Protein AF-I0I5Z0-F1 (afdb_monomer)

Secondary structure (DSSP, 8-state):
-PPPEEEE-BSS-EEEETTEESS-S-TTSHHHHHHHHHHHTTT--EEHHHHHHHH-TTS-HHHHHHHHHHHHHHHHHH-HHHHTTEEE-SSEEEE---TTEEEHHHHHHHHHHHHHHHHHTT-HHHHHHHHHHHHHH--SSBSTT---HHHHHHHHHHHHHHHHHHHHHHHHHHHTT-HHHHHHHHHHHHHH-TT-HHHHHHHHHHHHHHT-HHHHHHHHHHHHHHHHHHHS-PPPHHHHHHHHHHHH---TTSHHHHHHHHHHHHHHT-TT-HHHHHHHHHHHHHHHTT--EEEEEEE-TTSSHHHHHHHHHHHHHHTT-EEEEEE--SS--SSSSTTTGGGGGSHHHHHHHTTS-HHHHHHHTTT-HHHHHH--PPPPP---HHHHHHHHHHHHHHHH--SSS-EEEEEETGGG--HHHHHHHHHHHHH-TT--EEEEEEEESS--TT-HHHHHHHHHHHTT-EEEEE-PPPPHHHHHHHHHHH-SSPPPHHHHHHHHHHHTT-HHHHHHHHHHHHHS----S-TTTS-PPPHHHHHHHHHHHHTS-HHHHHHHHHHHHH-SEE-HHHHHHHH---HHHHHHHHHHHHHTTSEEEEETTEEEES-HHHHHHHHHHS-HHHHHHHHHHHHHHHHHHHTT--SS--SHHHHHHHHHHHHTT-HHHHHHHH--

Nearest PDB structures (foldseek):
  8hvr-assembly1_J  TM=7.900E-01  e=4.434E-11  Streptomyces coelicolor A3(2)
  2ff4-assembly1_A  TM=7.245E-01  e=4.334E-10  Mycobacterium tuberculosis H37Rv
  3upv-assembly1_A  TM=6.589E-01  e=4.543E-02  Saccharomyces cerevisiae S288C
  3uq3-assembly1_A  TM=3.671E-01  e=3.617E-02  Saccharomyces cerevisiae S288C
  4ui9-assembly1_J  TM=1.983E-01  e=1.704E-03  Homo sapiens

Foldseek 3Di:
DPWAWEFEFFPATFIDTNRHTLDPDDLPDLLNVLLVVQVVVQVDWAWLQVSLCQSCVPDDSVVSSVVVVVSLVVCCVSPVVQNVQWDDDPTTIHGHDDPSYDYLLVLLVVLQVVLVVVVVVVPLVVSLVSLVVSLVSNPHFGSVVDDRPVSVVVRVVSVVVSLVSLVVSLVSCVVVVVLVVSLVSLVVSCVSPVQDLVSLLSNLVSCVSVVNLVVSLVSQVVSQVVCCVPPVDGRDPSSVVSNVVSVPDDDPPCQVVVLVVLLVVLCVVDQQCNVVLVVLVVQLVCLQQQAFAEEEEEDAVLQCLVVSVVSVQVSQVNNVAAEFEFEQDLPDDPAAPNRCLVSCLDPSLVVVLVVDDLLLLLLSCSSYPNSCVVDVHDRHDDDPPVVSLVSPLVSSLSSQFDPVHQYEYEYHQCLNHDLSVLVSVVVNCVPRSRTSYYYYYYHHQFDSPPPSSVVSQVVCVVVVRYDYDYRDAADLVSLQVLLCVLAPDDDDPVVSVVQCQQCVRRSSSSNQLSVQVVVPPDPDDDSPDDDDRDPVLLVVLVVLLVPADPLLNVLLLLVLLLDFKDFLQLSCQLVVDPPVSSVVSVVRCVSSQQWDDPDVRMIGGSGNVSSVSSPVPDDLQRSLSSLVSSLVSLVVVCVPDPDDDDDVSLQSSLVSCVSNVNNVRSVVSVVD

Structure (mmCIF, N/CA/C/O backbone):
data_AF-I0I5Z0-F1
#
_entry.id   AF-I0I5Z0-F1
#
loop_
_atom_site.group_PDB
_atom_site.id
_atom_site.type_symbol
_atom_site.label_atom_id
_atom_site.label_alt_id
_atom_site.label_comp_id
_atom_site.label_asym_id
_atom_site.label_entity_id
_atom_site.label_seq_id
_atom_site.pdbx_PDB_ins_code
_atom_site.Cartn_x
_atom_site.Cartn_y
_atom_site.Cartn_z
_atom_site.occupancy
_atom_site.B_iso_or_equiv
_atom_site.auth_seq_id
_atom_site.auth_comp_id
_atom_site.auth_asym_id
_atom_site.auth_atom_id
_atom_site.pdbx_PDB_model_num
ATOM 1 N N . MET A 1 1 ? -3.872 44.207 -37.836 1.00 52.47 1 MET A N 1
ATOM 2 C CA . MET A 1 1 ? -3.715 43.834 -36.416 1.00 52.47 1 MET A CA 1
ATOM 3 C C . MET A 1 1 ? -2.251 44.032 -36.087 1.00 52.47 1 MET A C 1
ATOM 5 O O . MET A 1 1 ? -1.432 43.677 -36.926 1.00 52.47 1 MET A O 1
ATOM 9 N N . ALA A 1 2 ? -1.928 44.710 -34.987 1.00 63.12 2 ALA A N 1
ATOM 10 C CA . ALA A 1 2 ? -0.540 44.777 -34.542 1.00 63.12 2 ALA A CA 1
ATOM 11 C C . ALA A 1 2 ? -0.098 43.356 -34.130 1.00 63.12 2 ALA A C 1
ATOM 13 O O . ALA A 1 2 ? -0.938 42.632 -33.592 1.00 63.12 2 ALA A O 1
ATOM 14 N N . PRO A 1 3 ? 1.139 42.941 -34.442 1.00 72.69 3 PRO A N 1
ATOM 15 C CA . PRO A 1 3 ? 1.619 41.598 -34.123 1.00 72.69 3 PRO A CA 1
ATOM 16 C C . PRO A 1 3 ? 1.647 41.389 -32.605 1.00 72.69 3 PRO A C 1
ATOM 18 O O . PRO A 1 3 ? 2.083 42.283 -31.876 1.00 72.69 3 PRO A O 1
ATOM 21 N N . MET A 1 4 ? 1.167 40.238 -32.129 1.00 80.69 4 MET A N 1
ATOM 22 C CA . MET A 1 4 ? 1.062 39.960 -30.694 1.00 80.69 4 MET A CA 1
ATOM 23 C C . MET A 1 4 ? 2.313 39.233 -30.210 1.00 80.69 4 MET A C 1
ATOM 25 O O . MET A 1 4 ? 2.676 38.176 -30.737 1.00 80.69 4 MET A O 1
ATOM 29 N N . ILE A 1 5 ? 2.976 39.800 -29.204 1.00 85.25 5 ILE A N 1
ATOM 30 C CA . ILE A 1 5 ? 4.236 39.280 -28.674 1.00 85.25 5 ILE A CA 1
ATOM 31 C C . ILE A 1 5 ? 3.956 38.581 -27.345 1.00 85.25 5 ILE A C 1
ATOM 33 O O . ILE A 1 5 ? 3.516 39.216 -26.392 1.00 85.25 5 ILE A O 1
ATOM 37 N N . ARG A 1 6 ? 4.253 37.283 -27.269 1.00 86.19 6 ARG A N 1
ATOM 38 C CA . ARG A 1 6 ? 4.174 36.487 -26.038 1.00 86.19 6 ARG A CA 1
ATOM 39 C C . ARG A 1 6 ? 5.559 36.222 -25.489 1.00 86.19 6 ARG A C 1
ATOM 41 O O . ARG A 1 6 ? 6.411 35.678 -26.195 1.00 86.19 6 ARG A O 1
ATOM 48 N N . ILE A 1 7 ? 5.762 36.583 -24.231 1.00 88.00 7 ILE A N 1
ATOM 49 C CA . ILE A 1 7 ? 7.018 36.404 -23.513 1.00 88.00 7 ILE A CA 1
ATOM 50 C C . ILE A 1 7 ? 6.764 35.492 -22.316 1.00 88.00 7 ILE A C 1
ATOM 52 O O . ILE A 1 7 ? 5.999 35.831 -21.416 1.00 88.00 7 ILE A O 1
ATOM 56 N N . GLN A 1 8 ? 7.433 34.344 -22.317 1.00 89.69 8 GLN A N 1
ATOM 57 C CA . GLN A 1 8 ? 7.396 33.370 -21.236 1.00 89.69 8 GLN A CA 1
ATOM 58 C C . GLN A 1 8 ? 8.716 33.408 -20.466 1.00 89.69 8 GLN A C 1
ATOM 60 O O . GLN A 1 8 ? 9.782 33.245 -21.067 1.00 89.69 8 GLN A O 1
ATOM 65 N N . LEU A 1 9 ? 8.646 33.622 -19.154 1.00 89.75 9 LEU A N 1
ATOM 66 C CA . LEU A 1 9 ? 9.771 33.624 -18.215 1.00 89.75 9 LEU A CA 1
ATOM 67 C C . LEU A 1 9 ? 9.598 32.586 -17.083 1.00 89.75 9 LEU A C 1
ATOM 69 O O . LEU A 1 9 ? 10.591 32.211 -16.447 1.00 89.75 9 LEU A O 1
ATOM 73 N N . LEU A 1 10 ? 8.368 32.131 -16.815 1.00 89.75 10 LEU A N 1
ATOM 74 C CA . LEU A 1 10 ? 8.020 31.114 -15.818 1.00 89.75 10 LEU A CA 1
ATOM 75 C C . LEU A 1 10 ? 8.103 29.714 -16.437 1.00 89.75 10 LEU A C 1
ATOM 77 O O . LEU A 1 10 ? 7.514 29.421 -17.478 1.00 89.75 10 LEU A O 1
ATOM 81 N N . GLY A 1 11 ? 8.877 28.825 -15.814 1.00 85.06 11 GLY A N 1
ATOM 82 C CA . GLY A 1 11 ? 9.125 27.467 -16.315 1.00 85.06 11 GLY A CA 1
ATOM 83 C C . GLY A 1 11 ? 10.056 27.386 -17.536 1.00 85.06 11 GLY A C 1
ATOM 84 O O . GLY A 1 11 ? 10.479 26.295 -17.910 1.00 85.06 11 GLY A O 1
ATOM 85 N N . GLY A 1 12 ? 10.442 28.516 -18.136 1.00 83.50 12 GLY A N 1
ATOM 86 C CA . GLY A 1 12 ? 11.324 28.571 -19.302 1.00 83.50 12 GLY A CA 1
ATOM 87 C C . GLY A 1 12 ? 11.561 29.999 -19.792 1.00 83.50 12 GLY A C 1
ATOM 88 O O . GLY A 1 12 ? 11.068 30.945 -19.197 1.00 83.50 12 GLY A O 1
ATOM 89 N N . PHE A 1 13 ? 12.336 30.162 -20.868 1.00 85.75 13 PHE A N 1
ATOM 90 C CA . PHE A 1 13 ? 12.475 31.442 -21.573 1.00 85.75 13 PHE A CA 1
ATOM 91 C C . PHE A 1 13 ? 12.064 31.250 -23.028 1.00 85.75 13 PHE A C 1
ATOM 93 O O . PHE A 1 13 ? 12.748 30.523 -23.752 1.00 85.75 13 PHE A O 1
ATOM 100 N N . SER A 1 14 ? 10.985 31.901 -23.455 1.00 85.00 14 SER A N 1
ATOM 101 C CA . SER A 1 14 ? 10.574 31.935 -24.859 1.00 85.00 14 SER A CA 1
ATOM 102 C C . SER A 1 14 ? 9.996 33.304 -25.209 1.00 85.00 14 SER A C 1
ATOM 104 O O . SER A 1 14 ? 9.340 33.948 -24.392 1.00 85.00 14 SER A O 1
ATOM 106 N N . ILE A 1 15 ? 10.280 33.784 -26.420 1.00 85.44 15 ILE A N 1
ATOM 107 C CA . ILE A 1 15 ? 9.658 34.996 -26.957 1.00 85.44 15 ILE A CA 1
ATOM 108 C C . ILE A 1 15 ? 9.135 34.667 -28.344 1.00 85.44 15 ILE A C 1
ATOM 110 O O . ILE A 1 15 ? 9.911 34.347 -29.248 1.00 85.44 15 ILE A O 1
ATOM 114 N N . THR A 1 16 ? 7.820 34.753 -28.508 1.00 85.06 16 THR A N 1
ATOM 115 C CA . THR A 1 16 ? 7.133 34.441 -29.761 1.00 85.06 16 THR A CA 1
ATOM 116 C C . THR A 1 16 ? 6.326 35.636 -30.245 1.00 85.06 16 THR A C 1
ATOM 118 O O . THR A 1 16 ? 5.824 36.425 -29.451 1.00 85.06 16 THR A O 1
ATOM 121 N N . CYS A 1 17 ? 6.225 35.787 -31.559 1.00 81.69 17 CYS A N 1
ATOM 122 C CA . CYS A 1 17 ? 5.447 36.819 -32.229 1.00 81.69 17 CYS A CA 1
ATOM 123 C C . CYS A 1 17 ? 4.563 36.132 -33.263 1.00 81.69 17 CYS A C 1
ATOM 125 O O . CYS A 1 17 ? 5.086 35.446 -34.143 1.00 81.69 17 CYS A O 1
ATOM 127 N N . ASP A 1 18 ? 3.242 36.222 -33.101 1.00 77.88 18 ASP A N 1
ATOM 128 C CA . ASP A 1 18 ? 2.257 35.510 -33.934 1.00 77.88 18 ASP A CA 1
ATOM 129 C C . ASP A 1 18 ? 2.583 34.003 -34.117 1.00 77.88 18 ASP A C 1
ATOM 131 O O . ASP A 1 18 ? 2.368 33.410 -35.173 1.00 77.88 18 ASP A O 1
ATOM 135 N N . GLY A 1 19 ? 3.140 33.374 -33.072 1.00 70.81 19 GLY A N 1
ATOM 136 C CA . GLY A 1 19 ? 3.524 31.955 -33.053 1.00 70.81 19 GLY A CA 1
ATOM 137 C C . GLY A 1 19 ? 4.918 31.626 -33.606 1.00 70.81 19 GLY A C 1
ATOM 138 O O . GLY A 1 19 ? 5.330 30.471 -33.531 1.00 70.81 19 GLY A O 1
ATOM 139 N N . GLN A 1 20 ? 5.672 32.604 -34.119 1.00 77.38 20 GLN A N 1
ATOM 140 C CA . GLN A 1 20 ? 7.068 32.421 -34.534 1.00 77.38 20 GLN A CA 1
ATOM 141 C C . GLN A 1 20 ? 8.038 32.819 -33.419 1.00 77.38 20 GLN A C 1
ATOM 143 O O . GLN A 1 20 ? 7.906 33.887 -32.825 1.00 77.38 20 GLN A O 1
ATOM 148 N N . GLU A 1 21 ? 9.036 31.981 -33.140 1.00 74.69 21 GLU A N 1
ATOM 149 C CA . GLU A 1 21 ? 10.066 32.265 -32.136 1.00 74.69 21 GLU A CA 1
ATOM 150 C C . GLU A 1 21 ? 10.994 33.389 -32.627 1.00 74.69 21 GLU A C 1
ATOM 152 O O . GLU A 1 21 ? 11.690 33.249 -33.633 1.00 74.69 21 GLU A O 1
ATOM 157 N N . LEU A 1 22 ? 11.000 34.521 -31.917 1.00 71.19 22 LEU A N 1
ATOM 158 C CA . LEU A 1 22 ? 11.820 35.686 -32.271 1.00 71.19 22 LEU A CA 1
ATOM 159 C C . LEU A 1 22 ? 13.294 35.504 -31.886 1.00 71.19 22 LEU A C 1
ATOM 161 O O . LEU A 1 22 ? 14.169 36.151 -32.458 1.00 71.19 22 LEU A O 1
ATOM 165 N N . LEU A 1 23 ? 13.578 34.641 -30.909 1.00 66.69 23 LEU A N 1
ATOM 166 C CA . LEU A 1 23 ? 14.924 34.344 -30.424 1.00 66.69 23 LEU A CA 1
ATOM 167 C C . LEU A 1 23 ? 15.075 32.827 -30.233 1.00 66.69 23 LEU A C 1
ATOM 169 O O . LEU A 1 23 ? 14.816 32.347 -29.132 1.00 66.69 23 LEU A O 1
ATOM 173 N N . PRO A 1 24 ? 15.498 32.072 -31.266 1.00 53.69 24 PRO A N 1
ATOM 174 C CA . PRO A 1 24 ? 15.606 30.621 -31.182 1.00 53.69 24 PRO A CA 1
ATOM 175 C C . PRO A 1 24 ? 16.621 30.164 -30.123 1.00 53.69 24 PRO A C 1
ATOM 177 O O . PRO A 1 24 ? 17.832 30.368 -30.257 1.00 53.69 24 PRO A O 1
ATOM 180 N N . GLY A 1 25 ? 16.120 29.508 -29.071 1.00 53.22 25 GLY A N 1
ATOM 181 C CA . GLY A 1 25 ? 16.852 28.473 -28.331 1.00 53.22 25 GLY A CA 1
ATOM 182 C C . GLY A 1 25 ? 18.111 28.865 -27.544 1.00 53.22 25 GLY A C 1
ATOM 183 O O . GLY A 1 25 ? 19.057 28.076 -27.511 1.00 53.22 25 GLY A O 1
ATOM 184 N N . ARG A 1 26 ? 18.174 30.025 -26.868 1.00 57.56 26 ARG A N 1
ATOM 185 C CA . ARG A 1 26 ? 19.261 30.305 -25.893 1.00 57.56 26 ARG A CA 1
ATOM 186 C C . ARG A 1 26 ? 18.799 31.060 -24.642 1.00 57.56 26 ARG A C 1
ATOM 188 O O . ARG A 1 26 ? 19.184 32.212 -24.419 1.00 57.56 26 ARG A O 1
ATOM 195 N N . SER A 1 27 ? 18.053 30.363 -23.787 1.00 56.28 27 SER A N 1
ATOM 196 C CA . SER A 1 27 ? 17.555 30.830 -22.479 1.00 56.28 27 SER A CA 1
ATOM 197 C C . SER A 1 27 ? 18.630 31.365 -21.517 1.00 56.28 27 SER A C 1
ATOM 199 O O . SER A 1 27 ? 18.301 32.083 -20.579 1.00 56.28 27 SER A O 1
ATOM 201 N N . ASN A 1 28 ? 19.915 31.069 -21.757 1.00 59.44 28 ASN A N 1
ATOM 202 C CA . ASN A 1 28 ? 21.034 31.464 -20.892 1.00 59.44 28 ASN A CA 1
ATOM 203 C C . ASN A 1 28 ? 22.028 32.451 -21.545 1.00 59.44 28 ASN A C 1
ATOM 205 O O . ASN A 1 28 ? 23.186 32.565 -21.143 1.00 59.44 28 ASN A O 1
ATOM 209 N N . THR A 1 29 ? 21.624 33.160 -22.603 1.00 74.25 29 THR A N 1
ATOM 210 C CA . THR A 1 29 ? 22.463 34.240 -23.150 1.00 74.25 29 THR A CA 1
ATOM 211 C C . THR A 1 29 ? 22.348 35.504 -22.306 1.00 74.25 29 THR A C 1
ATOM 213 O O . THR A 1 29 ? 21.284 35.842 -21.791 1.00 74.25 29 THR A O 1
ATOM 216 N N . ARG A 1 30 ? 23.435 36.282 -22.226 1.00 81.69 30 ARG A N 1
ATOM 217 C CA . ARG A 1 30 ? 23.412 37.600 -21.564 1.00 81.69 30 ARG A CA 1
ATOM 218 C C . ARG A 1 30 ? 22.359 38.548 -22.155 1.00 81.69 30 ARG A C 1
ATOM 220 O O . ARG A 1 30 ? 21.875 39.414 -21.441 1.00 81.69 30 ARG A O 1
ATOM 227 N N . LEU A 1 31 ? 21.999 38.375 -23.431 1.00 82.19 31 LEU A N 1
ATOM 228 C CA . LEU A 1 31 ? 20.919 39.120 -24.081 1.00 82.19 31 LEU A CA 1
ATOM 229 C C . LEU A 1 31 ? 19.542 38.748 -23.504 1.00 82.19 31 LEU A C 1
ATOM 231 O O . LEU A 1 31 ? 18.796 39.646 -23.127 1.00 82.19 31 LEU A O 1
ATOM 235 N N . ALA A 1 32 ? 19.238 37.451 -23.379 1.00 81.56 32 ALA A N 1
ATOM 236 C CA . ALA A 1 32 ? 17.996 36.960 -22.776 1.00 81.56 32 ALA A CA 1
ATOM 237 C C . ALA A 1 32 ? 17.854 37.400 -21.309 1.00 81.56 32 ALA A C 1
ATOM 239 O O . ALA A 1 32 ? 16.800 37.884 -20.908 1.00 81.56 32 ALA A O 1
ATOM 240 N N . LEU A 1 33 ? 18.940 37.326 -20.530 1.00 85.12 33 LEU A N 1
ATOM 241 C CA . LEU A 1 33 ? 18.949 37.787 -19.138 1.00 85.12 33 LEU A CA 1
ATOM 242 C C . LEU A 1 33 ? 18.751 39.302 -19.019 1.00 85.12 33 LEU A C 1
ATOM 244 O O . LEU A 1 33 ? 18.033 39.753 -18.131 1.00 85.12 33 LEU A O 1
ATOM 248 N N . LEU A 1 34 ? 19.364 40.090 -19.910 1.00 86.94 34 LEU A N 1
ATOM 249 C CA . LEU A 1 34 ? 19.164 41.540 -19.942 1.00 86.94 34 LEU A CA 1
ATOM 250 C C . LEU A 1 34 ? 17.712 41.886 -20.289 1.00 86.94 34 LEU A C 1
ATOM 252 O O . LEU A 1 34 ? 17.133 42.765 -19.657 1.00 86.94 34 LEU A O 1
ATOM 256 N N . LEU A 1 35 ? 17.122 41.184 -21.260 1.00 86.06 35 LEU A N 1
ATOM 257 C CA . LEU A 1 35 ? 15.717 41.348 -21.624 1.00 86.06 35 LEU A CA 1
ATOM 258 C C . LEU A 1 35 ? 14.791 40.997 -20.464 1.00 86.06 35 LEU A C 1
ATOM 260 O O . LEU A 1 35 ? 13.988 41.835 -20.070 1.00 86.06 35 LEU A O 1
ATOM 264 N N . ALA A 1 36 ? 14.942 39.814 -19.868 1.00 87.50 36 ALA A N 1
ATOM 265 C CA . ALA A 1 36 ? 14.135 39.406 -18.723 1.00 87.50 36 ALA A CA 1
ATOM 266 C C . ALA A 1 36 ? 14.251 40.398 -17.554 1.00 87.50 36 ALA A C 1
ATOM 268 O O . ALA A 1 36 ? 13.246 40.762 -16.953 1.00 87.50 36 ALA A O 1
ATOM 269 N N . PHE A 1 37 ? 15.457 40.903 -17.273 1.00 88.75 37 PHE A N 1
ATOM 270 C CA . PHE A 1 37 ? 15.668 41.913 -16.236 1.00 88.75 37 PHE A CA 1
ATOM 271 C C . PHE A 1 37 ? 14.929 43.228 -16.529 1.00 88.75 37 PHE A C 1
ATOM 273 O O . PHE A 1 37 ? 14.288 43.786 -15.639 1.00 88.75 37 PHE A O 1
ATOM 280 N N 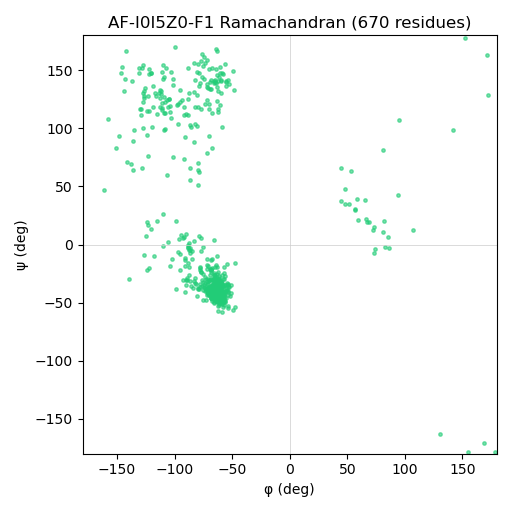. LEU A 1 38 ? 14.987 43.722 -17.771 1.00 87.31 38 LEU A N 1
ATOM 281 C CA . LEU A 1 38 ? 14.270 44.936 -18.173 1.00 87.31 38 LEU A CA 1
ATOM 282 C C . LEU A 1 38 ? 12.748 44.741 -18.141 1.00 87.31 38 LEU A C 1
ATOM 284 O O . LEU A 1 38 ? 12.040 45.639 -17.693 1.00 87.31 38 LEU A O 1
ATOM 288 N N . LEU A 1 39 ? 12.258 43.569 -18.549 1.00 87.31 39 LEU A N 1
ATOM 289 C CA . LEU A 1 39 ? 10.835 43.217 -18.532 1.00 87.31 39 LEU A CA 1
ATOM 290 C C . LEU A 1 39 ? 10.283 43.120 -17.103 1.00 87.31 39 LEU A C 1
ATOM 292 O O . LEU A 1 39 ? 9.212 43.649 -16.822 1.00 87.31 39 LEU A O 1
ATOM 296 N N . LEU A 1 40 ? 11.039 42.534 -16.172 1.00 86.81 40 LEU A N 1
ATOM 297 C CA . LEU A 1 40 ? 10.666 42.476 -14.751 1.00 86.81 40 LEU A CA 1
ATOM 298 C C . LEU A 1 40 ? 10.707 43.853 -14.069 1.00 86.81 40 LEU A C 1
ATOM 300 O O . LEU A 1 40 ? 10.046 44.069 -13.056 1.00 86.81 40 LEU A O 1
ATOM 304 N N . LYS A 1 41 ? 11.481 44.803 -14.607 1.00 85.19 41 LYS A N 1
ATOM 305 C CA . LYS A 1 41 ? 11.603 46.181 -14.094 1.00 85.19 41 LYS A CA 1
ATOM 306 C C . LYS A 1 41 ? 10.962 47.213 -15.027 1.00 85.19 41 LYS A C 1
ATOM 308 O O . LYS A 1 41 ? 11.341 48.382 -15.004 1.00 85.19 41 LYS A O 1
ATOM 313 N N . ARG A 1 42 ? 9.965 46.812 -15.820 1.00 76.38 42 ARG A N 1
ATOM 314 C CA . ARG A 1 42 ? 9.432 47.575 -16.967 1.00 76.38 42 ARG A CA 1
ATOM 315 C C . ARG A 1 42 ? 8.713 48.900 -16.690 1.00 76.38 42 ARG A C 1
ATOM 317 O O . ARG A 1 42 ? 8.195 49.507 -17.610 1.00 76.38 42 ARG A O 1
ATOM 324 N N . ASN A 1 43 ? 8.659 49.348 -15.444 1.00 71.88 43 ASN A N 1
ATOM 325 C CA . ASN A 1 43 ? 8.115 50.658 -15.076 1.00 71.88 43 ASN A CA 1
ATOM 326 C C . ASN A 1 43 ? 9.170 51.531 -14.376 1.00 71.88 43 ASN A C 1
ATOM 328 O O . ASN A 1 43 ? 8.845 52.553 -13.774 1.00 71.88 43 ASN A O 1
ATOM 332 N N . LEU A 1 44 ? 10.443 51.126 -14.436 1.00 82.38 44 LEU A N 1
ATOM 333 C CA . LEU A 1 44 ? 11.565 51.807 -13.802 1.00 82.38 44 LEU A CA 1
ATOM 334 C C . LEU A 1 44 ? 12.576 52.266 -14.856 1.00 82.38 44 LEU A C 1
ATOM 336 O O . LEU A 1 44 ? 12.961 51.515 -15.751 1.00 82.38 44 LEU A O 1
ATOM 340 N N . LEU A 1 45 ? 13.056 53.501 -14.705 1.00 84.25 45 LEU A N 1
ATOM 341 C CA . LEU A 1 45 ? 14.221 53.996 -15.432 1.00 84.25 45 LEU A CA 1
ATOM 342 C C . LEU A 1 45 ? 15.478 53.661 -14.627 1.00 84.25 45 LEU A C 1
ATOM 344 O O . LEU A 1 45 ? 15.712 54.208 -13.550 1.00 84.25 45 LEU A O 1
ATOM 348 N N . LEU A 1 46 ? 16.290 52.751 -15.153 1.00 86.06 46 LEU A N 1
ATOM 349 C CA . LEU A 1 46 ? 17.477 52.221 -14.494 1.00 86.06 46 LEU A CA 1
ATOM 350 C C . LEU A 1 46 ? 18.745 52.868 -15.045 1.00 86.06 46 LEU A C 1
ATOM 352 O O . LEU A 1 46 ? 18.881 53.111 -16.245 1.00 86.06 46 LEU A O 1
ATOM 356 N N . SER A 1 47 ? 19.728 53.121 -14.181 1.00 87.31 47 SER A N 1
ATOM 357 C CA . SER A 1 47 ? 21.006 53.665 -14.640 1.00 87.31 47 SER A CA 1
ATOM 358 C C . SER A 1 47 ? 21.773 52.639 -15.471 1.00 87.31 47 SER A C 1
ATOM 360 O O . SER A 1 47 ? 22.011 51.511 -15.031 1.00 87.31 47 SER A O 1
ATOM 362 N N . ARG A 1 48 ? 22.302 53.068 -16.624 1.00 86.19 48 ARG A N 1
ATOM 363 C CA . ARG A 1 48 ? 23.213 52.242 -17.444 1.00 86.19 48 ARG A CA 1
ATOM 364 C C . ARG A 1 48 ? 24.418 51.744 -16.651 1.00 86.19 48 ARG A C 1
ATOM 366 O O . ARG A 1 48 ? 24.905 50.648 -16.907 1.00 86.19 48 ARG A O 1
ATOM 373 N N . LYS A 1 49 ? 24.896 52.547 -15.692 1.00 83.12 49 LYS A N 1
ATOM 374 C CA . LYS A 1 49 ? 26.015 52.186 -14.813 1.00 83.12 49 LYS A CA 1
ATOM 375 C C . LYS A 1 49 ? 25.637 51.036 -13.875 1.00 83.12 49 LYS A C 1
ATOM 377 O O . LYS A 1 49 ? 26.436 50.127 -13.696 1.00 83.12 49 LYS A O 1
ATOM 382 N N . GLN A 1 50 ? 24.427 51.061 -13.314 1.00 82.75 50 GLN A N 1
ATOM 383 C CA . GLN A 1 50 ? 23.934 50.017 -12.409 1.00 82.75 50 GLN A CA 1
ATOM 384 C C . GLN A 1 50 ? 23.726 48.692 -13.147 1.00 82.75 50 GLN A C 1
ATOM 386 O O . GLN A 1 50 ? 24.202 47.662 -12.682 1.00 82.75 50 GLN A O 1
ATOM 391 N N . ILE A 1 51 ? 23.108 48.726 -14.335 1.00 85.88 51 ILE A N 1
ATOM 392 C CA . ILE A 1 51 ? 22.927 47.528 -15.171 1.00 85.88 51 ILE A CA 1
ATOM 393 C C . ILE A 1 51 ? 24.285 46.952 -15.592 1.00 85.88 51 ILE A C 1
ATOM 395 O O . ILE A 1 51 ? 24.504 45.747 -15.505 1.00 85.88 51 ILE A O 1
ATOM 399 N N . ALA A 1 52 ? 25.222 47.808 -16.016 1.00 85.81 52 ALA A N 1
ATOM 400 C CA . ALA A 1 52 ? 26.558 47.368 -16.404 1.00 85.81 52 ALA A CA 1
ATOM 401 C C . ALA A 1 52 ? 27.314 46.702 -15.238 1.00 85.81 52 ALA A C 1
ATOM 403 O O . ALA A 1 52 ? 27.971 45.686 -15.437 1.00 85.81 52 ALA A O 1
ATOM 404 N N . TYR A 1 53 ? 27.194 47.240 -14.023 1.00 83.88 53 TYR A N 1
ATOM 405 C CA . TYR A 1 53 ? 27.814 46.647 -12.838 1.00 83.88 53 TYR A CA 1
ATOM 406 C C . TYR A 1 53 ? 27.188 45.293 -12.465 1.00 83.88 53 TYR A C 1
ATOM 408 O O . TYR A 1 53 ? 27.913 44.350 -12.171 1.00 83.88 53 TYR A O 1
ATOM 416 N N . LEU A 1 54 ? 25.858 45.176 -12.548 1.00 84.06 54 LEU A N 1
ATOM 417 C CA . LEU A 1 54 ? 25.124 43.955 -12.196 1.00 84.06 54 LEU A CA 1
ATOM 418 C C . LEU A 1 54 ? 25.441 42.771 -13.128 1.00 84.06 54 LEU A C 1
ATOM 420 O O . LEU A 1 54 ? 25.539 41.637 -12.676 1.00 84.06 54 LEU A O 1
ATOM 424 N N . PHE A 1 55 ? 25.591 43.022 -14.432 1.00 83.56 55 PHE A N 1
ATOM 425 C CA . PHE A 1 55 ? 25.795 41.966 -15.436 1.00 83.56 55 PHE A CA 1
ATOM 426 C C . PHE A 1 55 ? 27.271 41.625 -15.701 1.00 83.56 55 PHE A C 1
ATOM 428 O O . PHE A 1 55 ? 27.567 40.570 -16.271 1.00 83.56 55 PHE A O 1
ATOM 435 N N . TRP A 1 56 ? 28.197 42.513 -15.327 1.00 86.50 56 TRP A N 1
ATOM 436 C CA . TRP A 1 56 ? 29.638 42.345 -15.536 1.00 86.50 56 TRP A CA 1
ATOM 437 C C . TRP A 1 56 ? 30.432 42.745 -14.287 1.00 86.50 56 TRP A C 1
ATOM 439 O O . TRP A 1 56 ? 31.237 43.677 -14.328 1.00 86.50 56 TRP A O 1
ATOM 449 N N . THR A 1 57 ? 30.223 42.010 -13.196 1.00 77.81 57 THR A N 1
ATOM 450 C CA . THR A 1 57 ? 30.865 42.231 -11.886 1.00 77.81 57 THR A CA 1
ATOM 451 C C . THR A 1 57 ? 32.396 42.229 -11.953 1.00 77.81 57 THR A C 1
ATOM 453 O O . THR A 1 57 ? 33.039 43.031 -11.281 1.00 77.81 57 THR A O 1
ATOM 456 N N . ASP A 1 58 ? 32.977 41.403 -12.828 1.00 79.88 58 ASP A N 1
ATOM 457 C CA . ASP A 1 58 ? 34.434 41.216 -12.947 1.00 79.88 58 ASP A CA 1
ATOM 458 C C . ASP A 1 58 ? 35.097 42.156 -13.972 1.00 79.88 58 ASP A C 1
ATOM 460 O O . ASP A 1 58 ? 36.268 42.004 -14.322 1.00 79.88 58 ASP A O 1
ATOM 464 N N . SER A 1 59 ? 34.346 43.113 -14.529 1.00 84.06 59 SER A N 1
ATOM 465 C CA . SER A 1 59 ? 34.831 44.029 -15.568 1.00 84.06 59 SER A CA 1
ATOM 466 C C . SER A 1 59 ? 35.048 45.445 -15.040 1.00 84.06 59 SER A C 1
ATOM 468 O O . SER A 1 59 ? 34.347 45.928 -14.157 1.00 84.06 59 SER A O 1
ATOM 470 N N . THR A 1 60 ? 35.981 46.178 -15.653 1.00 84.62 60 THR A N 1
ATOM 471 C CA . THR A 1 60 ? 36.111 47.622 -15.399 1.00 84.62 60 THR A CA 1
ATOM 472 C C . THR A 1 60 ? 34.852 48.370 -15.860 1.00 84.62 60 THR A C 1
ATOM 474 O O . THR A 1 60 ? 34.214 47.972 -16.835 1.00 84.62 60 THR A O 1
ATOM 477 N N . ASP A 1 61 ? 34.521 49.505 -15.230 1.00 81.69 61 ASP A N 1
ATOM 478 C CA . ASP A 1 61 ? 33.332 50.319 -15.574 1.00 81.69 61 ASP A CA 1
ATOM 479 C C . ASP A 1 61 ? 33.290 50.694 -17.071 1.00 81.69 61 ASP A C 1
ATOM 481 O O . ASP A 1 61 ? 32.240 50.663 -17.715 1.00 81.69 61 ASP A O 1
ATOM 485 N N . LYS A 1 62 ? 34.455 50.969 -17.676 1.00 80.56 62 LYS A N 1
ATOM 486 C CA . LYS A 1 62 ? 34.565 51.256 -19.115 1.00 80.56 62 LYS A CA 1
ATOM 487 C C . LYS A 1 62 ? 34.231 50.030 -19.975 1.00 80.56 62 LYS A C 1
ATOM 489 O O . LYS A 1 62 ? 33.516 50.168 -20.969 1.00 80.56 62 LYS A O 1
ATOM 494 N N . GLN A 1 63 ? 34.716 48.846 -19.593 1.00 81.62 63 GLN A N 1
ATOM 495 C CA . GLN A 1 63 ? 34.474 47.602 -20.326 1.00 81.62 63 GLN A CA 1
ATOM 496 C C . GLN A 1 63 ? 33.023 47.129 -20.179 1.00 81.62 63 GLN A C 1
ATOM 498 O O . GLN A 1 63 ? 32.390 46.788 -21.177 1.00 81.62 63 GLN A O 1
ATOM 503 N N . ALA A 1 64 ? 32.463 47.186 -18.969 1.00 84.81 64 ALA A N 1
ATOM 504 C CA . ALA A 1 64 ? 31.082 46.802 -18.689 1.00 84.81 64 ALA A CA 1
ATOM 505 C C . ALA A 1 64 ? 30.077 47.645 -19.499 1.00 84.81 64 ALA A C 1
ATOM 507 O O . ALA A 1 64 ? 29.172 47.109 -20.140 1.00 84.81 64 ALA A O 1
ATOM 508 N N . ARG A 1 65 ? 30.283 48.969 -19.576 1.00 83.31 65 ARG A N 1
ATOM 509 C CA . ARG A 1 65 ? 29.444 49.859 -20.405 1.00 83.31 65 ARG A CA 1
ATOM 510 C C . ARG A 1 65 ? 29.600 49.609 -21.905 1.00 83.31 65 ARG A C 1
ATOM 512 O O . ARG A 1 65 ? 28.625 49.751 -22.645 1.00 83.31 65 ARG A O 1
ATOM 519 N N . SER A 1 66 ? 30.805 49.256 -22.358 1.00 85.19 66 SER A N 1
ATOM 520 C CA . SER A 1 66 ? 31.050 48.874 -23.755 1.00 85.19 66 SER A CA 1
ATOM 521 C C . SER A 1 66 ? 30.287 47.595 -24.113 1.00 85.19 66 SER A C 1
ATOM 523 O O . SER A 1 66 ? 29.564 47.564 -25.109 1.00 85.19 66 SER A O 1
ATOM 525 N N . ASN A 1 67 ? 30.352 46.581 -23.245 1.00 84.56 67 ASN A N 1
ATOM 526 C CA . ASN A 1 67 ? 29.628 45.321 -23.414 1.00 84.56 67 ASN A CA 1
ATOM 527 C C . ASN A 1 67 ? 28.102 45.533 -23.415 1.00 84.56 67 ASN A C 1
ATOM 529 O O . ASN A 1 67 ? 27.413 44.983 -24.275 1.00 84.56 67 ASN A O 1
ATOM 533 N N . LEU A 1 68 ? 27.579 46.386 -22.522 1.00 86.62 68 LEU A N 1
ATOM 534 C CA . LEU A 1 68 ? 26.160 46.764 -22.497 1.00 86.62 68 LEU A CA 1
ATOM 535 C C . LEU A 1 68 ? 25.716 47.419 -23.810 1.00 86.62 68 LEU A C 1
ATOM 537 O O . LEU A 1 68 ? 24.670 47.074 -24.355 1.00 86.62 68 LEU A O 1
ATOM 541 N N . ARG A 1 69 ? 26.522 48.336 -24.361 1.00 85.62 69 ARG A N 1
ATOM 542 C CA . ARG A 1 69 ? 26.242 48.949 -25.670 1.00 85.62 69 ARG A CA 1
ATOM 543 C C . ARG A 1 69 ? 26.247 47.913 -26.797 1.00 85.62 69 ARG A C 1
ATOM 545 O O . ARG A 1 69 ? 25.402 47.991 -27.690 1.00 85.62 69 ARG A O 1
ATOM 552 N N . GLY A 1 70 ? 27.167 46.950 -26.739 1.00 84.81 70 GLY A N 1
ATOM 553 C CA . GLY A 1 70 ? 27.216 45.817 -27.662 1.00 84.81 70 GLY A CA 1
ATOM 554 C C . GLY A 1 70 ? 25.913 45.018 -27.648 1.00 84.81 70 GLY A C 1
ATOM 555 O O . GLY A 1 70 ? 25.291 44.870 -28.694 1.00 84.81 70 GLY A O 1
ATOM 556 N N . LEU A 1 71 ? 25.444 44.600 -26.466 1.00 85.75 71 LEU A N 1
ATOM 557 C CA . LEU A 1 71 ? 24.193 43.841 -26.330 1.00 85.75 71 LEU A CA 1
ATOM 558 C C . LEU A 1 71 ? 22.961 44.613 -26.813 1.00 85.75 71 LEU A C 1
ATOM 560 O O . LEU A 1 71 ? 22.115 44.033 -27.484 1.00 85.75 71 LEU A O 1
ATOM 564 N N . LEU A 1 72 ? 22.867 45.914 -26.532 1.00 86.19 72 LEU A N 1
ATOM 565 C CA . LEU A 1 72 ? 21.751 46.740 -27.017 1.00 86.19 72 LEU A CA 1
ATOM 566 C C . LEU A 1 72 ? 21.767 46.902 -28.543 1.00 86.19 72 LEU A C 1
ATOM 568 O O . LEU A 1 72 ? 20.716 46.961 -29.176 1.00 86.19 72 LEU A O 1
ATOM 572 N N . THR A 1 73 ? 22.957 46.953 -29.148 1.00 85.88 73 THR A N 1
ATOM 573 C CA . THR A 1 73 ? 23.096 46.939 -30.613 1.00 85.88 73 THR A CA 1
ATOM 574 C C . THR A 1 73 ? 22.639 45.600 -31.187 1.00 85.88 73 THR A C 1
ATOM 576 O O . THR A 1 73 ? 21.901 45.577 -32.170 1.00 85.88 73 THR A O 1
ATOM 579 N N . THR A 1 74 ? 23.025 44.491 -30.551 1.00 84.62 74 THR A N 1
ATOM 580 C CA . THR A 1 74 ? 22.571 43.147 -30.924 1.00 84.62 74 THR A CA 1
ATOM 581 C C . THR A 1 74 ? 21.054 43.023 -30.821 1.00 84.62 74 THR A C 1
ATOM 583 O O . THR A 1 74 ? 20.433 42.557 -31.770 1.00 84.62 74 THR A O 1
ATOM 586 N N . LEU A 1 75 ? 20.445 43.529 -29.741 1.00 83.62 75 LEU A N 1
ATOM 587 C CA . LEU A 1 75 ? 18.992 43.529 -29.559 1.00 83.62 75 LEU A CA 1
ATOM 588 C C . LEU A 1 75 ? 18.268 44.229 -30.713 1.00 83.62 75 LEU A C 1
ATOM 590 O O . LEU A 1 75 ? 17.335 43.678 -31.285 1.00 83.62 75 LEU A O 1
ATOM 594 N N . ARG A 1 76 ? 18.727 45.429 -31.088 1.00 84.81 76 ARG A N 1
ATOM 595 C CA . ARG A 1 76 ? 18.147 46.203 -32.198 1.00 84.81 76 ARG A CA 1
ATOM 596 C C . ARG A 1 76 ? 18.241 45.490 -33.541 1.00 84.81 76 ARG A C 1
ATOM 598 O O . ARG A 1 76 ? 17.396 45.711 -34.400 1.00 84.81 76 ARG A O 1
ATOM 605 N N . ARG A 1 77 ? 19.282 44.678 -33.729 1.00 83.19 77 ARG A N 1
ATOM 606 C CA . ARG A 1 77 ? 19.509 43.919 -34.959 1.00 83.19 77 ARG A CA 1
ATOM 607 C C . ARG A 1 77 ? 18.673 42.642 -35.007 1.00 83.19 77 ARG A C 1
ATOM 609 O O . ARG A 1 77 ? 18.129 42.330 -36.057 1.00 83.19 77 ARG A O 1
ATOM 616 N N . GLU A 1 78 ? 18.625 41.897 -33.906 1.00 79.19 78 GLU A N 1
ATOM 617 C CA . GLU A 1 78 ? 18.037 40.551 -33.855 1.00 79.19 78 GLU A CA 1
ATOM 618 C C . GLU A 1 78 ? 16.543 40.568 -33.519 1.00 79.19 78 GLU A C 1
ATOM 620 O O . GLU A 1 78 ? 15.805 39.728 -34.016 1.00 79.19 78 GLU A O 1
ATOM 625 N N . ALA A 1 79 ? 16.078 41.552 -32.748 1.00 78.12 79 ALA A N 1
ATOM 626 C CA . ALA A 1 79 ? 14.672 41.705 -32.385 1.00 78.12 79 ALA A CA 1
ATOM 627 C C . ALA A 1 79 ? 14.237 43.185 -32.460 1.00 78.12 79 ALA A C 1
ATOM 629 O O . ALA A 1 79 ? 13.962 43.814 -31.433 1.00 78.12 79 ALA A O 1
ATOM 630 N N . PRO A 1 80 ? 14.152 43.773 -33.671 1.00 79.50 80 PRO A N 1
ATOM 631 C CA . PRO A 1 80 ? 13.817 45.188 -33.852 1.00 79.50 80 PRO A CA 1
ATOM 632 C C . PRO A 1 80 ? 12.441 45.561 -33.276 1.00 79.50 80 PRO A C 1
ATOM 634 O O . PRO A 1 80 ? 12.284 46.667 -32.767 1.00 79.50 80 PRO A O 1
ATOM 637 N N . MET A 1 81 ? 11.484 44.626 -33.285 1.00 75.38 81 MET A N 1
ATOM 638 C CA . MET A 1 81 ? 10.138 44.808 -32.717 1.00 75.38 81 MET A CA 1
ATOM 639 C C . MET A 1 81 ? 10.127 44.890 -31.184 1.00 75.38 81 MET A C 1
ATOM 641 O O . MET A 1 81 ? 9.244 45.505 -30.608 1.00 75.38 81 MET A O 1
ATOM 645 N N . LEU A 1 82 ? 11.106 44.286 -30.504 1.00 77.00 82 LEU A N 1
ATOM 646 C CA . LEU A 1 82 ? 11.270 44.429 -29.054 1.00 77.00 82 LEU A CA 1
ATOM 647 C C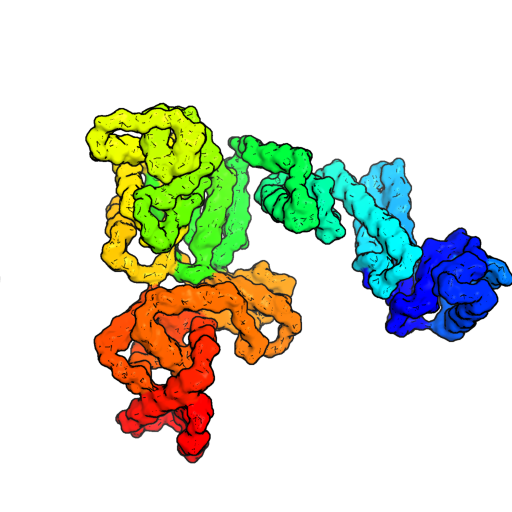 . LEU A 1 82 ? 12.042 45.708 -28.712 1.00 77.00 82 LEU A C 1
ATOM 649 O O . LEU A 1 82 ? 11.823 46.331 -27.677 1.00 77.00 82 LEU A O 1
ATOM 653 N N . ALA A 1 83 ? 12.952 46.121 -29.596 1.00 78.25 83 ALA A N 1
ATOM 654 C CA . ALA A 1 83 ? 13.774 47.305 -29.392 1.00 78.25 83 ALA A CA 1
ATOM 655 C C . ALA A 1 83 ? 12.980 48.622 -29.442 1.00 78.25 83 ALA A C 1
ATOM 657 O O . ALA A 1 83 ? 13.441 49.611 -28.875 1.00 78.25 83 ALA A O 1
ATOM 658 N N . THR A 1 84 ? 11.801 48.651 -30.075 1.00 78.94 84 THR A N 1
ATOM 659 C CA . THR A 1 84 ? 10.890 49.813 -30.055 1.00 78.94 84 THR A CA 1
ATOM 660 C C . THR A 1 84 ? 10.329 50.100 -28.667 1.00 78.94 84 THR A C 1
ATOM 662 O O . THR A 1 84 ? 9.995 51.243 -28.369 1.00 78.94 84 THR A O 1
ATOM 665 N N . CYS A 1 85 ? 10.278 49.090 -27.800 1.00 77.31 85 CYS A N 1
ATOM 666 C CA . CYS A 1 85 ? 9.793 49.212 -26.427 1.00 77.31 85 CYS A CA 1
ATOM 667 C C . CYS A 1 85 ? 10.907 49.612 -25.453 1.00 77.31 85 CYS A C 1
ATOM 669 O O . CYS A 1 85 ? 10.655 49.810 -24.269 1.00 77.31 85 CYS A O 1
ATOM 671 N N . LEU A 1 86 ? 12.146 49.747 -25.930 1.00 81.88 86 LEU A N 1
ATOM 672 C CA . LEU A 1 86 ? 13.284 50.112 -25.104 1.00 81.88 86 LEU A CA 1
ATOM 673 C C . LEU A 1 86 ? 13.480 51.634 -25.098 1.00 81.88 86 LEU A C 1
ATOM 675 O O . LEU A 1 86 ? 13.781 52.253 -26.120 1.00 81.88 86 LEU A O 1
ATOM 679 N N . LEU A 1 87 ? 13.373 52.234 -23.914 1.00 78.75 87 LEU A N 1
ATOM 680 C CA . LEU A 1 87 ? 13.710 53.634 -23.674 1.00 78.75 87 LEU A CA 1
ATOM 681 C C . LEU A 1 87 ? 15.223 53.739 -23.458 1.00 78.75 87 LEU A C 1
ATOM 683 O O . LEU A 1 87 ? 15.730 53.364 -22.401 1.00 78.75 87 LEU A O 1
ATOM 687 N N . ASP A 1 88 ? 15.948 54.216 -24.474 1.00 78.94 88 ASP A N 1
ATOM 688 C CA . ASP A 1 88 ? 17.408 54.386 -24.436 1.00 78.94 88 ASP A CA 1
ATOM 689 C C . ASP A 1 88 ? 17.793 55.869 -24.371 1.00 78.94 88 ASP A C 1
ATOM 691 O O . ASP A 1 88 ? 17.847 56.545 -25.400 1.00 78.94 88 ASP A O 1
ATOM 695 N N . ASP A 1 89 ? 18.107 56.372 -23.176 1.00 76.81 89 ASP A N 1
ATOM 696 C CA . ASP A 1 89 ? 18.732 57.687 -22.996 1.00 76.81 89 ASP A CA 1
ATOM 697 C C . ASP A 1 89 ? 20.255 57.535 -22.765 1.00 76.81 89 ASP A C 1
ATOM 699 O O . ASP A 1 89 ? 20.806 56.445 -22.554 1.00 76.81 89 ASP A O 1
ATOM 703 N N . LYS A 1 90 ? 21.001 58.644 -22.792 1.00 73.00 90 LYS A N 1
ATOM 704 C CA . LYS A 1 90 ? 22.458 58.677 -22.586 1.00 73.00 90 LYS A CA 1
ATOM 705 C C . LYS A 1 90 ? 22.877 58.076 -21.240 1.00 73.00 90 LYS A C 1
ATOM 707 O O . LYS A 1 90 ? 23.979 57.534 -21.141 1.00 73.00 90 LYS A O 1
ATOM 712 N N . THR A 1 91 ? 22.025 58.151 -20.218 1.00 77.25 91 THR A N 1
ATOM 713 C CA . THR A 1 91 ? 22.326 57.719 -18.839 1.00 77.25 91 THR A CA 1
ATOM 714 C C . THR A 1 91 ? 21.355 56.680 -18.280 1.00 77.25 91 THR A C 1
ATOM 716 O O . THR A 1 91 ? 21.744 55.936 -17.372 1.00 77.25 91 THR A O 1
ATOM 719 N N . LEU A 1 92 ? 20.143 56.587 -18.830 1.00 85.44 92 LEU A N 1
ATOM 720 C CA . LEU A 1 92 ? 19.056 55.743 -18.337 1.00 85.44 92 LEU A CA 1
ATOM 721 C C . LEU A 1 92 ? 18.610 54.732 -19.398 1.00 85.44 92 LEU A C 1
ATOM 723 O O . LEU A 1 92 ? 18.663 55.009 -20.594 1.00 85.44 92 LEU A O 1
ATOM 727 N N . LEU A 1 93 ? 18.184 53.563 -18.932 1.00 85.69 93 LEU A N 1
ATOM 728 C CA . LEU A 1 93 ? 17.545 52.508 -19.710 1.00 85.69 93 LEU A CA 1
ATOM 729 C C . LEU A 1 93 ? 16.220 52.149 -19.047 1.00 85.69 93 LEU A C 1
ATOM 731 O O . LEU A 1 93 ? 16.175 51.956 -17.833 1.00 85.69 93 LEU A O 1
ATOM 735 N N . GLY A 1 94 ? 15.164 52.027 -19.837 1.00 83.12 94 GLY A N 1
ATOM 736 C CA . GLY A 1 94 ? 13.863 51.557 -19.375 1.00 83.12 94 GLY A CA 1
ATOM 737 C C . GLY A 1 94 ? 13.191 50.674 -20.412 1.00 83.12 94 GLY A C 1
ATOM 738 O O . GLY A 1 94 ? 13.597 50.633 -21.574 1.00 83.12 94 GLY A O 1
ATOM 739 N N . TRP A 1 95 ? 12.145 49.986 -19.979 1.00 84.69 95 TRP A N 1
ATOM 740 C CA . TRP A 1 95 ? 11.212 49.301 -20.864 1.00 84.69 95 TRP A CA 1
ATOM 741 C C . TRP A 1 95 ? 9.883 50.053 -20.836 1.00 84.69 95 TRP A C 1
ATOM 743 O O . TRP A 1 95 ? 9.517 50.599 -19.801 1.00 84.69 95 TRP A O 1
ATOM 753 N N . HIS A 1 96 ? 9.187 50.130 -21.962 1.00 81.06 96 HIS A N 1
ATOM 754 C CA . HIS A 1 96 ? 7.851 50.700 -22.061 1.00 81.06 96 HIS A CA 1
ATOM 755 C C . HIS A 1 96 ? 6.820 49.573 -22.122 1.00 81.06 96 HIS A C 1
ATOM 757 O O . HIS A 1 96 ? 7.025 48.587 -22.828 1.00 81.06 96 HIS A O 1
ATOM 763 N N . SER A 1 97 ? 5.717 49.725 -21.390 1.00 71.38 97 SER A N 1
ATOM 764 C CA . SER A 1 97 ? 4.594 48.789 -21.450 1.00 71.38 97 SER A CA 1
ATOM 765 C C . SER A 1 97 ? 3.832 48.977 -22.763 1.00 71.38 97 SER A C 1
ATOM 767 O O . SER A 1 97 ? 3.339 50.070 -23.031 1.00 71.38 97 SER A O 1
ATOM 769 N N . ASP A 1 98 ? 3.736 47.926 -23.573 1.00 75.62 98 ASP A N 1
ATOM 770 C CA . ASP A 1 98 ? 2.976 47.910 -24.823 1.00 75.62 98 ASP A CA 1
ATOM 771 C C . ASP A 1 98 ? 1.784 46.949 -24.664 1.00 75.62 98 ASP A C 1
ATOM 773 O O . ASP A 1 98 ? 1.999 45.794 -24.294 1.00 75.62 98 ASP A O 1
ATOM 777 N N . PRO A 1 99 ? 0.533 47.375 -24.931 1.00 71.94 99 PRO A N 1
ATOM 778 C CA . PRO A 1 99 ? -0.647 46.511 -24.816 1.00 71.94 99 PRO A CA 1
ATOM 779 C C . PRO A 1 99 ? -0.645 45.307 -25.773 1.00 71.94 99 PRO A C 1
ATOM 781 O O . PRO A 1 99 ? -1.503 44.438 -25.651 1.00 71.94 99 PRO A O 1
ATOM 784 N N . THR A 1 100 ? 0.281 45.248 -26.732 1.00 78.69 100 THR A N 1
ATOM 785 C CA . THR A 1 100 ? 0.478 44.097 -27.631 1.00 78.69 100 THR A CA 1
ATOM 786 C C . THR A 1 100 ? 1.433 43.033 -27.069 1.00 78.69 100 THR A C 1
ATOM 788 O O . THR A 1 100 ? 1.685 42.028 -27.740 1.00 78.69 100 THR A O 1
ATOM 791 N N . GLN A 1 101 ? 1.957 43.236 -25.851 1.00 82.50 101 GLN A N 1
ATOM 792 C CA . GLN A 1 101 ? 2.854 42.311 -25.154 1.00 82.50 101 GLN A CA 1
ATOM 793 C C . GLN A 1 101 ? 2.138 41.579 -24.018 1.00 82.50 101 GLN A C 1
ATOM 795 O O . GLN A 1 101 ? 1.734 42.191 -23.031 1.00 82.50 101 GLN A O 1
ATOM 800 N N . GLU A 1 102 ? 2.064 40.256 -24.130 1.00 86.31 102 GLU A N 1
ATOM 801 C CA . GLU A 1 102 ? 1.651 39.352 -23.054 1.00 86.31 102 GLU A CA 1
ATOM 802 C C . GLU A 1 102 ? 2.915 38.805 -22.384 1.00 86.31 102 GLU A C 1
ATOM 804 O O . GLU A 1 102 ? 3.776 38.212 -23.045 1.00 86.31 102 GLU A O 1
ATOM 809 N N . ILE A 1 103 ? 3.062 39.045 -21.082 1.00 89.50 103 ILE A N 1
ATOM 810 C CA . ILE A 1 103 ? 4.228 38.617 -20.304 1.00 89.50 103 ILE A CA 1
ATOM 811 C C . ILE A 1 103 ? 3.700 37.780 -19.150 1.00 89.50 103 ILE A C 1
ATOM 813 O O . ILE A 1 103 ? 3.060 38.311 -18.249 1.00 89.50 103 ILE A O 1
ATOM 817 N N . ASP A 1 104 ? 4.024 36.496 -19.121 1.00 91.75 104 ASP A N 1
ATOM 818 C CA . ASP A 1 104 ? 3.463 35.551 -18.147 1.00 91.75 104 ASP A CA 1
ATOM 819 C C . ASP A 1 104 ? 3.617 35.981 -16.674 1.00 91.75 104 ASP A C 1
ATOM 821 O O . ASP A 1 104 ? 2.650 35.936 -15.916 1.00 91.75 104 ASP A O 1
ATOM 825 N N . VAL A 1 105 ? 4.789 36.487 -16.270 1.00 91.19 105 VAL A N 1
ATOM 826 C CA . VAL A 1 105 ? 5.034 37.004 -14.906 1.00 91.19 105 VAL A CA 1
ATOM 827 C C . VAL A 1 105 ? 4.106 38.168 -14.577 1.00 91.19 105 VAL A C 1
ATOM 829 O O . VAL A 1 105 ? 3.654 38.325 -13.449 1.00 91.19 105 VAL A O 1
ATOM 832 N N . THR A 1 106 ? 3.813 38.989 -15.575 1.00 89.81 106 THR A N 1
ATOM 833 C CA . THR A 1 106 ? 2.923 40.141 -15.414 1.00 89.81 106 THR A CA 1
ATOM 834 C C . THR A 1 106 ? 1.498 39.725 -15.285 1.00 89.81 106 THR A C 1
ATOM 836 O O . THR A 1 106 ? 0.801 40.221 -14.414 1.00 89.81 106 THR A O 1
ATOM 839 N N . ASP A 1 107 ? 1.077 38.852 -16.186 1.00 91.56 107 ASP A N 1
ATOM 840 C CA . ASP A 1 107 ? -0.294 38.398 -16.232 1.00 91.56 107 ASP A CA 1
ATOM 841 C C . ASP A 1 107 ? -0.608 37.669 -14.919 1.00 91.56 107 ASP A C 1
ATOM 843 O O . ASP A 1 107 ? -1.675 37.869 -14.344 1.00 91.56 107 ASP A O 1
ATOM 847 N N . PHE A 1 108 ? 0.372 36.935 -14.379 1.00 94.56 108 PHE A N 1
ATOM 848 C CA . PHE A 1 108 ? 0.343 36.367 -13.035 1.00 94.56 108 PHE A CA 1
ATOM 849 C C . PHE A 1 108 ? 0.186 37.433 -11.935 1.00 94.56 108 PHE A C 1
ATOM 851 O O . PHE A 1 108 ? -0.786 37.386 -11.178 1.00 94.56 108 PHE A O 1
ATOM 858 N N . GLU A 1 109 ? 1.097 38.409 -11.846 1.00 92.75 109 GLU A N 1
ATOM 859 C CA . GLU A 1 109 ? 1.060 39.458 -10.811 1.00 92.75 109 GLU A CA 1
ATOM 860 C C . GLU A 1 109 ? -0.217 40.309 -10.892 1.00 92.75 109 GLU A C 1
ATOM 862 O O . GLU A 1 109 ? -0.896 40.517 -9.888 1.00 92.75 109 GLU A O 1
ATOM 867 N N . SER A 1 110 ? -0.601 40.745 -12.091 1.00 91.56 110 SER A N 1
ATOM 868 C CA . SER A 1 110 ? -1.813 41.529 -12.331 1.00 91.56 110 SER A CA 1
ATOM 869 C C . SER A 1 110 ? -3.087 40.738 -12.039 1.00 91.56 110 SER A C 1
ATOM 871 O O . SER A 1 110 ? -4.070 41.318 -11.577 1.00 91.56 110 SER A O 1
ATOM 873 N N . ALA A 1 111 ? -3.103 39.420 -12.268 1.00 93.81 111 ALA A N 1
ATOM 874 C CA . ALA A 1 111 ? -4.232 38.583 -11.873 1.00 93.81 111 ALA A CA 1
ATOM 875 C C . ALA A 1 111 ? -4.344 38.455 -10.343 1.00 93.81 111 ALA A C 1
ATOM 877 O O . ALA A 1 111 ? -5.458 38.525 -9.822 1.00 93.81 111 ALA A O 1
ATOM 878 N N . LEU A 1 112 ? -3.223 38.347 -9.615 1.00 94.19 112 LEU A N 1
ATOM 879 C CA . LEU A 1 112 ? -3.223 38.377 -8.144 1.00 94.19 112 LEU A CA 1
ATOM 880 C C . LEU A 1 112 ? -3.688 39.735 -7.595 1.00 94.19 112 LEU A C 1
ATOM 882 O O . LEU A 1 112 ? -4.536 39.783 -6.705 1.00 94.19 112 LEU A O 1
ATOM 886 N N . GLU A 1 113 ? -3.201 40.844 -8.156 1.00 93.00 113 GLU A N 1
ATOM 887 C CA . GLU A 1 113 ? -3.647 42.195 -7.783 1.00 93.00 113 GLU A CA 1
ATOM 888 C C . GLU A 1 113 ? -5.142 42.394 -8.060 1.00 93.00 113 GLU A C 1
ATOM 890 O O . GLU A 1 113 ? -5.872 42.931 -7.224 1.00 93.00 113 GLU A O 1
ATOM 895 N N . ARG A 1 114 ? -5.630 41.909 -9.208 1.00 92.88 114 ARG A N 1
ATOM 896 C CA . ARG A 1 114 ? -7.055 41.949 -9.553 1.00 92.88 114 ARG A CA 1
ATOM 897 C C . ARG A 1 114 ? -7.893 41.135 -8.575 1.00 92.88 114 ARG A C 1
ATOM 899 O O . ARG A 1 114 ? -8.958 41.601 -8.176 1.00 92.88 114 ARG A O 1
ATOM 906 N N . ALA A 1 115 ? -7.433 39.948 -8.183 1.00 93.25 115 ALA A N 1
ATOM 907 C CA . ALA A 1 115 ? -8.100 39.170 -7.146 1.00 93.25 115 ALA A CA 1
ATOM 908 C C . ALA A 1 115 ? -8.185 39.976 -5.838 1.00 93.25 115 ALA A C 1
ATOM 910 O O . ALA A 1 115 ? -9.238 39.987 -5.206 1.00 93.25 115 ALA A O 1
ATOM 911 N N . ALA A 1 116 ? -7.120 40.698 -5.460 1.00 91.44 116 ALA A N 1
ATOM 912 C CA . ALA A 1 116 ? -7.083 41.476 -4.214 1.00 91.44 116 ALA A CA 1
ATOM 913 C C . ALA A 1 116 ? -8.059 42.656 -4.234 1.00 91.44 116 ALA A C 1
ATOM 915 O O . ALA A 1 116 ? -8.687 42.958 -3.221 1.00 91.44 116 ALA A O 1
ATOM 916 N N . MET A 1 117 ? -8.239 43.291 -5.394 1.00 90.62 117 MET A N 1
ATOM 917 C CA . MET A 1 117 ? -9.268 44.318 -5.578 1.00 90.62 117 MET A CA 1
ATOM 918 C C . MET A 1 117 ? -10.683 43.732 -5.471 1.00 90.62 117 MET A C 1
ATOM 920 O O . MET A 1 117 ? -11.532 44.299 -4.793 1.00 90.62 117 MET A O 1
ATOM 924 N N . LEU A 1 118 ? -10.932 42.575 -6.092 1.00 91.25 118 LEU A N 1
ATOM 925 C CA . LEU A 1 118 ? -12.246 41.919 -6.074 1.00 91.25 118 LEU A CA 1
ATOM 926 C C . LEU A 1 118 ? -12.655 41.405 -4.686 1.00 91.25 118 LEU A C 1
ATOM 928 O O . LEU A 1 118 ? -13.845 41.357 -4.370 1.00 91.25 118 LEU A O 1
ATOM 932 N N . ASP A 1 119 ? -11.686 41.035 -3.853 1.00 88.06 119 ASP A N 1
ATOM 933 C CA . ASP A 1 119 ? -11.935 40.606 -2.475 1.00 88.06 119 ASP A CA 1
ATOM 934 C C . ASP A 1 119 ? -12.436 41.762 -1.600 1.00 88.06 119 ASP A C 1
ATOM 936 O O . ASP A 1 119 ? -13.349 41.585 -0.793 1.00 88.06 119 ASP A O 1
ATOM 940 N N . GLN A 1 120 ? -11.950 42.985 -1.851 1.00 85.62 120 GLN A N 1
ATOM 941 C CA . GLN A 1 120 ? -12.467 44.202 -1.210 1.00 85.62 120 GLN A CA 1
ATOM 942 C C . GLN A 1 120 ? -13.919 44.504 -1.611 1.00 85.62 120 GLN A C 1
ATOM 944 O O . GLN A 1 120 ? -14.673 45.073 -0.823 1.00 85.62 120 GLN A O 1
ATOM 949 N N . GLU A 1 121 ? -14.332 44.089 -2.811 1.00 85.88 121 GLU A N 1
ATOM 950 C CA . GLU A 1 121 ? -15.709 44.199 -3.309 1.00 85.88 121 GLU A CA 1
ATOM 951 C C . GLU A 1 121 ? -16.620 43.047 -2.824 1.00 85.88 121 GLU A C 1
ATOM 953 O O . GLU A 1 121 ? -17.792 42.982 -3.199 1.00 85.88 121 GLU A O 1
ATOM 958 N N . ALA A 1 122 ? -16.101 42.146 -1.977 1.00 79.50 122 ALA A N 1
ATOM 959 C CA . ALA A 1 122 ? -16.788 40.988 -1.393 1.00 79.50 122 ALA A CA 1
ATOM 960 C C . ALA A 1 122 ? -17.346 39.964 -2.407 1.00 79.50 122 ALA A C 1
ATOM 962 O O . ALA A 1 122 ? -18.219 39.157 -2.066 1.00 79.50 122 ALA A O 1
ATOM 963 N N . ASN A 1 123 ? -16.829 39.931 -3.641 1.00 84.12 123 ASN A N 1
ATOM 964 C CA . ASN A 1 123 ? -17.258 38.974 -4.665 1.00 84.12 123 ASN A CA 1
ATOM 965 C C . ASN A 1 123 ? -16.399 37.698 -4.661 1.00 84.12 123 ASN A C 1
ATOM 967 O O . ASN A 1 123 ? -15.576 37.470 -5.548 1.00 84.12 123 ASN A O 1
ATOM 971 N N . LYS A 1 124 ? -16.613 36.848 -3.652 1.00 86.12 124 LYS A N 1
ATOM 972 C CA . LYS A 1 124 ? -15.793 35.651 -3.392 1.00 86.12 124 LYS A CA 1
ATOM 973 C C . LYS A 1 124 ? -15.687 34.677 -4.575 1.00 86.12 124 LYS A C 1
ATOM 975 O O . LYS A 1 124 ? -14.610 34.154 -4.822 1.00 86.12 124 LYS A O 1
ATOM 980 N N . GLU A 1 125 ? -16.762 34.447 -5.329 1.00 88.75 125 GLU A N 1
ATOM 981 C CA . GLU A 1 125 ? -16.725 33.534 -6.490 1.00 88.75 125 GLU A CA 1
ATOM 982 C C . GLU A 1 125 ? -15.831 34.077 -7.614 1.00 88.75 125 GLU A C 1
ATOM 984 O O . GLU A 1 125 ? -15.019 33.350 -8.186 1.00 88.75 125 GLU A O 1
ATOM 989 N N . LEU A 1 126 ? -15.899 35.383 -7.885 1.00 90.50 126 LEU A N 1
ATOM 990 C CA . LEU A 1 126 ? -15.049 35.994 -8.906 1.00 90.50 126 LEU A CA 1
ATOM 991 C C . LEU A 1 126 ? -13.576 36.050 -8.469 1.00 90.50 126 LEU A C 1
ATOM 993 O O . LEU A 1 126 ? -12.682 35.947 -9.315 1.00 90.50 126 LEU A O 1
ATOM 997 N N . VAL A 1 127 ? -13.316 36.174 -7.163 1.00 92.38 127 VAL A N 1
ATOM 998 C CA . VAL A 1 127 ? -11.968 36.048 -6.585 1.00 92.38 127 VAL A CA 1
ATOM 999 C C . VAL A 1 127 ? -11.428 34.633 -6.800 1.00 92.38 127 VAL A C 1
ATOM 1001 O O . VAL A 1 127 ? -10.316 34.505 -7.308 1.00 92.38 127 VAL A O 1
ATOM 1004 N N . VAL A 1 128 ? -12.217 33.583 -6.521 1.00 94.00 128 VAL A N 1
ATOM 1005 C CA . VAL A 1 128 ? -11.836 32.179 -6.791 1.00 94.00 128 VAL A CA 1
ATOM 1006 C C . VAL A 1 128 ? -11.433 32.000 -8.254 1.00 94.00 128 VAL A C 1
ATOM 1008 O O . VAL A 1 128 ? -10.333 31.525 -8.534 1.00 94.00 128 VAL A O 1
ATOM 1011 N N . ASP A 1 129 ? -12.278 32.416 -9.197 1.00 93.75 129 ASP A N 1
ATOM 1012 C CA . ASP A 1 129 ? -11.995 32.254 -10.628 1.00 93.75 129 ASP A CA 1
ATOM 1013 C C . ASP A 1 129 ? -10.757 33.039 -11.079 1.00 93.75 129 ASP A C 1
ATOM 1015 O O . ASP A 1 129 ? -9.990 32.575 -11.928 1.00 93.75 129 ASP A O 1
ATOM 1019 N N . THR A 1 130 ? -10.546 34.229 -10.513 1.00 93.75 130 THR A N 1
ATOM 1020 C CA . THR A 1 130 ? -9.382 35.066 -10.829 1.00 93.75 130 THR A CA 1
ATOM 1021 C C . THR A 1 130 ? -8.097 34.460 -10.263 1.00 93.75 130 THR A C 1
ATOM 1023 O O . THR A 1 130 ? -7.100 34.393 -10.981 1.00 93.75 130 THR A O 1
ATOM 1026 N N . LEU A 1 131 ? -8.128 33.936 -9.034 1.00 93.75 131 LEU A N 1
ATOM 1027 C CA . LEU A 1 131 ? -7.000 33.230 -8.421 1.00 93.75 131 LEU A CA 1
ATOM 1028 C C . LEU A 1 131 ? -6.648 31.949 -9.173 1.00 93.75 131 LEU A C 1
ATOM 1030 O O . LEU A 1 131 ? -5.477 31.714 -9.454 1.00 93.75 131 LEU A O 1
ATOM 1034 N N . LYS A 1 132 ? -7.641 31.150 -9.579 1.00 95.12 132 LYS A N 1
ATOM 1035 C CA . LYS A 1 132 ? -7.407 29.947 -10.395 1.00 95.12 132 LYS A CA 1
ATOM 1036 C C . LYS A 1 132 ? -6.683 30.277 -11.698 1.00 95.12 132 LYS A C 1
ATOM 1038 O O . LYS A 1 132 ? -5.740 29.581 -12.070 1.00 95.12 132 LYS A O 1
ATOM 1043 N N . LYS A 1 133 ? -7.096 31.359 -12.367 1.00 93.19 133 LYS A N 1
ATOM 1044 C CA . LYS A 1 133 ? -6.420 31.856 -13.573 1.00 93.19 133 LYS A CA 1
ATOM 1045 C C . LYS A 1 133 ? -5.000 32.311 -13.261 1.00 93.19 133 LYS A C 1
ATOM 1047 O O . LYS A 1 133 ? -4.091 31.864 -13.951 1.00 93.19 133 LYS A O 1
ATOM 1052 N N . ALA A 1 134 ? -4.802 33.116 -12.215 1.00 94.00 134 ALA A N 1
ATOM 1053 C CA . ALA A 1 134 ? -3.474 33.560 -11.793 1.00 94.00 134 ALA A CA 1
ATOM 1054 C C . ALA A 1 134 ? -2.540 32.361 -11.576 1.00 94.00 134 ALA A C 1
ATOM 1056 O O . ALA A 1 134 ? -1.513 32.242 -12.233 1.00 94.00 134 ALA A O 1
ATOM 1057 N N . LEU A 1 135 ? -2.941 31.406 -10.738 1.00 94.06 135 LEU A N 1
ATOM 1058 C CA . LEU A 1 135 ? -2.130 30.235 -10.407 1.00 94.06 135 LEU A CA 1
ATOM 1059 C C . LEU A 1 135 ? -1.835 29.349 -11.626 1.00 94.06 135 LEU A C 1
ATOM 1061 O O . LEU A 1 135 ? -0.750 28.783 -11.706 1.00 94.06 135 LEU A O 1
ATOM 1065 N N . SER A 1 136 ? -2.740 29.280 -12.610 1.00 93.19 136 SER A N 1
ATOM 1066 C CA . SER A 1 136 ? -2.495 28.545 -13.862 1.00 93.19 136 SER A CA 1
ATOM 1067 C C . SER A 1 136 ? -1.422 29.172 -14.764 1.00 93.19 136 SER A C 1
ATOM 1069 O O . SER A 1 136 ? -0.844 28.470 -15.591 1.00 93.19 136 SER A O 1
ATOM 1071 N N . LEU A 1 137 ? -1.133 30.471 -14.601 1.00 91.31 137 LEU A N 1
ATOM 1072 C CA . LEU A 1 137 ? -0.066 31.168 -15.332 1.00 91.31 137 LEU A CA 1
ATOM 1073 C C . LEU A 1 137 ? 1.323 30.864 -14.751 1.00 91.31 137 LEU A C 1
ATOM 1075 O O . LEU A 1 137 ? 2.327 31.033 -15.440 1.00 91.31 137 LEU A O 1
ATOM 1079 N N . TYR A 1 138 ? 1.397 30.387 -13.504 1.00 92.31 138 TYR A N 1
ATOM 1080 C CA . TYR A 1 138 ? 2.652 29.976 -12.883 1.00 92.31 138 TYR A CA 1
ATOM 1081 C C . TYR A 1 138 ? 3.009 28.541 -13.288 1.00 92.31 138 TYR A C 1
ATOM 1083 O O . TYR A 1 138 ? 2.666 27.570 -12.618 1.00 92.31 138 TYR A O 1
ATOM 1091 N N . THR A 1 139 ? 3.722 28.392 -14.403 1.00 89.56 139 THR A N 1
ATOM 1092 C CA . THR A 1 139 ? 4.093 27.073 -14.951 1.00 89.56 139 THR A CA 1
ATOM 1093 C C . THR A 1 139 ? 5.404 26.503 -14.401 1.00 89.56 139 THR A C 1
ATOM 1095 O O . THR A 1 139 ? 5.787 25.390 -14.755 1.00 89.56 139 THR A O 1
ATOM 1098 N N . GLY A 1 140 ? 6.118 27.248 -13.553 1.00 88.56 140 GLY A N 1
ATOM 1099 C CA . GLY A 1 140 ? 7.374 26.821 -12.937 1.00 88.56 140 GLY A CA 1
ATOM 1100 C C . GLY A 1 140 ? 8.260 27.995 -12.528 1.00 88.56 140 GLY A C 1
ATOM 1101 O O . GLY A 1 140 ? 7.904 29.156 -12.713 1.00 88.56 140 GLY A O 1
ATOM 1102 N N . ASP A 1 141 ? 9.438 27.687 -11.991 1.00 89.19 141 ASP A N 1
ATOM 1103 C CA . ASP A 1 141 ? 10.386 28.693 -11.507 1.00 89.19 141 ASP A CA 1
ATOM 1104 C C . ASP A 1 141 ? 10.813 29.690 -12.597 1.00 89.19 141 ASP A C 1
ATOM 1106 O O . ASP A 1 141 ? 10.966 29.339 -13.769 1.00 89.19 141 ASP A O 1
ATOM 1110 N N . LEU A 1 142 ? 11.068 30.939 -12.193 1.00 90.69 142 LEU A N 1
ATOM 1111 C CA . LEU A 1 142 ? 11.590 31.987 -13.072 1.00 90.69 142 LEU A CA 1
ATOM 1112 C C . LEU A 1 142 ? 12.965 31.592 -13.634 1.00 90.69 142 LEU A C 1
ATOM 1114 O O . LEU A 1 142 ? 13.928 31.431 -12.870 1.00 90.69 142 LEU A O 1
ATOM 1118 N N . LEU A 1 143 ? 13.066 31.504 -14.966 1.00 87.50 143 LEU A N 1
ATOM 1119 C CA . LEU A 1 143 ? 14.303 31.238 -15.715 1.00 87.50 143 LEU A CA 1
ATOM 1120 C C . LEU A 1 143 ? 15.149 30.106 -15.102 1.00 87.50 143 LEU A C 1
ATOM 1122 O O . LEU A 1 143 ? 16.264 30.365 -14.637 1.00 87.50 143 LEU A O 1
ATOM 1126 N N . PRO A 1 144 ? 14.665 28.852 -15.087 1.00 83.75 144 PRO A N 1
ATOM 1127 C CA . PRO A 1 144 ? 15.257 27.776 -14.285 1.00 83.75 144 PRO A CA 1
ATOM 1128 C C . PRO A 1 144 ? 16.715 27.466 -14.663 1.00 83.75 144 PRO A C 1
ATOM 1130 O O . PRO A 1 144 ? 17.501 27.063 -13.813 1.00 83.75 144 PRO A O 1
ATOM 1133 N N . ALA A 1 145 ? 17.105 27.727 -15.915 1.00 81.94 145 ALA A N 1
ATOM 1134 C CA . ALA A 1 145 ? 18.462 27.521 -16.423 1.00 81.94 145 ALA A CA 1
ATOM 1135 C C . ALA A 1 145 ? 19.488 28.594 -15.990 1.00 81.94 145 ALA A C 1
ATOM 1137 O O . ALA A 1 145 ? 20.670 28.473 -16.320 1.00 81.94 145 ALA A O 1
ATOM 1138 N N . SER A 1 146 ? 19.058 29.657 -15.300 1.00 82.25 146 SER A N 1
ATOM 1139 C CA . SER A 1 146 ? 19.917 30.758 -14.850 1.00 82.25 146 SER A CA 1
ATOM 1140 C C . SER A 1 146 ? 20.096 30.762 -13.332 1.00 82.25 146 SER A C 1
ATOM 1142 O O . SER A 1 146 ? 19.152 30.510 -12.580 1.00 82.25 146 SER A O 1
ATOM 1144 N N . TYR A 1 147 ? 21.309 31.108 -12.897 1.00 81.50 147 TYR A N 1
ATOM 1145 C CA . TYR A 1 147 ? 21.729 31.167 -11.491 1.00 81.50 147 TYR A CA 1
ATOM 1146 C C . TYR A 1 147 ? 22.291 32.540 -11.096 1.00 81.50 147 TYR A C 1
ATOM 1148 O O . TYR A 1 147 ? 23.030 32.649 -10.126 1.00 81.50 147 TYR A O 1
ATOM 1156 N N . ALA A 1 148 ? 21.991 33.597 -11.856 1.00 83.25 148 ALA A N 1
ATOM 1157 C CA . ALA A 1 148 ? 22.404 34.945 -11.472 1.00 83.25 148 ALA A CA 1
ATOM 1158 C C . ALA A 1 148 ? 21.698 35.379 -10.173 1.00 83.25 148 ALA A C 1
ATOM 1160 O O . ALA A 1 148 ? 20.497 35.153 -10.028 1.00 83.25 148 ALA A O 1
ATOM 1161 N N . ASP A 1 149 ? 22.406 36.059 -9.267 1.00 82.31 149 ASP A N 1
ATOM 1162 C CA . ASP A 1 149 ? 21.893 36.406 -7.928 1.00 82.31 149 ASP A CA 1
ATOM 1163 C C . ASP A 1 149 ? 20.550 37.153 -7.959 1.00 82.31 149 ASP A C 1
ATOM 1165 O O . ASP A 1 149 ? 19.640 36.864 -7.182 1.00 82.31 149 ASP A O 1
ATOM 1169 N N . TRP A 1 150 ? 20.384 38.084 -8.904 1.00 86.12 150 TRP A N 1
ATOM 1170 C CA . TRP A 1 150 ? 19.128 38.819 -9.064 1.00 86.12 150 TRP A CA 1
ATOM 1171 C C . TRP A 1 150 ? 17.971 37.917 -9.529 1.00 86.12 150 TRP A C 1
ATOM 1173 O O . TRP A 1 150 ? 16.828 38.159 -9.147 1.00 86.12 150 TRP A O 1
ATOM 1183 N N . VAL A 1 151 ? 18.251 36.871 -10.321 1.00 88.38 151 VAL A N 1
ATOM 1184 C CA . VAL A 1 151 ? 17.244 35.888 -10.761 1.00 88.38 151 VAL A CA 1
ATOM 1185 C C . VAL A 1 151 ? 16.802 35.046 -9.576 1.00 88.38 151 VAL A C 1
ATOM 1187 O O . VAL A 1 151 ? 15.610 34.809 -9.429 1.00 88.38 151 VAL A O 1
ATOM 1190 N N . LEU A 1 152 ? 17.733 34.623 -8.715 1.00 86.50 152 LEU A N 1
ATOM 1191 C CA . LEU A 1 152 ? 17.408 33.844 -7.516 1.00 86.50 152 LEU A CA 1
ATOM 1192 C C . LEU A 1 152 ? 16.500 34.634 -6.564 1.00 86.50 152 LEU A C 1
ATOM 1194 O O . LEU A 1 152 ? 15.512 34.090 -6.070 1.00 86.50 152 LEU A O 1
ATOM 1198 N N . ALA A 1 153 ? 16.787 35.925 -6.363 1.00 86.00 153 ALA A N 1
ATOM 1199 C CA . ALA A 1 153 ? 15.957 36.808 -5.544 1.00 86.00 153 ALA A CA 1
ATOM 1200 C C . ALA A 1 153 ? 14.536 36.982 -6.117 1.00 86.00 153 ALA A C 1
ATOM 1202 O O . ALA A 1 153 ? 13.555 36.856 -5.384 1.00 86.00 153 ALA A O 1
ATOM 1203 N N . GLU A 1 154 ? 14.406 37.227 -7.425 1.00 90.50 154 GLU A N 1
ATOM 1204 C CA . GLU A 1 154 ? 13.093 37.359 -8.079 1.00 90.50 154 GLU A CA 1
ATOM 1205 C C . GLU A 1 154 ? 12.337 36.025 -8.148 1.00 90.50 154 GLU A C 1
ATOM 1207 O O . GLU A 1 154 ? 11.126 35.996 -7.940 1.00 90.50 154 GLU A O 1
ATOM 1212 N N . ARG A 1 155 ? 13.038 34.905 -8.365 1.00 92.50 155 ARG A N 1
ATOM 1213 C CA . ARG A 1 155 ? 12.454 33.557 -8.330 1.00 92.50 155 ARG A CA 1
ATOM 1214 C C . ARG A 1 155 ? 11.852 33.265 -6.964 1.00 92.50 155 ARG A C 1
ATOM 1216 O O . ARG A 1 155 ? 10.720 32.800 -6.901 1.00 92.50 155 ARG A O 1
ATOM 1223 N N . LEU A 1 156 ? 12.576 33.568 -5.885 1.00 89.06 156 LEU A N 1
ATOM 1224 C CA . LEU A 1 156 ? 12.056 33.404 -4.530 1.00 89.06 156 LEU A CA 1
ATOM 1225 C C . LEU A 1 156 ? 10.825 34.289 -4.301 1.00 89.06 156 LEU A C 1
ATOM 1227 O O . LEU A 1 156 ? 9.818 33.787 -3.818 1.00 89.06 156 LEU A O 1
ATOM 1231 N N . ARG A 1 157 ? 10.867 35.569 -4.702 1.00 93.44 157 ARG A N 1
ATOM 1232 C CA . ARG A 1 157 ? 9.723 36.493 -4.582 1.00 93.44 157 ARG A CA 1
ATOM 1233 C C . ARG A 1 157 ? 8.470 35.958 -5.282 1.00 93.44 157 ARG A C 1
ATOM 1235 O O . ARG A 1 157 ? 7.399 35.946 -4.680 1.00 93.44 157 ARG A O 1
ATOM 1242 N N . LEU A 1 158 ? 8.606 35.516 -6.533 1.00 93.12 158 LEU A N 1
ATOM 1243 C CA . LEU A 1 158 ? 7.490 34.994 -7.329 1.00 93.12 158 LEU A CA 1
ATOM 1244 C C . LEU A 1 158 ? 6.982 33.653 -6.792 1.00 93.12 158 LEU A C 1
ATOM 1246 O O . LEU A 1 158 ? 5.773 33.452 -6.718 1.00 93.12 158 LEU A O 1
ATOM 1250 N N . LYS A 1 159 ? 7.886 32.768 -6.354 1.00 90.62 159 LYS A N 1
ATOM 1251 C CA . LYS A 1 159 ? 7.511 31.509 -5.702 1.00 90.62 159 LYS A CA 1
ATOM 1252 C C . LYS A 1 159 ? 6.730 31.767 -4.414 1.00 90.62 159 LYS A C 1
ATOM 1254 O O . LYS A 1 159 ? 5.706 31.130 -4.202 1.00 90.62 159 LYS A O 1
ATOM 1259 N N . THR A 1 160 ? 7.161 32.719 -3.586 1.00 90.12 160 THR A N 1
ATOM 1260 C CA . THR A 1 160 ? 6.417 33.120 -2.384 1.00 90.12 160 THR A CA 1
ATOM 1261 C C . THR A 1 160 ? 5.027 33.638 -2.746 1.00 90.12 160 THR A C 1
ATOM 1263 O O . THR A 1 160 ? 4.051 33.135 -2.204 1.00 90.12 160 THR A O 1
ATOM 1266 N N . ALA A 1 161 ? 4.910 34.534 -3.733 1.00 91.94 161 ALA A N 1
ATOM 1267 C CA . ALA A 1 161 ? 3.611 35.038 -4.190 1.00 91.94 161 ALA A CA 1
ATOM 1268 C C . ALA A 1 161 ? 2.680 33.923 -4.710 1.00 91.94 161 ALA A C 1
ATOM 1270 O O . ALA A 1 161 ? 1.478 33.948 -4.455 1.00 91.94 161 ALA A O 1
ATOM 1271 N N . TYR A 1 162 ? 3.228 32.922 -5.405 1.00 93.06 162 TYR A N 1
ATOM 1272 C CA . TYR A 1 162 ? 2.479 31.745 -5.851 1.00 93.06 162 TYR A CA 1
ATOM 1273 C C . TYR A 1 162 ? 1.970 30.900 -4.677 1.00 93.06 162 TYR A C 1
ATOM 1275 O O . TYR A 1 162 ? 0.791 30.546 -4.635 1.00 93.06 162 TYR A O 1
ATOM 1283 N N . LEU A 1 163 ? 2.836 30.605 -3.704 1.00 90.31 163 LEU A N 1
ATOM 1284 C CA . LEU A 1 163 ? 2.453 29.846 -2.512 1.00 90.31 163 LEU A CA 1
ATOM 1285 C C . LEU A 1 163 ? 1.412 30.604 -1.679 1.00 90.31 163 LEU A C 1
ATOM 1287 O O . LEU A 1 163 ? 0.461 29.987 -1.205 1.00 90.31 163 LEU A O 1
ATOM 1291 N N . ASP A 1 164 ? 1.554 31.920 -1.529 1.00 90.88 164 ASP A N 1
ATOM 1292 C CA . ASP A 1 164 ? 0.585 32.768 -0.826 1.00 90.88 164 ASP A CA 1
ATOM 1293 C C . ASP A 1 164 ? -0.765 32.795 -1.562 1.00 90.88 164 ASP A C 1
ATOM 1295 O O . ASP A 1 164 ? -1.818 32.676 -0.936 1.00 90.88 164 ASP A O 1
ATOM 1299 N N . GLY A 1 165 ? -0.746 32.852 -2.899 1.00 93.06 165 GLY A N 1
ATOM 1300 C CA . GLY A 1 165 ? -1.947 32.745 -3.730 1.00 93.06 165 GLY A CA 1
ATOM 1301 C C . GLY A 1 165 ? -2.663 31.397 -3.590 1.00 93.06 165 GLY A C 1
ATOM 1302 O O . GLY A 1 165 ? -3.892 31.363 -3.520 1.00 93.06 165 GLY A O 1
ATOM 1303 N N . LEU A 1 166 ? -1.917 30.288 -3.496 1.00 92.50 166 LEU A N 1
ATOM 1304 C CA . LEU A 1 166 ? -2.481 28.963 -3.209 1.00 92.50 166 LEU A CA 1
ATOM 1305 C C . LEU A 1 166 ? -3.151 28.921 -1.834 1.00 92.50 166 LEU A C 1
ATOM 1307 O O . LEU A 1 166 ? -4.291 28.472 -1.742 1.00 92.50 166 LEU A O 1
ATOM 1311 N N . HIS A 1 167 ? -2.475 29.404 -0.785 1.00 90.62 167 HIS A N 1
ATOM 1312 C CA . HIS A 1 167 ? -3.053 29.462 0.565 1.00 90.62 167 HIS A CA 1
ATOM 1313 C C . HIS A 1 167 ? -4.350 30.269 0.573 1.00 90.62 167 HIS A C 1
ATOM 1315 O O . HIS A 1 167 ? -5.365 29.800 1.081 1.00 90.62 167 HIS A O 1
ATOM 1321 N N . TRP A 1 168 ? -4.340 31.441 -0.060 1.00 93.25 168 TRP A N 1
ATOM 1322 C CA . TRP A 1 168 ? -5.520 32.291 -0.131 1.00 93.25 168 TRP A CA 1
ATOM 1323 C C . TRP A 1 168 ? -6.687 31.618 -0.866 1.00 93.25 168 TRP A C 1
ATOM 1325 O O . TRP A 1 168 ? -7.825 31.658 -0.393 1.00 93.25 168 TRP A O 1
ATOM 1335 N N . LEU A 1 169 ? -6.420 30.944 -1.988 1.00 94.81 169 LEU A N 1
ATOM 1336 C CA . LEU A 1 169 ? -7.449 30.192 -2.704 1.00 94.81 169 LEU A CA 1
ATOM 1337 C C . LEU A 1 169 ? -8.023 29.052 -1.848 1.00 94.81 169 LEU A C 1
ATOM 1339 O O . LEU A 1 169 ? -9.237 28.849 -1.850 1.00 94.81 169 LEU A O 1
ATOM 1343 N N . ILE A 1 170 ? -7.174 28.326 -1.115 1.00 93.19 170 ILE A N 1
ATOM 1344 C CA . ILE A 1 170 ? -7.601 27.241 -0.221 1.00 93.19 170 ILE A CA 1
ATOM 1345 C C . ILE A 1 170 ? -8.514 27.784 0.882 1.00 93.19 170 ILE A C 1
ATOM 1347 O O . ILE A 1 170 ? -9.624 27.274 1.042 1.00 93.19 170 ILE A O 1
ATOM 1351 N N . ASP A 1 171 ? -8.099 28.848 1.573 1.00 90.94 171 ASP A N 1
ATOM 1352 C CA . ASP A 1 171 ? -8.897 29.480 2.629 1.00 90.94 171 ASP A CA 1
ATOM 1353 C C . ASP A 1 171 ? -10.259 29.939 2.090 1.00 90.94 171 ASP A C 1
ATOM 1355 O O . ASP A 1 171 ? -11.305 29.704 2.701 1.00 90.94 171 ASP A O 1
ATOM 1359 N N . LEU A 1 172 ? -10.283 30.543 0.899 1.00 91.31 172 LEU A N 1
ATOM 1360 C CA . LEU A 1 172 ? -11.521 31.011 0.284 1.00 91.31 172 LEU A CA 1
ATOM 1361 C C . LEU A 1 172 ? -12.464 29.851 -0.065 1.00 91.31 172 LEU A C 1
ATOM 1363 O O . LEU A 1 172 ? -13.657 29.921 0.242 1.00 91.31 172 LEU A O 1
ATOM 1367 N N . LEU A 1 173 ? -11.934 28.772 -0.648 1.00 92.38 173 LEU A N 1
ATOM 1368 C CA . LEU A 1 173 ? -12.692 27.556 -0.960 1.00 92.38 173 LEU A CA 1
ATOM 1369 C C . LEU A 1 173 ? -13.228 26.871 0.305 1.00 92.38 173 LEU A C 1
ATOM 1371 O O . LEU A 1 173 ? -14.372 26.410 0.291 1.00 92.38 173 LEU A O 1
ATOM 1375 N N . GLU A 1 174 ? -12.460 26.859 1.400 1.00 88.19 174 GLU A N 1
ATOM 1376 C CA . GLU A 1 174 ? -12.935 26.400 2.713 1.00 88.19 174 GLU A CA 1
ATOM 1377 C C . GLU A 1 174 ? -14.119 27.245 3.200 1.00 88.19 174 GLU A C 1
ATOM 1379 O O . GLU A 1 174 ? -15.155 26.686 3.567 1.00 88.19 174 GLU A O 1
ATOM 1384 N N . THR A 1 175 ? -14.040 28.584 3.129 1.00 88.19 175 THR A N 1
ATOM 1385 C CA . THR A 1 175 ? -15.173 29.439 3.549 1.00 88.19 175 THR A CA 1
ATOM 1386 C C . THR A 1 175 ? -16.433 29.251 2.703 1.00 88.19 175 THR A C 1
ATOM 1388 O O . THR A 1 175 ? -17.536 29.510 3.183 1.00 88.19 175 THR A O 1
ATOM 1391 N N . LEU A 1 176 ? -16.282 28.805 1.454 1.00 88.00 176 LEU A N 1
ATOM 1392 C CA . LEU A 1 176 ? -17.384 28.482 0.544 1.00 88.00 176 LEU A CA 1
ATOM 1393 C C . LEU A 1 176 ? -17.862 27.023 0.681 1.00 88.00 176 LEU A C 1
ATOM 1395 O O . LEU A 1 176 ? -18.778 26.611 -0.028 1.00 88.00 176 LEU A O 1
ATOM 1399 N N . GLY A 1 177 ? -17.256 26.227 1.570 1.00 84.88 177 GLY A N 1
ATOM 1400 C CA . GLY A 1 177 ? -17.594 24.817 1.786 1.00 84.88 177 GLY A CA 1
ATOM 1401 C C . GLY A 1 177 ? -17.160 23.876 0.655 1.00 84.88 177 GLY A C 1
ATOM 1402 O O . GLY A 1 177 ? -17.569 22.712 0.624 1.00 84.88 177 GLY A O 1
ATOM 1403 N N . ARG A 1 178 ? -16.315 24.341 -0.274 1.00 91.31 178 ARG A N 1
ATOM 1404 C CA . ARG A 1 178 ? -15.830 23.594 -1.450 1.00 91.31 178 ARG A CA 1
ATOM 1405 C C . ARG A 1 178 ? -14.587 22.768 -1.100 1.00 91.31 178 ARG A C 1
ATOM 1407 O O . ARG A 1 178 ? -13.541 22.877 -1.736 1.00 91.31 178 ARG A O 1
ATOM 1414 N N . HIS A 1 179 ? -14.714 21.918 -0.082 1.00 87.50 179 HIS A N 1
ATOM 1415 C CA . HIS A 1 179 ? -13.603 21.176 0.525 1.00 87.50 179 HIS A CA 1
ATOM 1416 C C . HIS A 1 179 ? -12.838 20.277 -0.465 1.00 87.50 179 HIS A C 1
ATOM 1418 O O . HIS A 1 179 ? -11.617 20.204 -0.402 1.00 87.50 179 HIS A O 1
ATOM 1424 N N . HIS A 1 180 ? -13.518 19.640 -1.426 1.00 87.81 180 HIS A N 1
ATOM 1425 C CA . HIS A 1 180 ? -12.849 18.815 -2.444 1.00 87.81 180 HIS A CA 1
ATOM 1426 C C . HIS A 1 180 ? -11.922 19.624 -3.363 1.00 87.81 180 HIS A C 1
ATOM 1428 O O . HIS A 1 180 ? -10.851 19.150 -3.733 1.00 87.81 180 HIS A O 1
ATOM 1434 N N . GLU A 1 181 ? -12.309 20.851 -3.720 1.00 91.44 181 GLU A N 1
ATOM 1435 C CA . GLU A 1 181 ? -11.453 21.732 -4.520 1.00 91.44 181 GLU A CA 1
ATOM 1436 C C . GLU A 1 181 ? -10.304 22.290 -3.682 1.00 91.44 181 GLU A C 1
ATOM 1438 O O . GLU A 1 181 ? -9.178 22.367 -4.168 1.00 91.44 181 GLU A O 1
ATOM 1443 N N . ALA A 1 182 ? -10.560 22.615 -2.411 1.00 92.12 182 ALA A N 1
ATOM 1444 C CA . ALA A 1 182 ? -9.522 23.025 -1.470 1.00 92.12 182 ALA A CA 1
ATOM 1445 C C . ALA A 1 182 ? -8.432 21.945 -1.320 1.00 92.12 182 ALA A C 1
ATOM 1447 O O . ALA A 1 182 ? -7.247 22.269 -1.372 1.00 92.12 182 ALA A O 1
ATOM 1448 N N . ILE A 1 183 ? -8.816 20.661 -1.235 1.00 92.56 183 ILE A N 1
ATOM 1449 C CA . ILE A 1 183 ? -7.876 19.524 -1.197 1.00 92.56 183 ILE A CA 1
ATOM 1450 C C . ILE A 1 183 ? -6.967 19.517 -2.431 1.00 92.56 183 ILE A C 1
ATOM 1452 O O . ILE A 1 183 ? -5.756 19.377 -2.285 1.00 92.56 183 ILE A O 1
ATOM 1456 N N . HIS A 1 184 ? -7.515 19.722 -3.635 1.00 92.62 184 HIS A N 1
ATOM 1457 C CA . HIS A 1 184 ? -6.717 19.735 -4.866 1.00 92.62 184 HIS A CA 1
ATOM 1458 C C . HIS A 1 184 ? -5.589 20.780 -4.823 1.00 92.62 184 HIS A C 1
ATOM 1460 O O . HIS A 1 184 ? -4.446 20.470 -5.162 1.00 92.62 184 HIS A O 1
ATOM 1466 N N . TYR A 1 185 ? -5.883 22.006 -4.378 1.00 92.88 185 TYR A N 1
ATOM 1467 C CA . TYR A 1 185 ? -4.875 23.068 -4.273 1.00 92.88 185 TYR A CA 1
ATOM 1468 C C . TYR A 1 185 ? -3.936 22.877 -3.073 1.00 92.88 185 TYR A C 1
ATOM 1470 O O . TYR A 1 185 ? -2.745 23.174 -3.177 1.00 92.88 185 TYR A O 1
ATOM 1478 N N . ALA A 1 186 ? -4.417 22.311 -1.964 1.00 92.75 186 ALA A N 1
ATOM 1479 C CA . ALA A 1 186 ? -3.579 21.961 -0.818 1.00 92.75 186 ALA A CA 1
ATOM 1480 C C . ALA A 1 186 ? -2.574 20.837 -1.148 1.00 92.75 186 ALA A C 1
ATOM 1482 O O . ALA A 1 186 ? -1.430 20.885 -0.697 1.00 92.75 186 ALA A O 1
ATOM 1483 N N . GLU A 1 187 ? -2.935 19.873 -2.002 1.00 92.12 187 GLU A N 1
ATOM 1484 C CA . GLU A 1 187 ? -1.982 18.889 -2.536 1.00 92.12 187 GLU A CA 1
ATOM 1485 C C . GLU A 1 187 ? -0.913 19.532 -3.429 1.00 92.12 187 GLU A C 1
ATOM 1487 O O . GLU A 1 187 ? 0.252 19.135 -3.378 1.00 92.12 187 GLU A O 1
ATOM 1492 N N . GLN A 1 188 ? -1.281 20.520 -4.255 1.00 89.81 188 GLN A N 1
ATOM 1493 C CA . GLN A 1 188 ? -0.302 21.267 -5.056 1.00 89.81 188 GLN A CA 1
ATOM 1494 C C . GLN A 1 188 ? 0.685 22.022 -4.161 1.00 89.81 188 GLN A C 1
ATOM 1496 O O . GLN A 1 188 ? 1.888 22.010 -4.424 1.00 89.81 188 GLN A O 1
ATOM 1501 N N . LEU A 1 189 ? 0.184 22.626 -3.080 1.00 90.25 189 LEU A N 1
ATOM 1502 C CA . LEU A 1 189 ? 1.002 23.295 -2.076 1.00 90.25 189 LEU A CA 1
ATOM 1503 C C . LEU A 1 189 ? 1.961 22.313 -1.380 1.00 90.25 189 LEU A C 1
ATOM 1505 O O . LEU A 1 189 ? 3.140 22.623 -1.221 1.00 90.25 189 LEU A O 1
ATOM 1509 N N . TRP A 1 190 ? 1.486 21.109 -1.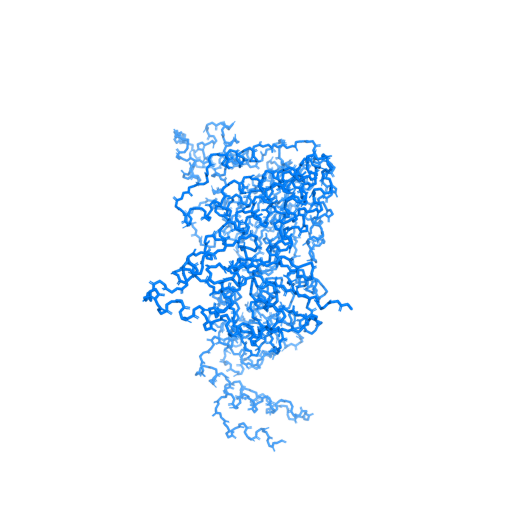038 1.00 90.94 190 TRP A N 1
ATOM 1510 C CA . TRP A 1 190 ? 2.314 20.056 -0.440 1.00 90.94 190 TRP A CA 1
ATOM 1511 C C . TRP A 1 190 ? 3.403 19.556 -1.394 1.00 90.94 190 TRP A C 1
ATOM 1513 O O . TRP A 1 190 ? 4.548 19.415 -0.983 1.00 90.94 190 TRP A O 1
ATOM 1523 N N . ARG A 1 191 ? 3.104 19.362 -2.686 1.00 88.00 191 ARG A N 1
ATOM 1524 C CA . ARG A 1 191 ? 4.123 18.975 -3.686 1.00 88.00 191 ARG A CA 1
ATOM 1525 C C . ARG A 1 191 ? 5.215 20.034 -3.859 1.00 88.00 191 ARG A C 1
ATOM 1527 O O . ARG A 1 191 ? 6.345 19.686 -4.189 1.00 88.00 191 ARG A O 1
ATOM 1534 N N . ALA A 1 192 ? 4.881 21.312 -3.671 1.00 83.25 192 ALA A N 1
ATOM 1535 C CA . ALA A 1 192 ? 5.832 22.412 -3.804 1.00 83.25 192 ALA A CA 1
ATOM 1536 C C . ALA A 1 192 ? 6.782 22.541 -2.598 1.00 83.25 192 ALA A C 1
ATOM 1538 O O . ALA A 1 192 ? 7.916 22.999 -2.774 1.00 83.25 192 ALA A O 1
ATOM 1539 N N . ASP A 1 193 ? 6.320 22.158 -1.403 1.00 83.69 193 ASP A N 1
ATOM 1540 C CA . ASP A 1 193 ? 7.102 22.152 -0.162 1.00 83.69 193 ASP A CA 1
ATOM 1541 C C . ASP A 1 193 ? 6.605 21.054 0.814 1.00 83.69 193 ASP A C 1
ATOM 1543 O O . ASP A 1 193 ? 5.806 21.333 1.718 1.00 83.69 193 ASP A O 1
ATOM 1547 N N . PRO A 1 194 ? 7.056 19.793 0.637 1.00 86.69 194 PRO A N 1
ATOM 1548 C CA . PRO A 1 194 ? 6.572 18.654 1.426 1.00 86.69 194 PRO A CA 1
ATOM 1549 C C . PRO A 1 194 ? 6.963 18.691 2.907 1.00 86.69 194 PRO A C 1
ATOM 1551 O O . PRO A 1 194 ? 6.331 18.022 3.722 1.00 86.69 194 PRO A O 1
ATOM 1554 N N . LEU A 1 195 ? 8.001 19.460 3.260 1.00 88.06 195 LEU A N 1
ATOM 1555 C CA . LEU A 1 195 ? 8.526 19.572 4.627 1.00 88.06 195 LEU A CA 1
ATOM 1556 C C . LEU A 1 195 ? 7.791 20.635 5.455 1.00 88.06 195 LEU A C 1
ATOM 1558 O O . LEU A 1 195 ? 8.045 20.797 6.650 1.00 88.06 195 LEU A O 1
ATOM 1562 N N . ARG A 1 196 ? 6.864 21.377 4.843 1.00 88.12 196 ARG A N 1
ATOM 1563 C CA . ARG A 1 196 ? 6.128 22.445 5.514 1.00 88.12 196 ARG A CA 1
ATOM 1564 C C . ARG A 1 196 ? 4.971 21.888 6.344 1.00 88.12 196 ARG A C 1
ATOM 1566 O O . ARG A 1 196 ? 3.880 21.620 5.842 1.00 88.12 196 ARG A O 1
ATOM 1573 N N . GLU A 1 197 ? 5.185 21.819 7.655 1.00 89.12 197 GLU A N 1
ATOM 1574 C CA . GLU A 1 197 ? 4.205 21.346 8.646 1.00 89.12 197 GLU A CA 1
ATOM 1575 C C . GLU A 1 197 ? 2.834 22.036 8.572 1.00 89.12 197 GLU A C 1
ATOM 1577 O O . GLU A 1 197 ? 1.799 21.391 8.736 1.00 89.12 197 GLU A O 1
ATOM 1582 N N . THR A 1 198 ? 2.799 23.337 8.275 1.00 88.56 198 THR A N 1
ATOM 1583 C CA . THR A 1 198 ? 1.533 24.081 8.133 1.00 88.56 198 THR A CA 1
ATOM 1584 C C . THR A 1 198 ? 0.661 23.537 6.998 1.00 88.56 198 THR A C 1
ATOM 1586 O O . THR A 1 198 ? -0.556 23.448 7.155 1.00 88.56 198 THR A O 1
ATOM 1589 N N . THR A 1 199 ? 1.276 23.095 5.900 1.00 89.81 199 THR A N 1
ATOM 1590 C CA . THR A 1 199 ? 0.588 22.475 4.761 1.00 89.81 199 THR A CA 1
ATOM 1591 C C . THR A 1 199 ? 0.076 21.081 5.111 1.00 89.81 199 THR A C 1
ATOM 1593 O O . THR A 1 199 ? -1.058 20.736 4.782 1.00 89.81 199 THR A O 1
ATOM 1596 N N . ILE A 1 200 ? 0.890 20.293 5.823 1.00 92.12 200 ILE A N 1
ATOM 1597 C CA . ILE A 1 200 ? 0.518 18.950 6.293 1.00 92.12 200 ILE A CA 1
ATOM 1598 C C . ILE A 1 200 ? -0.707 19.043 7.209 1.00 92.12 200 ILE A C 1
ATOM 1600 O O . ILE A 1 200 ? -1.697 18.345 6.996 1.00 92.12 200 ILE A O 1
ATOM 1604 N N . PHE A 1 201 ? -0.677 19.956 8.184 1.00 91.69 201 PHE A N 1
ATOM 1605 C CA . PHE A 1 201 ? -1.792 20.193 9.100 1.00 91.69 201 PHE A CA 1
ATOM 1606 C C . PHE A 1 201 ? -3.080 20.590 8.361 1.00 91.69 201 PHE A C 1
ATOM 1608 O O . PHE A 1 201 ? -4.143 20.024 8.621 1.00 91.69 201 PHE A O 1
ATOM 1615 N N . LEU A 1 202 ? -2.983 21.538 7.423 1.00 91.25 202 LEU A N 1
ATOM 1616 C CA . LEU A 1 202 ? -4.104 21.999 6.599 1.00 91.25 202 LEU A CA 1
ATOM 1617 C C . LEU A 1 202 ? -4.738 20.846 5.810 1.00 91.25 202 LEU A C 1
ATOM 1619 O O . LEU A 1 202 ? -5.950 20.641 5.869 1.00 91.25 202 LEU A O 1
ATOM 1623 N N . LEU A 1 203 ? -3.917 20.054 5.121 1.00 92.75 203 LEU A N 1
ATOM 1624 C CA . LEU A 1 203 ? -4.389 18.953 4.289 1.00 92.75 203 LEU A CA 1
ATOM 1625 C C . LEU A 1 203 ? -4.984 17.809 5.135 1.00 92.75 203 LEU A C 1
ATOM 1627 O O . LEU A 1 203 ? -6.031 17.270 4.780 1.00 92.75 203 LEU A O 1
ATOM 1631 N N . MET A 1 204 ? -4.402 17.500 6.302 1.00 92.00 204 MET A N 1
ATOM 1632 C CA . MET A 1 204 ? -4.995 16.563 7.271 1.00 92.00 204 MET A CA 1
ATOM 1633 C C . MET A 1 204 ? -6.373 17.030 7.759 1.00 92.00 204 MET A C 1
ATOM 1635 O O . MET A 1 204 ? -7.302 16.225 7.841 1.00 92.00 204 MET A O 1
ATOM 1639 N N . ARG A 1 205 ? -6.524 18.326 8.061 1.00 92.38 205 ARG A N 1
ATOM 1640 C CA . AR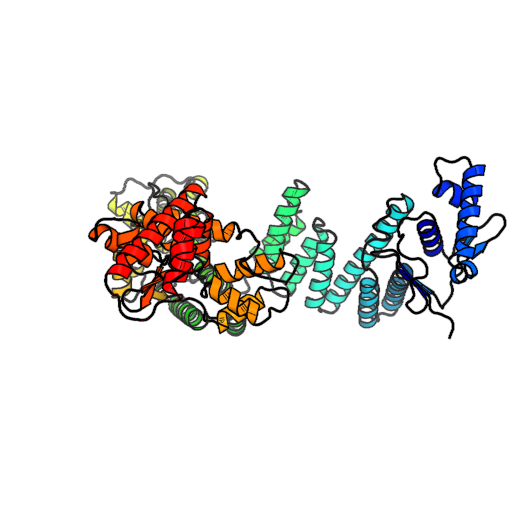G A 1 205 ? -7.800 18.918 8.492 1.00 92.38 205 ARG A CA 1
ATOM 1641 C C . ARG A 1 205 ? -8.851 18.863 7.383 1.00 92.38 205 ARG A C 1
ATOM 1643 O O . ARG A 1 205 ? -9.997 18.515 7.657 1.00 92.38 205 ARG A O 1
ATOM 1650 N N . LEU A 1 206 ? -8.466 19.165 6.145 1.00 89.12 206 LEU A N 1
ATOM 1651 C CA . LEU A 1 206 ? -9.347 19.093 4.977 1.00 89.12 206 LEU A CA 1
ATOM 1652 C C . LEU A 1 206 ? -9.829 17.664 4.702 1.00 89.12 206 LEU A C 1
ATOM 1654 O O . LEU A 1 206 ? -11.023 17.450 4.493 1.00 89.12 206 LEU A O 1
ATOM 1658 N N . TYR A 1 207 ? -8.930 16.677 4.765 1.00 89.19 207 TYR A N 1
ATOM 1659 C CA . TYR A 1 207 ? -9.306 15.268 4.643 1.00 89.19 207 TYR A CA 1
ATOM 1660 C C . TYR A 1 207 ? -10.274 14.834 5.743 1.00 89.19 207 TYR A C 1
ATOM 1662 O O . TYR A 1 207 ? -11.285 14.193 5.456 1.00 89.19 207 TYR A O 1
ATOM 1670 N N . ALA A 1 208 ? -10.021 15.249 6.985 1.00 85.06 208 ALA A N 1
ATOM 1671 C CA . ALA A 1 208 ? -10.931 14.999 8.094 1.00 85.06 208 ALA A CA 1
ATOM 1672 C C . ALA A 1 208 ? -12.314 15.642 7.882 1.00 85.06 208 ALA A C 1
ATOM 1674 O O . ALA A 1 208 ? -13.327 14.992 8.123 1.00 85.06 208 ALA A O 1
ATOM 1675 N N . ALA A 1 209 ? -12.370 16.878 7.373 1.00 82.44 209 ALA A N 1
ATOM 1676 C CA . ALA A 1 209 ? -13.621 17.601 7.120 1.00 82.44 209 ALA A CA 1
ATOM 1677 C C . ALA A 1 209 ? -14.505 16.934 6.050 1.00 82.44 209 ALA A C 1
ATOM 1679 O O . ALA A 1 209 ? -15.731 16.992 6.136 1.00 82.44 209 ALA A O 1
ATOM 1680 N N . VAL A 1 210 ? -13.895 16.273 5.061 1.00 84.38 210 VAL A N 1
ATOM 1681 C CA . VAL A 1 210 ? -14.599 15.496 4.021 1.00 84.38 210 VAL A CA 1
ATOM 1682 C C . VAL A 1 210 ? -14.918 14.063 4.486 1.00 84.38 210 VAL A C 1
ATOM 1684 O O . VAL A 1 210 ? -15.638 13.332 3.811 1.00 84.38 210 VAL A O 1
ATOM 1687 N N . GLY A 1 211 ? -14.436 13.663 5.667 1.00 80.25 211 GLY A N 1
ATOM 1688 C CA . GLY A 1 211 ? -14.631 12.325 6.231 1.00 80.25 211 GLY A CA 1
ATOM 1689 C C . GLY A 1 211 ? -13.614 11.283 5.754 1.00 80.25 211 GLY A C 1
ATOM 1690 O O . GLY A 1 211 ? -13.724 10.115 6.121 1.00 80.25 211 GLY A O 1
ATOM 1691 N N . ASP A 1 212 ? -12.590 11.679 4.992 1.00 83.94 212 ASP A N 1
ATOM 1692 C CA . ASP A 1 212 ? -11.511 10.794 4.538 1.00 83.94 212 ASP A CA 1
ATOM 1693 C C . ASP A 1 212 ? -10.383 10.712 5.579 1.00 83.94 212 ASP A C 1
ATOM 1695 O O . ASP A 1 212 ? -9.242 11.148 5.393 1.00 83.94 212 ASP A O 1
ATOM 1699 N N . ARG A 1 213 ? -10.715 10.136 6.737 1.00 82.25 213 ARG A N 1
ATOM 1700 C CA . ARG A 1 213 ? -9.757 9.935 7.833 1.00 82.25 213 ARG A CA 1
ATOM 1701 C C . ARG A 1 213 ? -8.572 9.057 7.417 1.00 82.25 213 ARG A C 1
ATOM 1703 O O . ARG A 1 213 ? -7.468 9.259 7.916 1.00 82.25 213 ARG A O 1
ATOM 1710 N N . ALA A 1 214 ? -8.775 8.097 6.514 1.00 81.38 214 ALA A N 1
ATOM 1711 C CA . ALA A 1 214 ? -7.718 7.196 6.061 1.00 81.38 214 ALA A CA 1
ATOM 1712 C C . ALA A 1 214 ? -6.594 7.961 5.348 1.00 81.38 214 ALA A C 1
ATOM 1714 O O . ALA A 1 214 ? -5.421 7.760 5.678 1.00 81.38 214 ALA A O 1
ATOM 1715 N N . ARG A 1 215 ? -6.936 8.887 4.440 1.00 85.06 215 ARG A N 1
ATOM 1716 C CA . ARG A 1 215 ? -5.934 9.753 3.801 1.00 85.06 215 ARG A CA 1
ATOM 1717 C C . ARG A 1 215 ? -5.267 10.702 4.785 1.00 85.06 215 ARG A C 1
ATOM 1719 O O . ARG A 1 215 ? -4.055 10.867 4.701 1.00 85.06 215 ARG A O 1
ATOM 1726 N N . ALA A 1 216 ? -6.002 11.255 5.752 1.00 88.88 216 ALA A N 1
ATOM 1727 C CA . ALA A 1 216 ? -5.406 12.098 6.793 1.00 88.88 216 ALA A CA 1
ATOM 1728 C C . ALA A 1 216 ? -4.346 11.343 7.625 1.00 88.88 216 ALA A C 1
ATOM 1730 O O . ALA A 1 216 ? -3.274 11.882 7.899 1.00 88.88 216 ALA A O 1
ATOM 1731 N N . LEU A 1 217 ? -4.618 10.085 7.995 1.00 88.94 217 LEU A N 1
ATOM 1732 C CA . LEU A 1 217 ? -3.684 9.245 8.756 1.00 88.94 217 LEU A CA 1
ATOM 1733 C C . LEU A 1 217 ? -2.494 8.761 7.909 1.00 88.94 217 LEU A C 1
ATOM 1735 O O . LEU A 1 217 ? -1.372 8.733 8.412 1.00 88.94 217 LEU A O 1
ATOM 1739 N N . SER A 1 218 ? -2.710 8.417 6.632 1.00 87.44 218 SER A N 1
ATOM 1740 C CA . SER A 1 218 ? -1.611 8.068 5.713 1.00 87.44 218 SER A CA 1
ATOM 1741 C C . SER A 1 218 ? -0.680 9.257 5.502 1.00 87.44 218 SER A C 1
ATOM 1743 O O . SER A 1 218 ? 0.529 9.122 5.660 1.00 87.44 218 SER A O 1
ATOM 1745 N N . LEU A 1 219 ? -1.249 10.441 5.244 1.00 91.44 219 LEU A N 1
ATOM 1746 C CA . LEU A 1 219 ? -0.488 11.674 5.068 1.00 91.44 219 LEU A CA 1
ATOM 1747 C C . LEU A 1 219 ? 0.370 11.989 6.298 1.00 91.44 219 LEU A C 1
ATOM 1749 O O . LEU A 1 219 ? 1.520 12.394 6.142 1.00 91.44 219 LEU A O 1
ATOM 1753 N N . TYR A 1 220 ? -0.158 11.777 7.508 1.00 91.44 220 TYR A N 1
ATOM 1754 C CA . TYR A 1 220 ? 0.624 11.910 8.737 1.00 91.44 220 TYR A CA 1
ATOM 1755 C C . TYR A 1 220 ? 1.813 10.945 8.766 1.00 91.44 220 TYR A C 1
ATOM 1757 O O . TYR A 1 220 ? 2.933 11.379 9.016 1.00 91.44 220 TYR A O 1
ATOM 1765 N N . ALA A 1 221 ? 1.590 9.655 8.496 1.00 89.31 221 ALA A N 1
ATOM 1766 C CA . ALA A 1 221 ? 2.646 8.644 8.539 1.00 89.31 221 ALA A CA 1
ATOM 1767 C C . ALA A 1 221 ? 3.759 8.920 7.513 1.00 89.31 221 ALA A C 1
ATOM 1769 O O . ALA A 1 221 ? 4.943 8.838 7.850 1.00 89.31 221 ALA A O 1
ATOM 1770 N N . ASP A 1 222 ? 3.373 9.291 6.291 1.00 89.19 222 ASP A N 1
ATOM 1771 C CA . ASP A 1 222 ? 4.301 9.611 5.205 1.00 89.19 222 ASP A CA 1
ATOM 1772 C C . ASP A 1 222 ? 5.088 10.895 5.513 1.00 89.19 222 ASP A C 1
ATOM 1774 O O . ASP A 1 222 ? 6.315 10.919 5.404 1.00 89.19 222 ASP A O 1
ATOM 1778 N N . SER A 1 223 ? 4.407 11.944 5.990 1.00 89.25 223 SER A N 1
ATOM 1779 C CA . SER A 1 223 ? 5.051 13.222 6.327 1.00 89.25 223 SER A CA 1
ATOM 1780 C C . SER A 1 223 ? 5.944 13.120 7.565 1.00 89.25 223 SER A C 1
ATOM 1782 O O . SER A 1 223 ? 7.005 13.735 7.609 1.00 89.25 223 SER A O 1
ATOM 1784 N N . ALA A 1 224 ? 5.553 12.324 8.565 1.00 89.31 224 ALA A N 1
ATOM 1785 C CA . ALA A 1 224 ? 6.359 12.085 9.759 1.00 89.31 224 ALA A CA 1
ATOM 1786 C C . ALA A 1 224 ? 7.659 11.354 9.425 1.00 89.31 224 ALA A C 1
ATOM 1788 O O . ALA A 1 224 ? 8.716 11.720 9.934 1.00 89.31 224 ALA A O 1
ATOM 1789 N N . ARG A 1 225 ? 7.594 10.355 8.535 1.00 90.75 225 ARG A N 1
ATOM 1790 C CA . ARG A 1 225 ? 8.791 9.677 8.033 1.00 90.75 225 ARG A CA 1
ATOM 1791 C C . ARG A 1 225 ? 9.706 10.660 7.306 1.00 90.75 225 ARG A C 1
ATOM 1793 O O . ARG A 1 225 ? 10.888 10.713 7.621 1.00 90.75 225 ARG A O 1
ATOM 1800 N N . LEU A 1 226 ? 9.147 11.462 6.401 1.00 89.94 226 LEU A N 1
ATOM 1801 C CA . LEU A 1 226 ? 9.915 12.420 5.609 1.00 89.94 226 LEU A CA 1
ATOM 1802 C C . LEU A 1 226 ? 10.595 13.499 6.474 1.00 89.94 226 LEU A C 1
ATOM 1804 O O . LEU A 1 226 ? 11.760 13.809 6.250 1.00 89.94 226 LEU A O 1
ATOM 1808 N N . LEU A 1 227 ? 9.913 14.041 7.491 1.00 90.62 227 LEU A N 1
ATOM 1809 C CA . LEU A 1 227 ? 10.498 15.023 8.421 1.00 90.62 227 LEU A CA 1
ATOM 1810 C C . LEU A 1 227 ? 11.657 14.435 9.239 1.00 90.62 227 LEU A C 1
ATOM 1812 O O . LEU A 1 227 ? 12.673 15.102 9.444 1.00 90.62 227 LEU A O 1
ATOM 1816 N N . VAL A 1 228 ? 11.537 13.176 9.665 1.00 91.69 228 VAL A N 1
ATOM 1817 C CA . VAL A 1 228 ? 12.615 12.477 10.377 1.00 91.69 228 VAL A CA 1
ATOM 1818 C C . VAL A 1 228 ? 13.795 12.193 9.444 1.00 91.69 228 VAL A C 1
ATOM 1820 O O . VAL A 1 228 ? 14.939 12.379 9.852 1.00 91.69 228 VAL A O 1
ATOM 1823 N N . GLU A 1 229 ? 13.536 11.772 8.205 1.00 90.56 229 GLU A N 1
ATOM 1824 C CA . GLU A 1 229 ? 14.577 11.461 7.217 1.00 90.56 229 GLU A CA 1
ATOM 1825 C C . GLU A 1 229 ? 15.350 12.710 6.757 1.00 90.56 229 GLU A C 1
ATOM 1827 O O . GLU A 1 229 ? 16.579 12.678 6.721 1.00 90.56 229 GLU A O 1
ATOM 1832 N N . GLU A 1 230 ? 14.658 13.814 6.457 1.00 90.75 230 GLU A N 1
ATOM 1833 C CA . GLU A 1 230 ? 15.269 15.021 5.874 1.00 90.75 230 GLU A CA 1
ATOM 1834 C C . GLU A 1 230 ? 15.755 16.034 6.924 1.00 90.75 230 GLU A C 1
ATOM 1836 O O . GLU A 1 230 ? 16.769 16.704 6.723 1.00 90.75 230 GLU A O 1
ATOM 1841 N N . LEU A 1 231 ? 15.043 16.171 8.050 1.00 89.12 231 LEU A N 1
ATOM 1842 C CA . LEU A 1 231 ? 15.312 17.203 9.064 1.00 89.12 231 LEU A CA 1
ATOM 1843 C C . LEU A 1 231 ? 15.700 16.633 10.437 1.00 89.12 231 LEU A C 1
ATOM 1845 O O . LEU A 1 231 ? 16.134 17.392 11.306 1.00 89.12 231 LEU A O 1
ATOM 1849 N N . GLY A 1 232 ? 15.563 15.320 10.657 1.00 87.81 232 GLY A N 1
ATOM 1850 C CA . GLY A 1 232 ? 15.883 14.677 11.936 1.00 87.81 232 GLY A CA 1
ATOM 1851 C C . GLY A 1 232 ? 14.958 15.083 13.088 1.00 87.81 232 GLY A C 1
ATOM 1852 O O . GLY A 1 232 ? 15.333 14.929 14.252 1.00 87.81 232 GLY A O 1
ATOM 1853 N N . VAL A 1 233 ? 13.775 15.623 12.782 1.00 90.62 233 VAL A N 1
ATOM 1854 C CA . VAL A 1 233 ? 12.788 16.089 13.766 1.00 90.62 233 VAL A CA 1
ATOM 1855 C C . VAL A 1 233 ? 11.464 15.351 13.602 1.00 90.62 233 VAL A C 1
ATOM 1857 O O . VAL A 1 233 ? 11.074 14.973 12.501 1.00 90.62 233 VAL A O 1
ATOM 1860 N N . GLU A 1 234 ? 10.762 15.144 14.713 1.00 89.56 234 GLU A N 1
ATOM 1861 C CA . GLU A 1 234 ? 9.389 14.635 14.697 1.00 89.56 234 GLU A CA 1
ATOM 1862 C C . GLU A 1 234 ? 8.391 15.739 14.299 1.00 89.56 234 GLU A C 1
ATOM 1864 O O . GLU A 1 234 ? 8.693 16.920 14.492 1.00 89.56 234 GLU A O 1
ATOM 1869 N N . PRO A 1 235 ? 7.183 15.386 13.803 1.00 90.38 235 PRO A N 1
ATOM 1870 C CA . PRO A 1 235 ? 6.127 16.365 13.548 1.00 90.38 235 PRO A CA 1
ATOM 1871 C C . PRO A 1 235 ? 5.807 17.188 14.794 1.00 90.38 235 PRO A C 1
ATOM 1873 O O . PRO A 1 235 ? 5.707 16.634 15.891 1.00 90.38 235 PRO A O 1
ATOM 1876 N N . GLY A 1 236 ? 5.572 18.486 14.627 1.00 90.56 236 GLY A N 1
ATOM 1877 C CA . GLY A 1 236 ? 5.237 19.395 15.710 1.00 90.56 236 GLY A CA 1
ATOM 1878 C C . GLY A 1 236 ? 3.910 19.072 16.416 1.00 90.56 236 GLY A C 1
ATOM 1879 O O . GLY A 1 236 ? 3.065 18.318 15.916 1.00 90.56 236 GLY A O 1
ATOM 1880 N N . PRO A 1 237 ? 3.677 19.683 17.593 1.00 88.50 237 PRO A N 1
ATOM 1881 C CA . PRO A 1 237 ? 2.589 19.311 18.499 1.00 88.50 237 PRO A CA 1
ATOM 1882 C C . PRO A 1 237 ? 1.195 19.482 17.885 1.00 88.50 237 PRO A C 1
ATOM 1884 O O . PRO A 1 237 ? 0.313 18.678 18.163 1.00 88.50 237 PRO A O 1
ATOM 1887 N N . ALA A 1 238 ? 0.991 20.473 17.012 1.00 86.06 238 ALA A N 1
ATOM 1888 C CA . ALA A 1 238 ? -0.299 20.696 16.356 1.00 86.06 238 ALA A CA 1
ATOM 1889 C C . ALA A 1 238 ? -0.699 19.527 15.436 1.00 86.06 238 ALA A C 1
ATOM 1891 O O . ALA A 1 238 ? -1.854 19.102 15.428 1.00 86.06 238 ALA A O 1
ATOM 1892 N N . ILE A 1 239 ? 0.263 18.974 14.691 1.00 91.50 239 ILE A N 1
ATOM 1893 C CA . ILE A 1 239 ? 0.043 17.812 13.823 1.00 91.50 239 ILE A CA 1
ATOM 1894 C C . ILE A 1 239 ? -0.188 16.561 14.678 1.00 91.50 239 ILE A C 1
ATOM 1896 O O . ILE A 1 239 ? -1.102 15.783 14.400 1.00 91.50 239 ILE A O 1
ATOM 1900 N N . GLN A 1 240 ? 0.605 16.380 15.739 1.00 90.75 240 GLN A N 1
ATOM 1901 C CA . GLN A 1 240 ? 0.455 15.251 16.660 1.00 90.75 240 GLN A CA 1
ATOM 1902 C C . GLN A 1 240 ? -0.905 15.257 17.371 1.00 90.75 240 GLN A C 1
ATOM 1904 O O . GLN A 1 240 ? -1.547 14.213 17.473 1.00 90.75 240 GLN A O 1
ATOM 1909 N N . GLU A 1 241 ? -1.376 16.419 17.827 1.00 89.00 241 GLU A N 1
ATOM 1910 C CA . GLU A 1 241 ? -2.678 16.568 18.481 1.00 89.00 241 GLU A CA 1
ATOM 1911 C C . GLU A 1 241 ? -3.827 16.284 17.508 1.00 89.00 241 GLU A C 1
ATOM 1913 O O . GLU A 1 241 ? -4.760 15.558 17.854 1.00 89.00 241 GLU A O 1
ATOM 1918 N N . LEU A 1 242 ? -3.749 16.792 16.271 1.00 87.62 242 LEU A N 1
ATOM 1919 C CA . LEU A 1 242 ? -4.737 16.480 15.238 1.00 87.62 242 LEU A CA 1
ATOM 1920 C C . LEU A 1 242 ? -4.753 14.980 14.928 1.00 87.62 242 LEU A C 1
ATOM 1922 O O . LEU A 1 242 ? -5.824 14.384 14.884 1.00 87.62 242 LEU A O 1
ATOM 1926 N N . HIS A 1 243 ? -3.588 14.347 14.791 1.00 90.19 243 HIS A N 1
ATOM 1927 C CA . HIS A 1 243 ? -3.479 12.899 14.621 1.00 90.19 243 HIS A CA 1
ATOM 1928 C C . HIS A 1 243 ? -4.121 12.132 15.792 1.00 90.19 243 HIS A C 1
ATOM 1930 O O . HIS A 1 243 ? -4.897 11.206 15.566 1.00 90.19 243 HIS A O 1
ATOM 1936 N N . GLN A 1 244 ? -3.875 12.544 17.040 1.00 87.69 244 GLN A N 1
ATOM 1937 C CA . GLN A 1 244 ? -4.486 11.924 18.221 1.00 87.69 244 GLN A CA 1
ATOM 1938 C C . GLN A 1 244 ? -6.007 12.108 18.270 1.00 87.69 244 GLN A C 1
ATOM 1940 O O . GLN A 1 244 ? -6.717 11.145 18.553 1.00 87.69 244 GLN A O 1
ATOM 1945 N N . ARG A 1 245 ? -6.519 13.304 17.958 1.00 84.31 245 ARG A N 1
ATOM 1946 C CA . ARG A 1 245 ? -7.968 13.563 17.867 1.00 84.31 245 ARG A CA 1
ATOM 1947 C C . ARG A 1 245 ? -8.613 12.711 16.793 1.00 84.31 245 ARG A C 1
ATOM 1949 O O . ARG A 1 245 ? -9.615 12.054 17.061 1.00 84.31 245 ARG A O 1
ATOM 1956 N N . LEU A 1 246 ? -7.984 12.662 15.617 1.00 83.25 246 LEU A N 1
ATOM 1957 C CA . LEU A 1 246 ? -8.426 11.791 14.545 1.00 83.25 246 LEU A CA 1
ATOM 1958 C C . LEU A 1 246 ? -8.429 10.352 15.016 1.00 83.25 246 LEU A C 1
ATOM 1960 O O . LEU A 1 246 ? -9.404 9.695 14.740 1.00 83.25 246 LEU A O 1
ATOM 1964 N N . LEU A 1 247 ? -7.446 9.866 15.778 1.00 82.69 247 LEU A N 1
ATOM 1965 C CA . LEU A 1 247 ? -7.476 8.511 16.338 1.00 82.69 247 LEU A CA 1
ATOM 1966 C C . LEU A 1 247 ? -8.623 8.268 17.342 1.00 82.69 247 LEU A C 1
ATOM 1968 O O . LEU A 1 247 ? -9.110 7.138 17.411 1.00 82.69 247 LEU A O 1
ATOM 1972 N N . GLN A 1 248 ? -9.059 9.294 18.080 1.00 72.00 248 GLN A N 1
ATOM 1973 C CA . GLN A 1 248 ? -9.953 9.181 19.240 1.00 72.00 248 GLN A CA 1
ATOM 1974 C C . GLN A 1 248 ? -11.448 9.391 18.965 1.00 72.00 248 GLN A C 1
ATOM 1976 O O . GLN A 1 248 ? -12.234 8.912 19.775 1.00 72.00 248 GLN A O 1
ATOM 1981 N N . GLU A 1 249 ? -11.871 10.064 17.889 1.00 56.06 249 GLU A N 1
ATOM 1982 C CA . GLU A 1 249 ? -13.305 10.266 17.594 1.00 56.06 249 GLU A CA 1
ATOM 1983 C C . GLU A 1 249 ? -13.952 9.017 16.951 1.00 56.06 249 GLU A C 1
ATOM 1985 O O . GLU A 1 249 ? -13.553 8.633 15.843 1.00 56.06 249 GLU A O 1
ATOM 1990 N N . PRO A 1 250 ? -14.963 8.384 17.586 1.00 49.34 250 PRO A N 1
ATOM 1991 C CA . PRO A 1 250 ? -15.788 7.337 16.989 1.00 49.34 250 PRO A CA 1
ATOM 1992 C C . PRO A 1 250 ? -17.213 7.869 16.733 1.00 49.34 250 PRO A C 1
ATOM 1994 O O . PRO A 1 250 ? -17.965 8.148 17.667 1.00 49.34 250 PRO A O 1
ATOM 1997 N N . GLU A 1 251 ? -17.636 8.004 15.474 1.00 46.03 251 GLU A N 1
ATOM 1998 C CA . GLU A 1 251 ? -19.026 8.367 15.158 1.00 46.03 251 GLU A CA 1
ATOM 1999 C C . GLU A 1 251 ? -19.947 7.133 15.115 1.00 46.03 251 GLU A C 1
ATOM 2001 O O . GLU A 1 251 ? -20.041 6.428 14.113 1.00 46.03 251 GLU A O 1
ATOM 2006 N N . LEU A 1 252 ? -20.707 6.925 16.193 1.00 37.19 252 LEU A N 1
ATOM 2007 C CA . LEU A 1 252 ? -21.701 5.852 16.358 1.00 37.19 252 LEU A CA 1
ATOM 2008 C C . LEU A 1 252 ? -23.065 6.097 15.664 1.00 37.19 252 LEU A C 1
ATOM 2010 O O . LEU A 1 252 ? -23.982 5.300 15.833 1.00 37.19 252 LEU A O 1
ATOM 2014 N N . HIS A 1 253 ? -23.241 7.152 14.855 1.00 38.47 253 HIS A N 1
ATOM 2015 C CA . HIS A 1 253 ? -24.553 7.479 14.252 1.00 38.47 253 HIS A CA 1
ATOM 2016 C C . HIS A 1 253 ? -24.591 7.609 12.715 1.00 38.47 253 HIS A C 1
ATOM 2018 O O . HIS A 1 253 ? -25.641 7.933 12.161 1.00 38.47 253 HIS A O 1
ATOM 2024 N N . ARG A 1 254 ? -23.503 7.290 11.994 1.00 42.03 254 ARG A N 1
ATOM 2025 C CA . ARG A 1 254 ? -23.498 7.204 10.511 1.00 42.03 254 ARG A CA 1
ATOM 2026 C C . ARG A 1 254 ? -23.542 5.774 9.945 1.00 42.03 254 ARG A C 1
ATOM 2028 O O . ARG A 1 254 ? -23.815 5.621 8.754 1.00 42.03 254 ARG A O 1
ATOM 2035 N N . ALA A 1 255 ? -23.331 4.746 10.770 1.00 40.16 255 ALA A N 1
ATOM 2036 C CA . ALA A 1 255 ? -23.118 3.360 10.333 1.00 40.16 255 ALA A CA 1
ATOM 2037 C C . ALA A 1 255 ? -24.273 2.762 9.503 1.00 40.16 255 ALA A C 1
ATOM 2039 O O . ALA A 1 255 ? -24.022 2.047 8.539 1.00 40.16 255 ALA A O 1
ATOM 2040 N N . GLU A 1 256 ? -25.529 3.111 9.790 1.00 36.88 256 GLU A N 1
ATOM 2041 C CA . GLU A 1 256 ? -26.681 2.494 9.108 1.00 36.88 256 GLU A CA 1
ATOM 2042 C C . GLU A 1 256 ? -26.950 3.042 7.695 1.00 36.88 256 GLU A C 1
ATOM 2044 O O . GLU A 1 256 ? -27.546 2.345 6.886 1.00 36.88 256 GLU A O 1
ATOM 2049 N N . LYS A 1 257 ? -26.489 4.258 7.355 1.00 35.88 257 LYS A N 1
ATOM 2050 C CA . LYS A 1 257 ? -26.594 4.812 5.982 1.00 35.88 257 LYS A CA 1
ATOM 2051 C C . LYS A 1 257 ? -25.276 4.776 5.203 1.00 35.88 257 LYS A C 1
ATOM 2053 O O . LYS A 1 257 ? -25.292 4.911 3.982 1.00 35.88 257 LYS A O 1
ATOM 2058 N N . ALA A 1 258 ? -24.146 4.626 5.896 1.00 41.38 258 ALA A N 1
ATOM 2059 C CA . ALA A 1 258 ? -22.832 4.459 5.285 1.00 41.38 258 ALA A CA 1
ATOM 2060 C C . ALA A 1 258 ? -22.566 3.008 4.857 1.00 41.38 258 ALA A C 1
ATOM 2062 O O . ALA A 1 258 ? -21.862 2.821 3.873 1.00 41.38 258 ALA A O 1
ATOM 2063 N N . ALA A 1 259 ? -23.155 2.004 5.521 1.00 41.84 259 ALA A N 1
ATOM 2064 C CA . ALA A 1 259 ? -23.036 0.601 5.113 1.00 41.84 259 ALA A CA 1
ATOM 2065 C C . ALA A 1 259 ? -23.545 0.367 3.676 1.00 41.84 259 ALA A C 1
ATOM 2067 O O . ALA A 1 259 ? -22.839 -0.245 2.882 1.00 41.84 259 ALA A O 1
ATOM 2068 N N . ASP A 1 260 ? -24.684 0.966 3.308 1.00 37.78 260 ASP A N 1
ATOM 2069 C CA . ASP A 1 260 ? -25.246 0.850 1.953 1.00 37.78 260 ASP A CA 1
ATOM 2070 C C . ASP A 1 260 ? -24.403 1.572 0.880 1.00 37.78 260 ASP A C 1
ATOM 2072 O O . ASP A 1 260 ? -24.363 1.134 -0.264 1.00 37.78 260 ASP A O 1
ATOM 2076 N N . ARG A 1 261 ? -23.692 2.663 1.220 1.00 41.28 261 ARG A N 1
ATOM 2077 C CA . ARG A 1 261 ? -22.804 3.381 0.274 1.00 41.28 261 ARG A CA 1
ATOM 2078 C C . ARG A 1 261 ? -21.385 2.807 0.214 1.00 41.28 261 ARG A C 1
ATOM 2080 O O . ARG A 1 261 ? -20.763 2.850 -0.841 1.00 41.28 261 ARG A O 1
ATOM 2087 N N . ALA A 1 262 ? -20.883 2.263 1.321 1.00 46.56 262 ALA A N 1
ATOM 2088 C CA . ALA A 1 262 ? -19.596 1.577 1.387 1.00 46.56 262 ALA A CA 1
ATOM 2089 C C . ALA A 1 262 ? -19.636 0.225 0.661 1.00 46.56 262 ALA A C 1
ATOM 2091 O O . ALA A 1 262 ? -18.614 -0.187 0.117 1.00 46.56 262 ALA A O 1
ATOM 2092 N N . ASP A 1 263 ? -20.798 -0.437 0.612 1.00 41.78 263 ASP A N 1
ATOM 2093 C CA . ASP A 1 263 ? -21.005 -1.641 -0.197 1.00 41.78 263 ASP A CA 1
ATOM 2094 C C . ASP A 1 263 ? -20.847 -1.342 -1.705 1.00 41.78 263 ASP A C 1
ATOM 2096 O O . ASP A 1 263 ? -20.136 -2.080 -2.390 1.00 41.78 263 ASP A O 1
ATOM 2100 N N . ASP A 1 264 ? -21.383 -0.216 -2.202 1.00 38.28 264 ASP A N 1
ATOM 2101 C CA . ASP A 1 264 ? -21.247 0.207 -3.609 1.00 38.28 264 ASP A CA 1
ATOM 2102 C C . ASP A 1 264 ? -19.815 0.669 -3.968 1.00 38.28 264 ASP A C 1
ATOM 2104 O O . ASP A 1 264 ? -19.287 0.330 -5.035 1.00 38.28 264 ASP A O 1
ATOM 2108 N N . GLU A 1 265 ? -19.138 1.405 -3.078 1.00 42.97 265 GLU A N 1
ATOM 2109 C CA . GLU A 1 265 ? -17.782 1.929 -3.323 1.00 42.97 265 GLU A CA 1
ATOM 2110 C C . GLU A 1 265 ? -16.685 0.855 -3.154 1.00 42.97 265 GLU A C 1
ATOM 2112 O O . GLU A 1 265 ? -15.703 0.835 -3.906 1.00 42.97 265 GLU A O 1
ATOM 2117 N N . ALA A 1 266 ? -16.861 -0.093 -2.221 1.00 45.78 266 ALA A N 1
ATOM 2118 C CA . ALA A 1 266 ? -15.961 -1.239 -2.050 1.00 45.78 266 ALA A CA 1
ATOM 2119 C C . ALA A 1 266 ? -16.093 -2.254 -3.196 1.00 45.78 266 ALA A C 1
ATOM 2121 O O . ALA A 1 266 ? -15.076 -2.779 -3.661 1.00 45.78 266 ALA A O 1
ATOM 2122 N N . ALA A 1 267 ? -17.312 -2.484 -3.700 1.00 43.41 267 ALA A N 1
ATOM 2123 C CA . ALA A 1 267 ? -17.546 -3.328 -4.872 1.00 43.41 267 ALA A CA 1
ATOM 2124 C C . ALA A 1 267 ? -16.942 -2.721 -6.153 1.00 43.41 267 ALA A C 1
ATOM 2126 O O . ALA A 1 267 ? -16.385 -3.453 -6.974 1.00 43.41 267 ALA A O 1
ATOM 2127 N N . CYS A 1 268 ? -16.957 -1.388 -6.300 1.00 39.06 268 CYS A N 1
ATOM 2128 C CA . CYS A 1 268 ? -16.388 -0.705 -7.469 1.00 39.06 268 CYS A CA 1
ATOM 2129 C C . CYS A 1 268 ? -14.852 -0.794 -7.573 1.00 39.06 268 CYS A C 1
ATOM 2131 O O . CYS A 1 268 ? -14.319 -0.666 -8.677 1.00 39.06 268 CYS A O 1
ATOM 2133 N N . SER A 1 269 ? -14.123 -1.048 -6.473 1.00 63.62 269 SER A N 1
ATOM 2134 C CA . SER A 1 269 ? -12.653 -1.195 -6.495 1.00 63.62 269 SER A CA 1
ATOM 2135 C C . SER A 1 269 ? -12.166 -2.649 -6.597 1.00 63.62 269 SER A C 1
ATOM 2137 O O . SER A 1 269 ? -10.961 -2.882 -6.713 1.00 63.62 269 SER A O 1
ATOM 2139 N N . LEU A 1 270 ? -13.060 -3.636 -6.496 1.00 78.25 270 LEU A N 1
ATOM 2140 C CA . LEU A 1 270 ? -12.731 -5.064 -6.423 1.00 78.25 270 LEU A CA 1
ATOM 2141 C C . LEU A 1 270 ? -12.942 -5.743 -7.780 1.00 78.25 270 LEU A C 1
ATOM 2143 O O . LEU A 1 270 ? -13.902 -6.478 -8.006 1.00 78.25 270 LEU A O 1
ATOM 2147 N N . ILE A 1 271 ? -12.013 -5.496 -8.702 1.00 84.00 271 ILE A N 1
ATOM 2148 C CA . ILE A 1 271 ? -12.075 -6.036 -10.065 1.00 84.00 271 ILE A CA 1
ATOM 2149 C C . ILE A 1 271 ? -12.020 -7.572 -10.026 1.00 84.00 271 ILE A C 1
ATOM 2151 O O . ILE A 1 271 ? -11.031 -8.153 -9.583 1.00 84.00 271 ILE A O 1
ATOM 2155 N N . GLY A 1 272 ? -13.096 -8.213 -10.491 1.00 80.25 272 GLY A N 1
ATOM 2156 C CA . GLY A 1 272 ? -13.229 -9.671 -10.586 1.00 80.25 272 GLY A CA 1
ATOM 2157 C C . GLY A 1 272 ? -13.333 -10.413 -9.254 1.00 80.25 272 GLY A C 1
ATOM 2158 O O . GLY A 1 272 ? -13.052 -11.608 -9.186 1.00 80.25 272 GLY A O 1
ATOM 2159 N N . ARG A 1 273 ? -13.684 -9.707 -8.169 1.00 89.00 273 ARG A N 1
ATOM 2160 C CA . ARG A 1 273 ? -13.773 -10.276 -6.810 1.00 89.00 273 ARG A CA 1
ATOM 2161 C C . ARG A 1 273 ? -15.142 -10.101 -6.153 1.00 89.00 273 ARG A C 1
ATOM 2163 O O . ARG A 1 273 ? -15.253 -10.246 -4.940 1.00 89.00 273 ARG A O 1
ATOM 2170 N N . THR A 1 274 ? -16.174 -9.794 -6.935 1.00 85.19 274 THR A N 1
ATOM 2171 C CA . THR A 1 274 ? -17.518 -9.478 -6.430 1.00 85.19 274 THR A CA 1
ATOM 2172 C C . THR A 1 274 ? -18.143 -10.658 -5.683 1.00 85.19 274 THR A C 1
ATOM 2174 O O . THR A 1 274 ? -18.561 -10.497 -4.544 1.00 85.19 274 THR A O 1
ATOM 2177 N N . GLU A 1 275 ? -18.103 -11.870 -6.249 1.00 87.12 275 GLU A N 1
ATOM 2178 C CA . GLU A 1 275 ? -18.688 -13.060 -5.609 1.00 87.12 275 GLU A CA 1
ATOM 2179 C C . GLU A 1 275 ? -17.971 -13.424 -4.295 1.00 87.12 275 GLU A C 1
ATOM 2181 O O . GLU A 1 275 ? -18.600 -13.749 -3.285 1.00 87.12 275 GLU A O 1
ATOM 2186 N N . GLN A 1 276 ? -16.635 -13.365 -4.279 1.00 92.19 276 GLN A N 1
ATOM 2187 C CA . GLN A 1 276 ? -15.860 -13.653 -3.069 1.00 92.19 276 GLN A CA 1
ATOM 2188 C C . GLN A 1 276 ? -16.068 -12.579 -1.998 1.00 92.19 276 GLN A C 1
ATOM 2190 O O . GLN A 1 276 ? -16.117 -12.904 -0.811 1.00 92.19 276 GLN A O 1
ATOM 2195 N N . TRP A 1 277 ? -16.223 -11.317 -2.405 1.00 91.94 277 TRP A N 1
ATOM 2196 C CA . TRP A 1 277 ? -16.555 -10.215 -1.507 1.00 91.94 277 TRP A CA 1
ATOM 2197 C C . TRP A 1 277 ? -17.937 -10.387 -0.877 1.00 91.94 277 TRP A C 1
ATOM 2199 O O . TRP A 1 277 ? -18.056 -10.308 0.343 1.00 91.94 277 TRP A O 1
ATOM 2209 N N . GLU A 1 278 ? -18.958 -10.717 -1.669 1.00 89.38 278 GLU A N 1
ATOM 2210 C CA . GLU A 1 278 ? -20.314 -10.984 -1.174 1.00 89.38 278 GLU A CA 1
ATOM 2211 C C . GLU A 1 278 ? -20.330 -12.112 -0.135 1.00 89.38 278 GLU A C 1
ATOM 2213 O O . GLU A 1 278 ? -20.946 -11.974 0.924 1.00 89.38 278 GLU A O 1
ATOM 2218 N N . LYS A 1 279 ? -19.591 -13.204 -0.381 1.00 91.12 279 LYS A N 1
ATOM 2219 C CA . LYS A 1 279 ? -19.448 -14.311 0.583 1.00 91.12 279 LYS A CA 1
ATOM 2220 C C . LYS A 1 279 ? -18.762 -13.873 1.881 1.00 91.12 279 LYS A C 1
ATOM 2222 O O . LYS A 1 279 ? -19.199 -14.274 2.963 1.00 91.12 279 LYS A O 1
ATOM 2227 N N . LEU A 1 280 ? -17.717 -13.043 1.800 1.00 92.69 280 LEU A N 1
ATOM 2228 C CA . LEU A 1 280 ? -17.035 -12.497 2.981 1.00 92.69 280 LEU A CA 1
ATOM 2229 C C . LEU A 1 280 ? -17.943 -11.575 3.794 1.00 92.69 280 LEU A C 1
ATOM 2231 O O . LEU A 1 280 ? -18.028 -11.717 5.013 1.00 92.69 280 LEU A O 1
ATOM 2235 N N . VAL A 1 281 ? -18.651 -10.670 3.121 1.00 91.88 281 VAL A N 1
ATOM 2236 C CA . VAL A 1 281 ? -19.605 -9.741 3.738 1.00 91.88 281 VAL A CA 1
ATOM 2237 C C . VAL A 1 281 ? -20.754 -10.503 4.398 1.00 91.88 281 VAL A C 1
ATOM 2239 O O . VAL A 1 281 ? -21.116 -10.203 5.536 1.00 91.88 281 VAL A O 1
ATOM 2242 N N . ALA A 1 282 ? -21.297 -11.529 3.738 1.00 89.94 282 ALA A N 1
ATOM 2243 C CA . ALA A 1 282 ? -22.331 -12.387 4.313 1.00 89.94 282 ALA A CA 1
ATOM 2244 C C . ALA A 1 282 ? -21.837 -13.116 5.575 1.00 89.94 282 ALA A C 1
ATOM 2246 O O . ALA A 1 282 ? -22.534 -13.126 6.592 1.00 89.94 282 ALA A O 1
ATOM 2247 N N . SER A 1 283 ? -20.612 -13.651 5.538 1.00 91.12 283 SER A N 1
ATOM 2248 C CA . SER A 1 283 ? -19.978 -14.302 6.694 1.00 91.12 283 SER A CA 1
ATOM 2249 C C . SER A 1 283 ? -19.776 -13.326 7.855 1.00 91.12 283 SER A C 1
ATOM 2251 O O . SER A 1 283 ? -20.062 -13.657 9.004 1.00 91.12 283 SER A O 1
ATOM 2253 N N . TRP A 1 284 ? -19.348 -12.095 7.562 1.00 93.56 284 TRP A N 1
ATOM 2254 C CA . TRP A 1 284 ? -19.189 -11.048 8.570 1.00 93.56 284 TRP A CA 1
ATOM 2255 C C . TRP A 1 284 ? -20.516 -10.632 9.206 1.00 93.56 284 TRP A C 1
ATOM 2257 O O . TRP A 1 284 ? -20.588 -10.448 10.422 1.00 93.56 284 TRP A O 1
ATOM 2267 N N . ARG A 1 285 ? -21.581 -10.497 8.406 1.00 90.44 285 ARG A N 1
ATOM 2268 C CA . ARG A 1 285 ? -22.923 -10.173 8.915 1.00 90.44 285 ARG A CA 1
ATOM 2269 C C . ARG A 1 285 ? -23.431 -11.265 9.856 1.00 90.44 285 ARG A C 1
ATOM 2271 O O . ARG A 1 285 ? -23.961 -10.942 10.917 1.00 90.44 285 ARG A O 1
ATOM 2278 N N . ALA A 1 286 ? -23.213 -12.537 9.515 1.00 88.44 286 ALA A N 1
ATOM 2279 C CA . ALA A 1 286 ? -23.539 -13.661 10.394 1.00 88.44 286 ALA A CA 1
ATOM 2280 C C . ALA A 1 286 ? -22.719 -13.625 11.698 1.00 88.44 286 ALA A C 1
ATOM 2282 O O . ALA A 1 286 ? -23.289 -13.740 12.784 1.00 88.44 286 ALA A O 1
ATOM 2283 N N . ALA A 1 287 ? -21.411 -13.369 11.607 1.00 89.69 287 ALA A N 1
ATOM 2284 C CA . ALA A 1 287 ? -20.543 -13.232 12.774 1.00 89.69 287 ALA A CA 1
ATOM 2285 C C . ALA A 1 287 ? -20.959 -12.078 13.687 1.00 89.69 287 ALA A C 1
ATOM 2287 O O . ALA A 1 287 ? -21.092 -12.255 14.896 1.00 89.69 287 ALA A O 1
ATOM 2288 N N . SER A 1 288 ? -21.265 -10.916 13.116 1.00 89.00 288 SER A N 1
ATOM 2289 C CA . SER A 1 288 ? -21.720 -9.740 13.865 1.00 89.00 288 SER A CA 1
ATOM 2290 C C . SER A 1 288 ? -23.065 -9.965 14.563 1.00 89.00 288 SER A C 1
ATOM 2292 O O . SER A 1 288 ? -23.299 -9.418 15.640 1.00 89.00 288 SER A O 1
ATOM 2294 N N . ALA A 1 289 ? -23.927 -10.817 13.996 1.00 87.06 289 ALA A N 1
ATOM 2295 C CA . ALA A 1 289 ? -25.191 -11.231 14.603 1.00 87.06 289 ALA A CA 1
ATOM 2296 C C . ALA A 1 289 ? -25.027 -12.242 15.760 1.00 87.06 289 ALA A C 1
ATOM 2298 O O . ALA A 1 289 ? -26.018 -12.589 16.401 1.00 87.06 289 ALA A O 1
ATOM 2299 N N . GLY A 1 290 ? -23.797 -12.672 16.067 1.00 86.12 290 GLY A N 1
ATOM 2300 C CA . GLY A 1 290 ? -23.499 -13.600 17.159 1.00 86.12 290 GLY A CA 1
ATOM 2301 C C . GLY A 1 290 ? -23.449 -15.057 16.714 1.00 86.12 290 GLY A C 1
ATOM 2302 O O . GLY A 1 290 ? -23.992 -15.917 17.399 1.00 86.12 290 GLY A O 1
ATOM 2303 N N . ALA A 1 291 ? -22.830 -15.338 15.568 1.00 85.81 291 ALA A N 1
ATOM 2304 C CA . ALA A 1 291 ? -22.490 -16.693 15.143 1.00 85.81 291 ALA A CA 1
ATOM 2305 C C . ALA A 1 291 ? -21.005 -16.750 14.778 1.00 85.81 291 ALA A C 1
ATOM 2307 O O . ALA A 1 291 ? -20.626 -16.331 13.684 1.00 85.81 291 ALA A O 1
ATOM 2308 N N . ALA A 1 292 ? -20.164 -17.253 15.685 1.00 89.25 292 ALA A N 1
ATOM 2309 C CA . ALA A 1 292 ? -18.729 -17.315 15.439 1.00 89.25 292 ALA A CA 1
ATOM 2310 C C . ALA A 1 292 ? -18.451 -18.074 14.131 1.00 89.25 292 ALA A C 1
ATOM 2312 O O . ALA A 1 292 ? -19.071 -19.108 13.864 1.00 89.25 292 ALA A O 1
ATOM 2313 N N . HIS A 1 293 ? -17.544 -17.563 13.295 1.00 91.12 293 HIS A N 1
ATOM 2314 C CA . HIS A 1 293 ? -17.276 -18.167 11.989 1.00 91.12 293 HIS A CA 1
ATOM 2315 C C . HIS A 1 293 ? -15.814 -18.039 11.561 1.00 91.12 293 HIS A C 1
ATOM 2317 O O . HIS A 1 293 ? -15.134 -17.056 11.865 1.00 91.12 293 HIS A O 1
ATOM 2323 N N . ILE A 1 294 ? -15.330 -19.037 10.825 1.00 93.81 294 ILE A N 1
ATOM 2324 C CA . ILE A 1 294 ? -14.006 -19.051 10.208 1.00 93.81 294 ILE A CA 1
ATOM 2325 C C . ILE A 1 294 ? -14.188 -18.970 8.696 1.00 93.81 294 ILE A C 1
ATOM 2327 O O . ILE A 1 294 ? -14.913 -19.766 8.110 1.00 93.81 294 ILE A O 1
ATOM 2331 N N . VAL A 1 295 ? -13.493 -18.052 8.037 1.00 95.44 295 VAL A N 1
ATOM 2332 C CA . VAL A 1 295 ? -13.397 -18.030 6.576 1.00 95.44 295 VAL A CA 1
ATOM 2333 C C . VAL A 1 295 ? -11.970 -18.327 6.162 1.00 95.44 295 VAL A C 1
ATOM 2335 O O . VAL A 1 295 ? -11.030 -17.716 6.662 1.00 95.44 295 VAL A O 1
ATOM 2338 N N . MET A 1 296 ? -11.802 -19.256 5.231 1.00 94.25 296 MET A N 1
ATOM 2339 C CA . MET A 1 296 ? -10.499 -19.624 4.692 1.00 94.25 296 MET A CA 1
ATOM 2340 C C . MET A 1 296 ? -10.371 -19.108 3.260 1.00 94.25 296 MET A C 1
ATOM 2342 O O . MET A 1 296 ? -11.068 -19.583 2.369 1.00 94.25 296 MET A O 1
ATOM 2346 N N . LEU A 1 297 ? -9.474 -18.147 3.046 1.00 94.19 297 LEU A N 1
ATOM 2347 C CA . LEU A 1 297 ? -9.113 -17.625 1.731 1.00 94.19 297 LEU A CA 1
ATOM 2348 C C . LEU A 1 297 ? -7.954 -18.439 1.158 1.00 94.19 297 LEU A C 1
ATOM 2350 O O . LEU A 1 297 ? -6.829 -18.344 1.655 1.00 94.19 297 LEU A O 1
ATOM 2354 N N . THR A 1 298 ? -8.212 -19.195 0.095 1.00 90.00 298 THR A N 1
ATOM 2355 C CA . THR A 1 298 ? -7.195 -19.991 -0.606 1.00 90.00 298 THR A CA 1
ATOM 2356 C C . THR A 1 298 ? -6.882 -19.415 -1.983 1.00 90.00 298 THR A C 1
ATOM 2358 O O . THR A 1 298 ? -7.691 -18.705 -2.581 1.00 90.00 298 THR A O 1
ATOM 2361 N N . GLY A 1 299 ? -5.679 -19.693 -2.479 1.00 85.06 299 GLY A N 1
ATOM 2362 C CA . GLY A 1 299 ? -5.290 -19.424 -3.863 1.00 85.06 299 GLY A CA 1
ATOM 2363 C C . GLY A 1 299 ? -3.794 -19.177 -4.013 1.00 85.06 299 GLY A C 1
ATOM 2364 O O . GLY A 1 299 ? -3.048 -19.116 -3.029 1.00 85.06 299 GLY A O 1
ATOM 2365 N N . GLU A 1 300 ? -3.352 -18.969 -5.246 1.00 81.12 300 GLU A N 1
ATOM 2366 C CA . GLU A 1 300 ? -1.946 -18.745 -5.583 1.00 81.12 300 GLU A CA 1
ATOM 2367 C C . GLU A 1 300 ? -1.295 -17.561 -4.840 1.00 81.12 300 GLU A C 1
ATOM 2369 O O . GLU A 1 300 ? -1.932 -16.588 -4.411 1.00 81.12 300 GLU A O 1
ATOM 2374 N N . ALA A 1 301 ? 0.032 -17.595 -4.695 1.00 77.50 301 ALA A N 1
ATOM 2375 C CA . ALA A 1 301 ? 0.775 -16.432 -4.212 1.00 77.50 301 ALA A CA 1
ATOM 2376 C C . ALA A 1 301 ? 0.621 -15.250 -5.193 1.00 77.50 301 ALA A C 1
ATOM 2378 O O . ALA A 1 301 ? 0.771 -15.413 -6.404 1.00 77.50 301 ALA A O 1
ATOM 2379 N N . GLY A 1 302 ? 0.315 -14.057 -4.674 1.00 74.69 302 GLY A N 1
ATOM 2380 C CA . GLY A 1 302 ? 0.050 -12.865 -5.495 1.00 74.69 302 GLY A CA 1
ATOM 2381 C C . GLY A 1 302 ? -1.379 -12.750 -6.049 1.00 74.69 302 GLY A C 1
ATOM 2382 O O . GLY A 1 302 ? -1.720 -11.724 -6.628 1.00 74.69 302 GLY A O 1
ATOM 2383 N N . ILE A 1 303 ? -2.257 -13.733 -5.802 1.00 85.12 303 ILE A N 1
ATOM 2384 C CA . ILE A 1 303 ? -3.634 -13.749 -6.335 1.00 85.12 303 ILE A CA 1
ATOM 2385 C C . ILE A 1 303 ? -4.560 -12.664 -5.748 1.00 85.12 303 ILE A C 1
ATOM 2387 O O . ILE A 1 303 ? -5.650 -12.422 -6.265 1.00 85.12 303 ILE A O 1
ATOM 2391 N N . GLY A 1 304 ? -4.136 -12.014 -4.657 1.00 84.19 304 GLY A N 1
ATOM 2392 C CA . GLY A 1 304 ? -4.882 -10.944 -3.986 1.00 84.19 304 GLY A CA 1
ATOM 2393 C C . GLY A 1 304 ? -5.518 -11.309 -2.638 1.00 84.19 304 GLY A C 1
ATOM 2394 O O . GLY A 1 304 ? -6.304 -10.513 -2.136 1.00 84.19 304 GLY A O 1
ATOM 2395 N N . LYS A 1 305 ? -5.169 -12.450 -2.016 1.00 89.12 305 LYS A N 1
ATOM 2396 C CA . LYS A 1 305 ? -5.646 -12.847 -0.666 1.00 89.12 305 LYS A CA 1
ATOM 2397 C C . LYS A 1 305 ? -5.495 -11.724 0.368 1.00 89.12 305 LYS A C 1
ATOM 2399 O O . LYS A 1 305 ? -6.483 -11.278 0.948 1.00 89.12 305 LYS A O 1
ATOM 2404 N N . SER A 1 306 ? -4.273 -11.213 0.532 1.00 85.06 306 SER A N 1
ATOM 2405 C CA . SER A 1 306 ? -3.963 -10.159 1.505 1.00 85.06 306 SER A CA 1
ATOM 2406 C C . SER A 1 306 ? -4.625 -8.823 1.156 1.00 85.06 306 SER A C 1
ATOM 2408 O O . SER A 1 306 ? -5.000 -8.080 2.061 1.00 85.06 306 SER A O 1
ATOM 2410 N N . TYR A 1 307 ? -4.835 -8.531 -0.136 1.00 87.19 307 TYR A N 1
ATOM 2411 C CA . TYR A 1 307 ? -5.575 -7.343 -0.581 1.00 87.19 307 TYR A CA 1
ATOM 2412 C C . TYR A 1 307 ? -7.062 -7.439 -0.219 1.00 87.19 307 TYR A C 1
ATOM 2414 O O . TYR A 1 307 ? -7.616 -6.504 0.355 1.00 87.19 307 TYR A O 1
ATOM 2422 N N . LEU A 1 308 ? -7.694 -8.589 -0.475 1.00 89.75 308 LEU A N 1
ATOM 2423 C CA . LEU A 1 308 ? -9.094 -8.830 -0.129 1.00 89.75 308 LEU A CA 1
ATOM 2424 C C . LEU A 1 308 ? -9.311 -8.781 1.391 1.00 89.75 308 LEU A C 1
ATOM 2426 O O . LEU A 1 308 ? -10.220 -8.103 1.867 1.00 89.75 308 LEU A O 1
ATOM 2430 N N . ALA A 1 309 ? -8.425 -9.413 2.166 1.00 90.06 309 ALA A N 1
ATOM 2431 C CA . ALA A 1 309 ? -8.453 -9.326 3.624 1.00 90.06 309 ALA A CA 1
ATOM 2432 C C . ALA A 1 309 ? -8.187 -7.897 4.128 1.00 90.06 309 ALA A C 1
ATOM 2434 O O . ALA A 1 309 ? -8.781 -7.466 5.110 1.00 90.06 309 ALA A O 1
ATOM 2435 N N . HIS A 1 310 ? -7.310 -7.127 3.477 1.00 88.00 310 HIS A N 1
ATOM 2436 C CA . HIS A 1 310 ? -7.101 -5.713 3.800 1.00 88.00 310 HIS A CA 1
ATOM 2437 C C . HIS A 1 310 ? -8.360 -4.869 3.567 1.00 88.00 310 HIS A C 1
ATOM 2439 O O . HIS A 1 310 ? -8.741 -4.099 4.447 1.00 88.00 310 HIS A O 1
ATOM 2445 N N . LYS A 1 311 ? -9.044 -5.061 2.435 1.00 87.88 311 LYS A N 1
ATOM 2446 C CA . LYS A 1 311 ? -10.325 -4.399 2.149 1.00 87.88 311 LYS A CA 1
ATOM 2447 C C . LYS A 1 311 ? -11.399 -4.766 3.168 1.00 87.88 311 LYS A C 1
ATOM 2449 O O . LYS A 1 311 ? -12.076 -3.875 3.673 1.00 87.88 311 LYS A O 1
ATOM 2454 N N . LEU A 1 312 ? -11.493 -6.042 3.545 1.00 90.19 312 LEU A N 1
ATOM 2455 C CA . LEU A 1 312 ? -12.419 -6.485 4.588 1.00 90.19 312 LEU A CA 1
ATOM 2456 C C . LEU A 1 312 ? -12.112 -5.813 5.931 1.00 90.19 312 LEU A C 1
ATOM 2458 O O . LEU A 1 312 ? -13.018 -5.309 6.581 1.00 90.19 312 LEU A O 1
ATOM 2462 N N . ARG A 1 313 ? -10.833 -5.737 6.320 1.00 90.88 313 ARG A N 1
ATOM 2463 C CA . ARG A 1 313 ? -10.408 -5.040 7.544 1.00 90.88 313 ARG A CA 1
ATOM 2464 C C . ARG A 1 313 ? -10.854 -3.577 7.557 1.00 90.88 313 ARG A C 1
ATOM 2466 O O . ARG A 1 313 ? -11.347 -3.113 8.580 1.00 90.88 313 ARG A O 1
ATOM 2473 N N . GLN A 1 314 ? -10.706 -2.866 6.439 1.00 87.00 314 GLN A N 1
ATOM 2474 C CA . GLN A 1 314 ? -11.170 -1.480 6.315 1.00 87.00 314 GLN A CA 1
ATOM 2475 C C . GLN A 1 314 ? -12.696 -1.377 6.450 1.00 87.00 314 GLN A C 1
ATOM 2477 O O . GLN A 1 314 ? -13.183 -0.555 7.222 1.00 87.00 314 GLN A O 1
ATOM 2482 N N . TRP A 1 315 ? -13.438 -2.239 5.751 1.00 85.19 315 TRP A N 1
ATOM 2483 C CA . TRP A 1 315 ? -14.904 -2.238 5.758 1.00 85.19 315 TRP A CA 1
ATOM 2484 C C . TRP A 1 315 ? -15.488 -2.617 7.132 1.00 85.19 315 TRP A C 1
ATOM 2486 O O . TRP A 1 315 ? -16.377 -1.930 7.626 1.00 85.19 315 TRP A O 1
ATOM 2496 N N . CYS A 1 316 ? -14.935 -3.629 7.812 1.00 87.06 316 CYS A N 1
ATOM 2497 C CA . CYS A 1 316 ? -15.342 -4.003 9.171 1.00 87.06 316 CYS A CA 1
ATOM 2498 C C . CYS A 1 316 ? -14.989 -2.918 10.201 1.00 87.06 316 CYS A C 1
ATOM 2500 O O . CYS A 1 316 ? -15.808 -2.598 11.059 1.00 87.06 316 CYS A O 1
ATOM 2502 N N . SER A 1 317 ? -13.799 -2.312 10.104 1.00 84.12 317 SER A N 1
ATOM 2503 C CA . SER A 1 317 ? -13.397 -1.204 10.987 1.00 84.12 317 SER A CA 1
ATOM 2504 C C . SER A 1 317 ? -14.350 -0.008 10.861 1.00 84.12 317 SER A C 1
ATOM 2506 O O . SER A 1 317 ? -14.771 0.561 11.867 1.00 84.12 317 SER A O 1
ATOM 2508 N N . ALA A 1 318 ? -14.795 0.311 9.638 1.00 77.81 318 ALA A N 1
ATOM 2509 C CA . ALA A 1 318 ? -15.791 1.358 9.393 1.00 77.81 318 ALA A CA 1
ATOM 2510 C C . ALA A 1 318 ? -17.171 1.065 10.023 1.00 77.81 318 ALA A C 1
ATOM 2512 O O . ALA A 1 318 ? -17.950 1.990 10.239 1.00 77.81 318 ALA A O 1
ATOM 2513 N N . GLN A 1 319 ? -17.468 -0.196 10.354 1.00 79.19 319 GLN A N 1
ATOM 2514 C CA . GLN A 1 319 ? -18.687 -0.614 11.061 1.00 79.19 319 GLN A CA 1
ATOM 2515 C C . GLN A 1 319 ? -18.519 -0.679 12.587 1.00 79.19 319 GLN A C 1
ATOM 2517 O O . GLN A 1 319 ? -19.431 -1.125 13.280 1.00 79.19 319 GLN A O 1
ATOM 2522 N N . GLY A 1 320 ? -17.371 -0.251 13.121 1.00 80.69 320 GLY A N 1
ATOM 2523 C CA . GLY A 1 320 ? -17.087 -0.292 14.558 1.00 80.69 320 GLY A CA 1
ATOM 2524 C C . GLY A 1 320 ? -16.604 -1.654 15.061 1.00 80.69 320 GLY A C 1
ATOM 2525 O O . GLY A 1 320 ? -16.700 -1.936 16.251 1.00 80.69 320 GLY A O 1
ATOM 2526 N N . ALA A 1 321 ? -16.098 -2.515 14.173 1.00 86.62 321 ALA A N 1
ATOM 2527 C CA . ALA A 1 321 ? -15.494 -3.780 14.570 1.00 86.62 321 ALA A CA 1
ATOM 2528 C C . ALA A 1 321 ? -14.090 -3.596 15.154 1.00 86.62 321 ALA A C 1
ATOM 2530 O O . ALA A 1 321 ? -13.279 -2.829 14.627 1.00 86.62 321 ALA A O 1
ATOM 2531 N N . THR A 1 322 ? -13.741 -4.409 16.150 1.00 90.12 322 THR A N 1
ATOM 2532 C CA . THR A 1 322 ? -12.344 -4.550 16.575 1.00 90.12 322 THR A CA 1
ATOM 2533 C C . THR A 1 322 ? -11.601 -5.435 15.573 1.00 90.12 322 THR A C 1
ATOM 2535 O O . THR A 1 322 ? -11.914 -6.613 15.416 1.00 90.12 322 THR A O 1
ATOM 2538 N N . VAL A 1 323 ? -10.603 -4.880 14.881 1.00 91.81 323 VAL A N 1
ATOM 2539 C CA . VAL A 1 323 ? -9.846 -5.584 13.834 1.00 91.81 323 VAL A CA 1
ATOM 2540 C C . VAL A 1 323 ? -8.432 -5.917 14.307 1.00 91.81 323 VAL A C 1
ATOM 2542 O O . VAL A 1 323 ? -7.648 -5.028 14.635 1.00 91.81 323 VAL A O 1
ATOM 2545 N N . LEU A 1 324 ? -8.085 -7.204 14.287 1.00 92.31 324 LEU A N 1
ATOM 2546 C CA . LEU A 1 324 ? -6.846 -7.755 14.835 1.00 92.31 324 LEU A CA 1
ATOM 2547 C C . LEU A 1 324 ? -6.068 -8.530 13.757 1.00 92.31 324 LEU A C 1
ATOM 2549 O O . LEU A 1 324 ? -6.328 -9.714 13.522 1.00 92.31 324 LEU A O 1
ATOM 2553 N N . PRO A 1 325 ? -5.116 -7.884 13.064 1.00 91.19 325 PRO A N 1
ATOM 2554 C CA . PRO A 1 325 ? -4.276 -8.562 12.091 1.00 91.19 325 PRO A CA 1
ATOM 2555 C C . PRO A 1 325 ? -3.124 -9.312 12.761 1.00 91.19 325 PRO A C 1
ATOM 2557 O O . PRO A 1 325 ? -2.354 -8.733 13.524 1.00 91.19 325 PRO A O 1
ATOM 2560 N N . ALA A 1 326 ? -2.980 -10.587 12.423 1.00 89.69 326 ALA A N 1
ATOM 2561 C CA . ALA A 1 326 ? -1.904 -11.462 12.859 1.00 89.69 326 ALA A CA 1
ATOM 2562 C C . ALA A 1 326 ? -1.247 -12.147 11.655 1.00 89.69 326 ALA A C 1
ATOM 2564 O O . ALA A 1 326 ? -1.871 -12.383 10.621 1.00 89.69 326 ALA A O 1
ATOM 2565 N N . THR A 1 327 ? 0.028 -12.479 11.808 1.00 85.44 327 THR A N 1
ATOM 2566 C CA . THR A 1 327 ? 0.835 -13.146 10.784 1.00 85.44 327 THR A CA 1
ATOM 2567 C C . THR A 1 327 ? 1.461 -14.383 11.401 1.00 85.44 327 THR A C 1
ATOM 2569 O O . THR A 1 327 ? 2.023 -14.311 12.496 1.00 85.44 327 THR A O 1
ATOM 2572 N N . CYS A 1 328 ? 1.368 -15.512 10.706 1.00 84.38 328 CYS A N 1
ATOM 2573 C CA . CYS A 1 328 ? 1.964 -16.769 11.135 1.00 84.38 328 CYS A CA 1
ATOM 2574 C C . CYS A 1 328 ? 3.369 -16.882 10.525 1.00 84.38 328 CYS A C 1
ATOM 2576 O O . CYS A 1 328 ? 3.502 -17.002 9.306 1.00 84.38 328 CYS A O 1
ATOM 2578 N N . PRO A 1 329 ? 4.441 -16.809 11.330 1.00 74.06 329 PRO A N 1
ATOM 2579 C CA . PRO A 1 329 ? 5.790 -16.870 10.792 1.00 74.06 329 PRO A CA 1
ATOM 2580 C C . PRO A 1 329 ? 6.104 -18.281 10.286 1.00 74.06 329 PRO A C 1
ATOM 2582 O O . PRO A 1 329 ? 5.899 -19.266 10.987 1.00 74.06 329 PRO A O 1
ATOM 2585 N N . GLN A 1 330 ? 6.690 -18.369 9.091 1.00 70.94 330 GLN A N 1
ATOM 2586 C CA . GLN A 1 330 ? 7.128 -19.641 8.506 1.00 70.94 330 GLN A CA 1
ATOM 2587 C C . GLN A 1 330 ? 8.238 -20.324 9.326 1.00 70.94 330 GLN A C 1
ATOM 2589 O O . GLN A 1 330 ? 8.347 -21.550 9.351 1.00 70.94 330 GLN A O 1
ATOM 2594 N N . ALA A 1 331 ? 9.082 -19.542 10.007 1.00 65.62 331 ALA A N 1
ATOM 2595 C CA . ALA A 1 331 ? 10.101 -20.081 10.897 1.00 65.62 331 ALA A CA 1
ATOM 2596 C C . ALA A 1 331 ? 9.439 -20.676 12.148 1.00 65.62 331 ALA A C 1
ATOM 2598 O O . ALA A 1 331 ? 8.770 -19.969 12.900 1.00 65.62 331 ALA A O 1
ATOM 2599 N N . ARG A 1 332 ? 9.665 -21.971 12.397 1.00 63.91 332 ARG A N 1
ATOM 2600 C CA . ARG A 1 332 ? 9.110 -22.674 13.559 1.00 63.91 332 ARG A CA 1
ATOM 2601 C C . ARG A 1 332 ? 9.785 -22.173 14.839 1.00 63.91 332 ARG A C 1
ATOM 2603 O O . ARG A 1 332 ? 10.863 -22.633 15.213 1.00 63.91 332 ARG A O 1
ATOM 2610 N N . LEU A 1 333 ? 9.166 -21.188 15.481 1.00 65.50 333 LEU A N 1
ATOM 2611 C CA . LEU A 1 333 ? 9.627 -20.638 16.750 1.00 65.50 333 LEU A CA 1
ATOM 2612 C C . LEU A 1 333 ? 9.237 -21.587 17.898 1.00 65.50 333 LEU A C 1
ATOM 2614 O O . LEU A 1 333 ? 8.119 -22.100 17.905 1.00 65.50 333 LEU A O 1
ATOM 2618 N N . PRO A 1 334 ? 10.115 -21.827 18.889 1.00 66.19 334 PRO A N 1
ATOM 2619 C CA . PRO A 1 334 ? 9.832 -22.702 20.027 1.00 66.19 334 PRO A CA 1
ATOM 2620 C C . PRO A 1 334 ? 8.987 -21.980 21.094 1.00 66.19 334 PRO A C 1
ATOM 2622 O O . PRO A 1 334 ? 9.358 -21.927 22.266 1.00 66.19 334 PRO A O 1
ATOM 2625 N N . ALA A 1 335 ? 7.874 -21.373 20.685 1.00 73.44 335 ALA A N 1
ATOM 2626 C CA . ALA A 1 335 ? 6.933 -20.684 21.561 1.00 73.44 335 ALA A CA 1
ATOM 2627 C C . ALA A 1 335 ? 5.494 -21.047 21.150 1.00 73.44 335 ALA A C 1
ATOM 2629 O O . ALA A 1 335 ? 5.239 -21.167 19.958 1.00 73.44 335 ALA A O 1
ATOM 2630 N N . PRO A 1 336 ? 4.562 -21.250 22.095 1.00 80.25 336 PRO A N 1
ATOM 2631 C CA . PRO A 1 336 ? 3.153 -21.475 21.775 1.00 80.25 336 PRO A CA 1
ATOM 2632 C C . PRO A 1 336 ? 2.436 -20.150 21.465 1.00 80.25 336 PRO A C 1
ATOM 2634 O O . PRO A 1 336 ? 2.839 -19.099 21.972 1.00 80.25 336 PRO A O 1
ATOM 2637 N N . TYR A 1 337 ? 1.345 -20.207 20.694 1.00 83.06 337 TYR A N 1
ATOM 2638 C CA . TYR A 1 337 ? 0.497 -19.060 20.339 1.00 83.06 337 TYR A CA 1
ATOM 2639 C C . TYR A 1 337 ? 1.246 -17.940 19.608 1.00 83.06 337 TYR A C 1
ATOM 2641 O O . TYR A 1 337 ? 1.009 -16.751 19.850 1.00 83.06 337 TYR A O 1
ATOM 2649 N N . VAL A 1 338 ? 2.164 -18.302 18.711 1.00 81.50 338 VAL A N 1
ATOM 2650 C CA . VAL A 1 338 ? 3.061 -17.354 18.031 1.00 81.50 338 VAL A CA 1
ATOM 2651 C C . VAL A 1 338 ? 2.271 -16.333 17.220 1.00 81.50 338 VAL A C 1
ATOM 2653 O O . VAL A 1 338 ? 2.641 -15.161 17.183 1.00 81.50 338 VAL A O 1
ATOM 2656 N N . ALA A 1 339 ? 1.165 -16.762 16.612 1.00 82.88 339 ALA A N 1
ATOM 2657 C CA . ALA A 1 339 ? 0.302 -15.888 15.825 1.00 82.88 339 ALA A CA 1
ATOM 2658 C C . ALA A 1 339 ? -0.484 -14.888 16.696 1.00 82.88 339 ALA A C 1
ATOM 2660 O O . ALA A 1 339 ? -0.723 -13.757 16.277 1.00 82.88 339 ALA A O 1
ATOM 2661 N N . LEU A 1 340 ? -0.875 -15.282 17.914 1.00 85.62 340 LEU A N 1
ATOM 2662 C CA . LEU A 1 340 ? -1.746 -14.481 18.786 1.00 85.62 340 LEU A CA 1
ATOM 2663 C C . LEU A 1 340 ? -0.964 -13.590 19.756 1.00 85.62 340 LEU A C 1
ATOM 2665 O O . LEU A 1 340 ? -1.429 -12.506 20.104 1.00 85.62 340 LEU A O 1
ATOM 2669 N N . ALA A 1 341 ? 0.231 -14.003 20.180 1.00 84.25 341 ALA A N 1
ATOM 2670 C CA . ALA A 1 341 ? 1.049 -13.252 21.130 1.00 84.25 341 ALA A CA 1
ATOM 2671 C C . ALA A 1 341 ? 1.318 -11.784 20.716 1.00 84.25 341 ALA A C 1
ATOM 2673 O O . ALA A 1 341 ? 1.241 -10.913 21.590 1.00 84.25 341 ALA A O 1
ATOM 2674 N N . PRO A 1 342 ? 1.571 -11.452 19.430 1.00 84.00 342 PRO A N 1
ATOM 2675 C CA . PRO A 1 342 ? 1.717 -10.064 18.987 1.00 84.00 342 PRO A CA 1
ATOM 2676 C C . PRO A 1 342 ? 0.441 -9.229 19.144 1.00 84.00 342 PRO A C 1
ATOM 2678 O O . PRO A 1 342 ? 0.534 -8.035 19.430 1.00 84.00 342 PRO A O 1
ATOM 2681 N N . LEU A 1 343 ? -0.746 -9.839 19.021 1.00 85.69 343 LEU A N 1
ATOM 2682 C CA . LEU A 1 343 ? -2.027 -9.136 19.172 1.00 85.69 343 LEU A CA 1
ATOM 2683 C C . LEU A 1 343 ? -2.176 -8.543 20.574 1.00 85.69 343 LEU A C 1
ATOM 2685 O O . LEU A 1 343 ? -2.722 -7.452 20.729 1.00 85.69 343 LEU A O 1
ATOM 2689 N N . LEU A 1 344 ? -1.625 -9.218 21.585 1.00 83.06 344 LEU A N 1
ATOM 2690 C CA . LEU A 1 344 ? -1.651 -8.785 22.984 1.00 83.06 344 LEU A CA 1
ATOM 2691 C C . LEU A 1 344 ? -0.897 -7.469 23.235 1.00 83.06 344 LEU A C 1
ATOM 2693 O O . LEU A 1 344 ? -1.090 -6.841 24.272 1.00 83.06 344 LEU A O 1
ATOM 2697 N N . ALA A 1 345 ? -0.024 -7.054 22.312 1.00 77.56 345 ALA A N 1
ATOM 2698 C CA . ALA A 1 345 ? 0.647 -5.757 22.368 1.00 77.56 345 ALA A CA 1
ATOM 2699 C C . ALA A 1 345 ? -0.164 -4.630 21.697 1.00 77.56 345 ALA A C 1
ATOM 2701 O O . ALA A 1 345 ? 0.257 -3.474 21.740 1.00 77.56 345 ALA A O 1
ATOM 2702 N N . SER A 1 346 ? -1.304 -4.940 21.068 1.00 80.81 346 SER A N 1
ATOM 2703 C CA . SER A 1 346 ? -2.142 -3.937 20.410 1.00 80.81 346 SER A CA 1
ATOM 2704 C C . SER A 1 346 ? -2.814 -3.007 21.424 1.00 80.81 346 SER A C 1
ATOM 2706 O O . SER A 1 346 ? -3.308 -3.431 22.471 1.00 80.81 346 SER A O 1
ATOM 2708 N N . GLN A 1 347 ? -2.878 -1.717 21.089 1.00 75.94 347 GLN A N 1
ATOM 2709 C CA . GLN A 1 347 ? -3.529 -0.714 21.936 1.00 75.94 347 GLN A CA 1
ATOM 2710 C C . GLN A 1 347 ? -5.046 -0.953 22.058 1.00 75.94 347 GLN A C 1
ATOM 2712 O O . GLN A 1 347 ? -5.636 -0.589 23.072 1.00 75.94 347 GLN A O 1
ATOM 2717 N N . LEU A 1 348 ? -5.656 -1.606 21.059 1.00 78.19 348 LEU A N 1
ATOM 2718 C CA . LEU A 1 348 ? -7.064 -2.018 21.075 1.00 78.19 348 LEU A CA 1
ATOM 2719 C C . LEU A 1 348 ? -7.336 -3.010 22.212 1.00 78.19 348 LEU A C 1
ATOM 2721 O O . LEU A 1 348 ? -8.252 -2.815 23.007 1.00 78.19 348 LEU A O 1
ATOM 2725 N N . LEU A 1 349 ? -6.493 -4.040 22.341 1.00 84.06 349 LEU A N 1
ATOM 2726 C CA . LEU A 1 349 ? -6.637 -5.027 23.409 1.00 84.06 349 LEU A CA 1
ATOM 2727 C C . LEU A 1 349 ? -6.182 -4.494 24.769 1.00 84.06 349 LEU A C 1
ATOM 2729 O O . LEU A 1 349 ? -6.699 -4.948 25.783 1.00 84.06 349 LEU A O 1
ATOM 2733 N N . ALA A 1 350 ? -5.286 -3.503 24.824 1.00 82.38 350 ALA A N 1
ATOM 2734 C CA . ALA A 1 350 ? -4.826 -2.928 26.091 1.00 82.38 350 ALA A CA 1
ATOM 2735 C C . ALA A 1 350 ? -5.981 -2.410 26.971 1.00 82.38 350 ALA A C 1
ATOM 2737 O O . ALA A 1 350 ? -5.981 -2.655 28.174 1.00 82.38 350 ALA A O 1
ATOM 2738 N N . GLN A 1 351 ? -6.998 -1.772 26.377 1.00 80.88 351 GLN A N 1
ATOM 2739 C CA . GLN A 1 351 ? -8.175 -1.297 27.119 1.00 80.88 351 GLN A CA 1
ATOM 2740 C C . GLN A 1 351 ? -9.039 -2.441 27.662 1.00 80.88 351 GLN A C 1
ATOM 2742 O O . GLN A 1 351 ? -9.610 -2.322 28.745 1.00 80.88 351 GLN A O 1
ATOM 2747 N N . ARG A 1 352 ? -9.141 -3.553 26.924 1.00 84.81 352 ARG A N 1
ATOM 2748 C CA . ARG A 1 352 ? -9.855 -4.751 27.386 1.00 84.81 352 ARG A CA 1
ATOM 2749 C C . ARG A 1 352 ? -9.093 -5.431 28.518 1.00 84.81 352 ARG A C 1
ATOM 2751 O O . ARG A 1 352 ? -9.695 -5.760 29.530 1.00 84.81 352 ARG A O 1
ATOM 2758 N N . ILE A 1 353 ? -7.769 -5.543 28.392 1.00 85.56 353 ILE A N 1
ATOM 2759 C CA . ILE A 1 353 ? -6.883 -6.120 29.415 1.00 85.56 353 ILE A CA 1
ATOM 2760 C C . ILE A 1 353 ? -6.975 -5.346 30.736 1.00 85.56 353 ILE A C 1
ATOM 2762 O O . ILE A 1 353 ? -7.001 -5.965 31.792 1.00 85.56 353 ILE A O 1
ATOM 2766 N N . GLU A 1 354 ? -7.087 -4.015 30.701 1.00 84.38 354 GLU A N 1
ATOM 2767 C CA . GLU A 1 354 ? -7.260 -3.185 31.909 1.00 84.38 354 GLU A CA 1
ATOM 2768 C C . GLU A 1 354 ? -8.582 -3.442 32.654 1.00 84.38 354 GLU A C 1
ATOM 2770 O O . GLU A 1 354 ? -8.689 -3.112 33.833 1.00 84.38 354 GLU A O 1
ATOM 2775 N N . ARG A 1 355 ? -9.581 -4.037 31.987 1.00 84.06 355 ARG A N 1
ATOM 2776 C CA . ARG A 1 355 ? -10.882 -4.400 32.573 1.00 84.06 355 ARG A CA 1
ATOM 2777 C C . ARG A 1 355 ? -10.955 -5.863 33.024 1.00 84.06 355 ARG A C 1
ATOM 2779 O O . ARG A 1 355 ? -11.966 -6.250 33.600 1.00 84.06 355 ARG A O 1
ATOM 2786 N N . MET A 1 356 ? -9.936 -6.671 32.728 1.00 84.38 356 MET A N 1
ATOM 2787 C CA . MET A 1 356 ? -9.897 -8.089 33.086 1.00 84.38 356 MET A CA 1
ATOM 2788 C C . MET A 1 356 ? -9.421 -8.300 34.525 1.00 84.38 356 MET A C 1
ATOM 2790 O O . MET A 1 356 ? -8.675 -7.493 35.080 1.00 84.38 356 MET A O 1
ATOM 2794 N N . ASP A 1 357 ? -9.797 -9.442 35.097 1.00 84.19 357 ASP A N 1
ATOM 2795 C CA . ASP A 1 357 ? -9.309 -9.871 36.403 1.00 84.19 357 ASP A CA 1
ATOM 2796 C C . ASP A 1 357 ? -7.787 -10.088 36.385 1.00 84.19 357 ASP A C 1
ATOM 2798 O O . ASP A 1 357 ? -7.230 -10.674 35.450 1.00 84.19 357 ASP A O 1
ATOM 2802 N N . GLU A 1 358 ? -7.102 -9.691 37.463 1.00 80.88 358 GLU A N 1
ATOM 2803 C CA . GLU A 1 358 ? -5.635 -9.783 37.575 1.00 80.88 358 GLU A CA 1
ATOM 2804 C C . GLU A 1 358 ? -5.098 -11.194 37.299 1.00 80.88 358 GLU A C 1
ATOM 2806 O O . GLU A 1 358 ? -4.021 -11.359 36.727 1.00 80.88 358 GLU A O 1
ATOM 2811 N N . ALA A 1 359 ? -5.853 -12.223 37.682 1.00 80.19 359 ALA A N 1
ATOM 2812 C CA . ALA A 1 359 ? -5.459 -13.612 37.497 1.00 80.19 359 ALA A CA 1
ATOM 2813 C C . ALA A 1 359 ? -5.472 -14.054 36.020 1.00 80.19 359 ALA A C 1
ATOM 2815 O O . ALA A 1 359 ? -4.644 -14.878 35.620 1.00 80.19 359 ALA A O 1
ATOM 2816 N N . ASP A 1 360 ? -6.356 -13.486 35.202 1.00 82.81 360 ASP A N 1
ATOM 2817 C CA . ASP A 1 360 ? -6.415 -13.768 33.766 1.00 82.81 360 ASP A CA 1
ATOM 2818 C C . ASP A 1 360 ? -5.334 -12.971 33.025 1.00 82.81 360 ASP A C 1
ATOM 2820 O O . ASP A 1 360 ? -4.626 -13.519 32.173 1.00 82.81 360 ASP A O 1
ATOM 2824 N N . VAL A 1 361 ? -5.093 -11.721 33.443 1.00 82.94 361 VAL A N 1
ATOM 2825 C CA . VAL A 1 361 ? -3.954 -10.915 32.969 1.00 82.94 361 VAL A CA 1
ATOM 2826 C C . VAL A 1 361 ? -2.622 -11.610 33.280 1.00 82.94 361 VAL A C 1
ATOM 2828 O O . VAL A 1 361 ? -1.742 -11.673 32.417 1.00 82.94 361 VAL A O 1
ATOM 2831 N N . ALA A 1 362 ? -2.475 -12.201 34.471 1.00 81.81 362 ALA A N 1
ATOM 2832 C CA . ALA A 1 362 ? -1.284 -12.957 34.862 1.00 81.81 362 ALA A CA 1
ATOM 2833 C C . ALA A 1 362 ? -1.043 -14.197 33.977 1.00 81.81 362 ALA A C 1
ATOM 2835 O O . ALA A 1 362 ? 0.108 -14.544 33.705 1.00 81.81 362 ALA A O 1
ATOM 2836 N N . CYS A 1 363 ? -2.102 -14.842 33.473 1.00 82.31 363 CYS A N 1
ATOM 2837 C CA . CYS A 1 363 ? -1.974 -15.945 32.515 1.00 82.31 363 CYS A CA 1
ATOM 2838 C C . CYS A 1 363 ? -1.489 -15.444 31.141 1.00 82.31 363 CYS A C 1
ATOM 2840 O O . CYS A 1 363 ? -0.567 -16.022 30.560 1.00 82.31 363 CYS A O 1
ATOM 2842 N N . LEU A 1 364 ? -2.038 -14.329 30.646 1.00 83.38 364 LEU A N 1
ATOM 2843 C CA . LEU A 1 364 ? -1.680 -13.742 29.343 1.00 83.38 364 LEU A CA 1
ATOM 2844 C C . LEU A 1 364 ? -0.233 -13.221 29.280 1.00 83.38 364 LEU A C 1
ATOM 2846 O O . LEU A 1 364 ? 0.394 -13.217 28.216 1.00 83.38 364 LEU A O 1
ATOM 2850 N N . GLN A 1 365 ? 0.349 -12.839 30.419 1.00 79.50 365 GLN A N 1
ATOM 2851 C CA . GLN A 1 365 ? 1.760 -12.443 30.523 1.00 79.50 365 GLN A CA 1
ATOM 2852 C C . GLN A 1 365 ? 2.745 -13.538 30.086 1.00 79.50 365 GLN A C 1
ATOM 2854 O O . GLN A 1 365 ? 3.854 -13.227 29.635 1.00 79.50 365 GLN A O 1
ATOM 2859 N N . ALA A 1 366 ? 2.358 -14.814 30.178 1.00 76.38 366 ALA A N 1
ATOM 2860 C CA . ALA A 1 366 ? 3.186 -15.916 29.690 1.00 76.38 366 ALA A CA 1
ATOM 2861 C C . ALA A 1 366 ? 3.433 -15.823 28.173 1.00 76.38 366 ALA A C 1
ATOM 2863 O O . ALA A 1 366 ? 4.500 -16.221 27.704 1.00 76.38 366 ALA A O 1
ATOM 2864 N N . LEU A 1 367 ? 2.489 -15.237 27.428 1.00 77.44 367 LEU A N 1
ATOM 2865 C CA . LEU A 1 367 ? 2.513 -15.161 25.967 1.00 77.44 367 LEU A CA 1
ATOM 2866 C C . LEU A 1 367 ? 3.222 -13.911 25.437 1.00 77.44 367 LEU A C 1
ATOM 2868 O O . LEU A 1 367 ? 3.835 -13.960 24.376 1.00 77.44 367 LEU A O 1
ATOM 2872 N N . SER A 1 368 ? 3.194 -12.793 26.173 1.00 76.88 368 SER A N 1
ATOM 2873 C CA . SER A 1 368 ? 3.746 -11.515 25.702 1.00 76.88 368 SER A CA 1
ATOM 2874 C C . SER A 1 368 ? 4.733 -10.888 26.685 1.00 76.88 368 SER A C 1
ATOM 2876 O O . SER A 1 368 ? 4.416 -10.566 27.832 1.00 76.88 368 SER A O 1
ATOM 2878 N N . ALA A 1 369 ? 5.959 -10.649 26.210 1.00 72.94 369 ALA A N 1
ATOM 2879 C CA . ALA A 1 369 ? 6.957 -9.884 26.957 1.00 72.94 369 ALA A CA 1
ATOM 2880 C C . ALA A 1 369 ? 6.538 -8.414 27.153 1.00 72.94 369 ALA A C 1
ATOM 2882 O O . ALA A 1 369 ? 6.908 -7.807 28.158 1.00 72.94 369 ALA A O 1
ATOM 2883 N N . ALA A 1 370 ? 5.753 -7.851 26.227 1.00 70.62 370 ALA A N 1
ATOM 2884 C CA . ALA A 1 370 ? 5.230 -6.492 26.347 1.00 70.62 370 ALA A CA 1
ATOM 2885 C C . ALA A 1 370 ? 4.232 -6.383 27.511 1.00 70.62 370 ALA A C 1
ATOM 2887 O O . ALA A 1 370 ? 4.345 -5.465 28.322 1.00 70.62 370 ALA A O 1
ATOM 2888 N N . LEU A 1 371 ? 3.337 -7.367 27.666 1.00 73.50 371 LEU A N 1
ATOM 2889 C CA . LEU A 1 371 ? 2.421 -7.421 28.810 1.00 73.50 371 LEU A CA 1
ATOM 2890 C C . LEU A 1 371 ? 3.158 -7.587 30.139 1.00 73.50 371 LEU A C 1
ATOM 2892 O O . LEU A 1 371 ? 2.829 -6.892 31.096 1.00 73.50 371 LEU A O 1
ATOM 2896 N N . ARG A 1 372 ? 4.201 -8.430 30.184 1.00 75.00 372 ARG A N 1
ATOM 2897 C CA . ARG A 1 372 ? 5.057 -8.582 31.378 1.00 75.00 372 ARG A CA 1
ATOM 2898 C C . ARG A 1 372 ? 5.726 -7.282 31.816 1.00 75.00 372 ARG A C 1
ATOM 2900 O O . ARG A 1 372 ? 5.938 -7.085 33.004 1.00 75.00 372 ARG A O 1
ATOM 2907 N N . ARG A 1 373 ? 6.098 -6.415 30.869 1.00 72.44 373 ARG A N 1
ATOM 2908 C CA . ARG A 1 373 ? 6.686 -5.101 31.181 1.00 72.44 373 ARG A CA 1
ATOM 2909 C C . ARG A 1 373 ? 5.637 -4.094 31.647 1.00 72.44 373 ARG A C 1
ATOM 2911 O O . ARG A 1 373 ? 5.953 -3.261 32.486 1.00 72.44 373 ARG A O 1
ATOM 2918 N N . ARG A 1 374 ? 4.425 -4.152 31.085 1.00 71.44 374 ARG A N 1
ATOM 2919 C CA . ARG A 1 374 ? 3.344 -3.189 31.351 1.00 71.44 374 ARG A CA 1
ATOM 2920 C C . ARG A 1 374 ? 2.629 -3.454 32.675 1.00 71.44 374 ARG A C 1
ATOM 2922 O O . ARG A 1 374 ? 2.314 -2.509 33.386 1.00 71.44 374 ARG A O 1
ATOM 2929 N N . TYR A 1 375 ? 2.418 -4.721 33.018 1.00 67.44 375 TYR A N 1
ATOM 2930 C CA . TYR A 1 375 ? 1.741 -5.134 34.242 1.00 67.44 375 TYR A CA 1
ATOM 2931 C C . TYR A 1 375 ? 2.719 -5.977 35.064 1.00 67.44 375 TYR A C 1
ATOM 2933 O O . TYR A 1 375 ? 2.957 -7.143 34.764 1.00 67.44 375 TYR A O 1
ATOM 2941 N N . ALA A 1 376 ? 3.334 -5.388 36.088 1.00 59.47 376 ALA A N 1
ATOM 2942 C CA . ALA A 1 376 ? 4.235 -6.096 36.999 1.00 59.47 376 ALA A CA 1
ATOM 2943 C C . ALA A 1 376 ? 3.429 -6.908 38.034 1.00 59.47 376 ALA A C 1
ATOM 2945 O O . ALA A 1 376 ? 3.472 -6.623 39.228 1.00 59.47 376 ALA A O 1
ATOM 2946 N N . LEU A 1 377 ? 2.644 -7.881 37.565 1.00 61.91 377 LEU A N 1
ATOM 2947 C CA . LEU A 1 377 ? 1.844 -8.760 38.424 1.00 61.91 377 LEU A CA 1
ATOM 2948 C C . LEU A 1 377 ? 2.664 -9.983 38.859 1.00 61.91 377 LEU A C 1
ATOM 2950 O O . LEU A 1 377 ? 3.584 -10.425 38.164 1.00 61.91 377 LEU A O 1
ATOM 2954 N N . ASN A 1 378 ? 2.335 -10.531 40.030 1.00 58.09 378 ASN A N 1
ATOM 2955 C CA . ASN A 1 378 ? 2.947 -11.762 40.527 1.00 58.09 378 ASN A CA 1
ATOM 2956 C C . ASN A 1 378 ? 2.617 -12.935 39.591 1.00 58.09 378 ASN A C 1
ATOM 2958 O O . ASN A 1 378 ? 1.527 -12.998 39.024 1.00 58.09 378 ASN A O 1
ATOM 2962 N N . ARG A 1 379 ? 3.552 -13.887 39.442 1.00 55.78 379 ARG A N 1
ATOM 2963 C CA . ARG A 1 379 ? 3.282 -15.135 38.708 1.00 55.78 379 ARG A CA 1
ATOM 2964 C C . ARG A 1 379 ? 2.022 -15.791 39.289 1.00 55.78 379 ARG A C 1
ATOM 2966 O O . ARG A 1 379 ? 1.912 -15.819 40.518 1.00 55.78 379 ARG A O 1
ATOM 2973 N N . PRO A 1 380 ? 1.115 -16.326 38.449 1.00 56.53 380 PRO A N 1
ATOM 2974 C CA . PRO A 1 380 ? -0.063 -17.020 38.951 1.00 56.53 380 PRO A CA 1
ATOM 2975 C C . PRO A 1 380 ? 0.375 -18.117 39.930 1.00 56.53 380 PRO A C 1
ATOM 2977 O O . PRO A 1 380 ? 1.414 -18.754 39.720 1.00 56.53 380 PRO A O 1
ATOM 2980 N N . GLU A 1 381 ? -0.388 -18.306 41.011 1.00 56.81 381 GLU A N 1
ATOM 2981 C CA . GLU A 1 381 ? -0.131 -19.366 41.990 1.00 56.81 381 GLU A CA 1
ATOM 2982 C C . GLU A 1 381 ? 0.067 -20.721 41.284 1.00 56.81 381 GLU A C 1
ATOM 2984 O O . GLU A 1 381 ? -0.497 -20.940 40.202 1.00 56.81 381 GLU A O 1
ATOM 2989 N N . PRO A 1 382 ? 0.878 -21.638 41.847 1.00 55.31 382 PRO A N 1
ATOM 2990 C CA . PRO A 1 382 ? 1.176 -22.922 41.224 1.00 55.31 382 PRO A CA 1
ATOM 2991 C C . PRO A 1 382 ? -0.074 -23.815 41.178 1.00 55.31 382 PRO A C 1
ATOM 2993 O O . PRO A 1 382 ? -0.291 -24.682 42.018 1.00 55.31 382 PRO A O 1
ATOM 2996 N N . LEU A 1 383 ? -0.906 -23.595 40.166 1.00 61.31 383 LEU A N 1
ATOM 2997 C CA . LEU A 1 383 ? -1.949 -24.502 39.716 1.00 61.31 383 LEU A CA 1
ATOM 2998 C C . LEU A 1 383 ? -1.304 -25.664 38.949 1.00 61.31 383 LEU A C 1
ATOM 3000 O O . LEU A 1 383 ? -0.240 -25.518 38.345 1.00 61.31 383 LEU A O 1
ATOM 3004 N N . ALA A 1 384 ? -1.964 -26.824 38.928 1.00 68.56 384 ALA A N 1
ATOM 3005 C CA . ALA A 1 384 ? -1.550 -27.905 38.039 1.00 68.56 384 ALA A CA 1
ATOM 3006 C C . ALA A 1 384 ? -1.615 -27.433 36.572 1.00 68.56 384 ALA A C 1
ATOM 3008 O O . ALA A 1 384 ? -2.546 -26.722 36.191 1.00 68.56 384 ALA A O 1
ATOM 3009 N N . ALA A 1 385 ? -0.648 -27.848 35.748 1.00 69.75 385 ALA A N 1
ATOM 3010 C CA . ALA A 1 385 ? -0.441 -27.329 34.389 1.00 69.75 385 ALA A CA 1
ATOM 3011 C C . ALA A 1 385 ? -1.708 -27.339 33.504 1.00 69.75 385 ALA A C 1
ATOM 3013 O O . ALA A 1 385 ? -1.934 -26.407 32.739 1.00 69.75 385 ALA A O 1
ATOM 3014 N N . GLN A 1 386 ? -2.577 -28.344 33.661 1.00 72.69 386 GLN A N 1
ATOM 3015 C CA . GLN A 1 386 ? -3.847 -28.447 32.928 1.00 72.69 386 GLN A CA 1
ATOM 3016 C C . GLN A 1 386 ? -4.827 -27.307 33.259 1.00 72.69 386 GLN A C 1
ATOM 3018 O O . GLN A 1 386 ? -5.465 -26.756 32.366 1.00 72.69 386 GLN A O 1
ATOM 3023 N N . TRP A 1 387 ? -4.920 -26.910 34.531 1.00 75.62 387 TRP A N 1
ATOM 3024 C CA . TRP A 1 387 ? -5.780 -25.802 34.960 1.00 75.62 387 TRP A CA 1
ATOM 3025 C C . TRP A 1 387 ? -5.223 -24.445 34.523 1.00 75.62 387 TRP A C 1
ATOM 3027 O O . TRP A 1 387 ? -5.995 -23.543 34.210 1.00 75.62 387 TRP A O 1
ATOM 3037 N N . GLN A 1 388 ? -3.894 -24.309 34.444 1.00 77.06 388 GLN A N 1
ATOM 3038 C CA . GLN A 1 388 ? -3.250 -23.113 33.889 1.00 77.06 388 GLN A CA 1
ATOM 3039 C C . GLN A 1 388 ? -3.538 -22.964 32.391 1.00 77.06 388 GLN A C 1
ATOM 3041 O O . GLN A 1 388 ? -3.846 -21.865 31.938 1.00 77.06 388 GLN A O 1
ATOM 3046 N N . GLN A 1 389 ? -3.493 -24.064 31.634 1.00 82.69 389 GLN A N 1
ATOM 3047 C CA . GLN A 1 389 ? -3.815 -24.066 30.206 1.00 82.69 389 GLN A CA 1
ATOM 3048 C C . GLN A 1 389 ? -5.288 -23.724 29.959 1.00 82.69 389 GLN A C 1
ATOM 3050 O O . GLN A 1 389 ? -5.570 -22.830 29.170 1.00 82.69 389 GLN A O 1
ATOM 3055 N N . LEU A 1 390 ? -6.225 -24.351 30.680 1.00 85.50 390 LEU A N 1
ATOM 3056 C CA . LEU A 1 390 ? -7.652 -24.033 30.556 1.00 85.50 390 LEU A CA 1
ATOM 3057 C C . LEU A 1 390 ? -7.939 -22.556 30.865 1.00 85.50 390 LEU A C 1
ATOM 3059 O O . LEU A 1 390 ? -8.668 -21.898 30.125 1.00 85.50 390 LEU A O 1
ATOM 3063 N N . ARG A 1 391 ? -7.330 -22.019 31.928 1.00 86.69 391 ARG A N 1
ATOM 3064 C CA . ARG A 1 391 ? -7.498 -20.611 32.302 1.00 86.69 391 ARG A CA 1
ATOM 3065 C C . ARG A 1 391 ? -6.896 -19.656 31.274 1.00 86.69 391 ARG A C 1
ATOM 3067 O O . ARG A 1 391 ? -7.475 -18.612 31.002 1.00 86.69 391 ARG A O 1
ATOM 3074 N N . LEU A 1 392 ? -5.772 -20.022 30.656 1.00 88.06 392 LEU A N 1
ATOM 3075 C CA . LEU A 1 392 ? -5.198 -19.256 29.551 1.00 88.06 392 LEU A CA 1
ATOM 3076 C C . LEU A 1 392 ? -6.146 -19.209 28.344 1.00 88.06 392 LEU A C 1
ATOM 3078 O O . LEU A 1 392 ? -6.341 -18.141 27.768 1.00 88.06 392 LEU A O 1
ATOM 3082 N N . LEU A 1 393 ? -6.753 -20.344 27.981 1.00 90.31 393 LEU A N 1
ATOM 3083 C CA . LEU A 1 393 ? -7.732 -20.413 26.892 1.00 90.31 393 LEU A CA 1
ATOM 3084 C C . LEU A 1 393 ? -8.975 -19.562 27.189 1.00 90.31 393 LEU A C 1
ATOM 3086 O O . LEU A 1 393 ? -9.470 -18.868 26.300 1.00 90.31 393 LEU A O 1
ATOM 3090 N N . GLN A 1 394 ? -9.445 -19.570 28.440 1.00 89.50 394 GLN A N 1
ATOM 3091 C CA . GLN A 1 394 ? -10.522 -18.693 28.912 1.00 89.50 394 GLN A CA 1
ATOM 3092 C C . GLN A 1 394 ? -10.137 -17.220 28.787 1.00 89.50 394 GLN A C 1
ATOM 3094 O O . GLN A 1 394 ? -10.847 -16.470 28.128 1.00 89.50 394 GLN A O 1
ATOM 3099 N N . ALA A 1 395 ? -8.980 -16.829 29.326 1.00 89.56 395 ALA A N 1
ATOM 3100 C CA . ALA A 1 395 ? -8.493 -15.454 29.268 1.00 89.56 395 ALA A CA 1
ATOM 3101 C C . ALA A 1 395 ? -8.338 -14.949 27.822 1.00 89.56 395 ALA A C 1
ATOM 3103 O O . ALA A 1 395 ? -8.725 -13.824 27.517 1.00 89.56 395 ALA A O 1
ATOM 3104 N N . LEU A 1 396 ? -7.813 -15.783 26.914 1.00 90.25 396 LEU A N 1
ATOM 3105 C CA . LEU A 1 396 ? -7.723 -15.454 25.488 1.00 90.25 396 LEU A CA 1
ATOM 3106 C C . LEU A 1 396 ? -9.100 -15.288 24.846 1.00 90.25 396 LEU A C 1
ATOM 3108 O O . LEU A 1 396 ? -9.281 -14.375 24.048 1.00 90.25 396 LEU A O 1
ATOM 3112 N N . THR A 1 397 ? -10.057 -16.153 25.191 1.00 90.69 397 THR A N 1
ATOM 3113 C CA . THR A 1 397 ? -11.432 -16.065 24.683 1.00 90.69 397 THR A CA 1
ATOM 3114 C C . THR A 1 397 ? -12.061 -14.753 25.135 1.00 90.69 397 THR A C 1
ATOM 3116 O O . THR A 1 397 ? -12.322 -13.919 24.283 1.00 90.69 397 THR A O 1
ATOM 3119 N N . THR A 1 398 ? -12.126 -14.489 26.444 1.00 88.50 398 THR A N 1
ATOM 3120 C CA . THR A 1 398 ? -12.680 -13.247 27.016 1.00 88.50 398 THR A CA 1
ATOM 3121 C C . THR A 1 398 ? -12.029 -11.980 26.459 1.00 88.50 398 THR A C 1
ATOM 3123 O O . THR A 1 398 ? -12.680 -10.952 26.303 1.00 88.50 398 THR A O 1
ATOM 3126 N N . LEU A 1 399 ? -10.726 -12.018 26.167 1.00 89.31 399 LEU A N 1
ATOM 3127 C CA . LEU A 1 399 ? -10.030 -10.867 25.598 1.00 89.31 399 LEU A CA 1
ATOM 3128 C C . LEU A 1 399 ? -10.413 -10.618 24.129 1.00 89.31 399 LEU A C 1
ATOM 3130 O O . LEU A 1 399 ? -10.559 -9.469 23.691 1.00 89.31 399 LEU A O 1
ATOM 3134 N N . LEU A 1 400 ? -10.513 -11.697 23.353 1.00 88.62 400 LEU A N 1
ATOM 3135 C CA . LEU A 1 400 ? -10.713 -11.659 21.905 1.00 88.62 400 LEU A CA 1
ATOM 3136 C C . LEU A 1 400 ? -12.196 -11.684 21.505 1.00 88.62 400 LEU A C 1
ATOM 3138 O O . LEU A 1 400 ? -12.505 -11.391 20.350 1.00 88.62 400 LEU A O 1
ATOM 3142 N N . THR A 1 401 ? -13.108 -11.973 22.434 1.00 86.38 401 THR A N 1
ATOM 3143 C CA . THR A 1 401 ? -14.561 -11.897 22.250 1.00 86.38 401 THR A CA 1
ATOM 3144 C C . THR A 1 401 ? -15.134 -10.821 23.171 1.00 86.38 401 THR A C 1
ATOM 3146 O O . THR A 1 401 ? -15.129 -10.942 24.389 1.00 86.38 401 THR A O 1
ATOM 3149 N N . ASP A 1 402 ? -15.628 -9.727 22.587 1.00 81.31 402 ASP A N 1
ATOM 3150 C CA . ASP A 1 402 ? -16.347 -8.691 23.333 1.00 81.31 402 ASP A CA 1
ATOM 3151 C C . ASP A 1 402 ? -17.830 -8.750 22.953 1.00 81.31 402 ASP A C 1
ATOM 3153 O O . ASP A 1 402 ? -18.165 -8.742 21.764 1.00 81.31 402 ASP A O 1
ATOM 3157 N N . PRO A 1 403 ? -18.746 -8.846 23.929 1.00 77.25 403 PRO A N 1
ATOM 3158 C CA . PRO A 1 403 ? -20.172 -8.889 23.639 1.00 77.25 403 PRO A CA 1
ATOM 3159 C C . PRO A 1 403 ? -20.698 -7.577 23.031 1.00 77.25 403 PRO A C 1
ATOM 3161 O O . PRO A 1 403 ? -21.702 -7.603 22.311 1.00 77.25 403 PRO A O 1
ATOM 3164 N N . ALA A 1 404 ? -20.048 -6.440 23.300 1.00 79.31 404 ALA A N 1
ATOM 3165 C CA . ALA A 1 404 ? -20.455 -5.138 22.783 1.00 79.31 404 ALA A CA 1
ATOM 3166 C C . ALA A 1 404 ? -20.009 -4.927 21.328 1.00 79.31 404 ALA A C 1
ATOM 3168 O O . ALA A 1 404 ? -20.774 -4.378 20.534 1.00 79.31 404 ALA A O 1
ATOM 3169 N N . GLU A 1 405 ? -18.821 -5.413 20.959 1.00 83.56 405 GLU A N 1
ATOM 3170 C CA . GLU A 1 405 ? -18.180 -5.122 19.672 1.00 83.56 405 GLU A CA 1
ATOM 3171 C C . GLU A 1 405 ? -17.778 -6.394 18.909 1.00 83.56 405 GLU A C 1
ATOM 3173 O O . GLU A 1 405 ? -17.006 -7.210 19.427 1.00 83.56 405 GLU A O 1
ATOM 3178 N N . PRO A 1 406 ? -18.213 -6.562 17.645 1.00 91.38 406 PRO A N 1
ATOM 3179 C CA . PRO A 1 406 ? -17.787 -7.696 16.844 1.00 91.38 406 PRO A CA 1
ATOM 3180 C C . PRO A 1 406 ? -16.282 -7.617 16.563 1.00 91.38 406 PRO A C 1
ATOM 3182 O O . PRO A 1 406 ? -15.731 -6.548 16.290 1.00 91.38 406 PRO A O 1
ATOM 3185 N N . THR A 1 407 ? -15.603 -8.759 16.630 1.00 92.94 407 THR A N 1
ATOM 3186 C CA . THR A 1 407 ? -14.151 -8.851 16.450 1.00 92.94 407 THR A CA 1
ATOM 3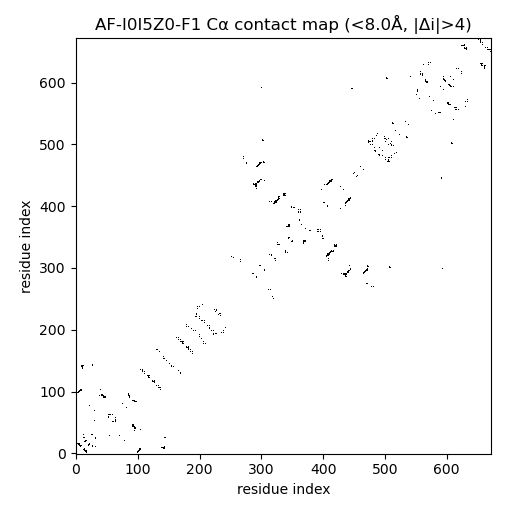187 C C . THR A 1 407 ? -13.818 -9.591 15.151 1.00 92.94 407 THR A C 1
ATOM 3189 O O . THR A 1 407 ? -14.366 -10.655 14.866 1.00 92.94 407 THR A O 1
ATOM 3192 N N . LEU A 1 408 ? -12.911 -9.028 14.351 1.00 94.81 408 LEU A N 1
ATOM 3193 C CA . LEU A 1 408 ? -12.338 -9.646 13.155 1.00 94.81 408 LEU A CA 1
ATOM 3194 C C . LEU A 1 408 ? -10.866 -9.967 13.415 1.00 94.81 408 LEU A C 1
ATOM 3196 O O . LEU A 1 408 ? -10.059 -9.053 13.579 1.00 94.81 408 LEU A O 1
ATOM 3200 N N . ILE A 1 409 ? -10.492 -11.243 13.372 1.00 94.31 409 ILE A N 1
ATOM 3201 C CA . ILE A 1 409 ? -9.090 -11.676 13.412 1.00 94.31 409 ILE A CA 1
ATOM 3202 C C . ILE A 1 409 ? -8.686 -12.116 12.010 1.00 94.31 409 ILE A C 1
ATOM 3204 O O . ILE A 1 409 ? -9.327 -12.988 11.432 1.00 94.31 409 ILE A O 1
ATOM 3208 N N . THR A 1 410 ? -7.618 -11.551 11.450 1.00 94.88 410 THR A N 1
ATOM 3209 C CA . THR A 1 410 ? -7.074 -12.018 10.163 1.00 94.88 410 THR A CA 1
ATOM 3210 C C . THR A 1 410 ? -5.727 -12.688 10.387 1.00 94.88 410 THR A C 1
ATOM 3212 O O . THR A 1 410 ? -4.823 -12.027 10.888 1.00 94.88 410 THR A O 1
ATOM 3215 N N . LEU A 1 411 ? -5.587 -13.956 10.004 1.00 92.25 411 LEU A N 1
ATOM 3216 C CA . LEU A 1 411 ? -4.359 -14.744 10.097 1.00 92.25 411 LEU A CA 1
ATOM 3217 C C . LEU A 1 411 ? -3.713 -14.850 8.713 1.00 92.25 411 LEU A C 1
ATOM 3219 O O . LEU A 1 411 ? -4.242 -15.541 7.840 1.00 92.25 411 LEU A O 1
ATOM 3223 N N . ASP A 1 412 ? -2.589 -14.164 8.513 1.00 89.38 412 ASP A N 1
ATOM 3224 C CA . ASP A 1 412 ? -1.781 -14.300 7.298 1.00 89.38 412 ASP A CA 1
ATOM 3225 C C . ASP A 1 412 ? -0.865 -15.518 7.377 1.00 89.38 412 ASP A C 1
ATOM 3227 O O . ASP A 1 412 ? -0.344 -15.836 8.450 1.00 89.38 412 ASP A O 1
ATOM 3231 N N . ASP A 1 413 ? -0.723 -16.202 6.245 1.00 85.38 413 ASP A N 1
ATOM 3232 C CA . ASP A 1 413 ? -0.035 -17.488 6.106 1.00 85.38 413 ASP A CA 1
ATOM 3233 C C . ASP A 1 413 ? -0.439 -18.544 7.153 1.00 85.38 413 ASP A C 1
ATOM 3235 O O . ASP A 1 413 ? 0.398 -19.219 7.762 1.00 85.38 413 ASP A O 1
ATOM 3239 N N . ALA A 1 414 ? -1.748 -18.711 7.358 1.00 87.44 414 ALA A N 1
ATOM 3240 C CA . ALA A 1 414 ? -2.320 -19.549 8.413 1.00 87.44 414 ALA A CA 1
ATOM 3241 C C . ALA A 1 414 ? -1.869 -21.025 8.374 1.00 87.44 414 ALA A C 1
ATOM 3243 O O . ALA A 1 414 ? -1.934 -21.701 9.401 1.00 87.44 414 ALA A O 1
ATOM 3244 N N . GLN A 1 415 ? -1.350 -21.515 7.242 1.00 84.50 415 GLN A N 1
ATOM 3245 C CA . GLN A 1 415 ? -0.721 -22.837 7.131 1.00 84.50 415 GLN A CA 1
ATOM 3246 C C . GLN A 1 415 ? 0.463 -23.049 8.094 1.00 84.50 415 GLN A C 1
ATOM 3248 O O . GLN A 1 415 ? 0.775 -24.189 8.433 1.00 84.50 415 GLN A O 1
ATOM 3253 N N . TRP A 1 416 ? 1.115 -21.969 8.541 1.00 83.81 416 TRP A N 1
ATOM 3254 C CA . TRP A 1 416 ? 2.227 -22.010 9.499 1.00 83.81 416 TRP A CA 1
ATOM 3255 C C . TRP A 1 416 ? 1.787 -21.771 10.948 1.00 83.81 416 TRP A C 1
ATOM 3257 O O . TRP A 1 416 ? 2.632 -21.657 11.835 1.00 83.81 416 TRP A O 1
ATOM 3267 N N . CYS A 1 417 ? 0.481 -21.658 11.202 1.00 84.81 417 CYS A N 1
ATOM 3268 C CA . CYS A 1 417 ? -0.050 -21.429 12.539 1.00 84.81 417 CYS A CA 1
ATOM 3269 C C . CYS A 1 417 ? 0.238 -22.628 13.461 1.00 84.81 417 CYS A C 1
ATOM 3271 O O . CYS A 1 417 ? 0.199 -23.788 13.040 1.00 84.81 417 CYS A O 1
ATOM 3273 N N . ASP A 1 418 ? 0.557 -22.342 14.722 1.00 84.44 418 ASP A N 1
ATOM 3274 C CA . ASP A 1 418 ? 0.874 -23.362 15.714 1.00 84.44 418 ASP A CA 1
ATOM 3275 C C . ASP A 1 418 ? -0.367 -24.137 16.185 1.00 84.44 418 ASP A C 1
ATOM 3277 O O . ASP A 1 418 ? -1.505 -23.674 16.110 1.00 84.44 418 ASP A O 1
ATOM 3281 N N . GLU A 1 419 ? -0.144 -25.354 16.682 1.00 85.19 419 GLU A N 1
ATOM 3282 C CA . GLU A 1 419 ? -1.218 -26.251 17.119 1.00 85.19 419 GLU A CA 1
ATOM 3283 C C . GLU A 1 419 ? -2.006 -25.671 18.302 1.00 85.19 419 GLU A C 1
ATOM 3285 O O . GLU A 1 419 ? -3.226 -25.824 18.365 1.00 85.19 419 GLU A O 1
ATOM 3290 N N . GLN A 1 420 ? -1.336 -24.940 19.198 1.00 87.62 420 GLN A N 1
ATOM 3291 C CA . GLN A 1 420 ? -1.955 -24.328 20.373 1.00 87.62 420 GLN A CA 1
ATOM 3292 C C . GLN A 1 420 ? -2.940 -23.215 19.982 1.00 87.62 420 GLN A C 1
ATOM 3294 O O . GLN A 1 420 ? -4.027 -23.118 20.554 1.00 87.62 420 GLN A O 1
ATOM 3299 N N . SER A 1 421 ? -2.635 -22.419 18.953 1.00 87.94 421 SER A N 1
ATOM 3300 C CA . SER A 1 421 ? -3.595 -21.463 18.386 1.00 87.94 421 SER A CA 1
ATOM 3301 C C . SER A 1 421 ? -4.863 -22.136 17.834 1.00 87.94 421 SER A C 1
ATOM 3303 O O . SER A 1 421 ? -5.960 -21.602 18.021 1.00 87.94 421 SER A O 1
ATOM 3305 N N . PHE A 1 422 ? -4.761 -23.322 17.223 1.00 87.44 422 PHE A N 1
ATOM 3306 C CA . PHE A 1 422 ? -5.943 -24.096 16.807 1.00 87.44 422 PHE A CA 1
ATOM 3307 C C . PHE A 1 422 ? -6.686 -24.741 17.977 1.00 87.44 422 PHE A C 1
ATOM 3309 O O . PHE A 1 422 ? -7.912 -24.862 17.930 1.00 87.44 422 PHE A O 1
ATOM 3316 N N . GLU A 1 423 ? -5.973 -25.148 19.027 1.00 88.81 423 GLU A N 1
ATOM 3317 C CA . GLU A 1 423 ? -6.579 -25.626 20.272 1.00 88.81 423 GLU A CA 1
ATOM 3318 C C . GLU A 1 423 ? -7.459 -24.537 20.898 1.00 88.81 423 GLU A C 1
ATOM 3320 O O . GLU A 1 423 ? -8.606 -24.808 21.260 1.00 88.81 423 GLU A O 1
ATOM 3325 N N . TRP A 1 424 ? -6.980 -23.289 20.921 1.00 90.88 424 TRP A N 1
ATOM 3326 C CA . TRP A 1 424 ? -7.778 -22.150 21.370 1.00 90.88 424 TRP A CA 1
ATOM 3327 C C . TRP A 1 424 ? -9.022 -21.917 20.512 1.00 90.88 424 TRP A C 1
ATOM 3329 O O . TRP A 1 424 ? -10.108 -21.762 21.067 1.00 90.88 424 TRP A O 1
ATOM 3339 N N . LEU A 1 425 ? -8.912 -21.961 19.181 1.00 89.69 425 LEU A N 1
ATOM 3340 C CA . LEU A 1 425 ? -10.092 -21.858 18.315 1.00 89.69 425 LEU A CA 1
ATOM 3341 C C . LEU A 1 425 ? -11.093 -22.984 18.609 1.00 89.69 425 LEU A C 1
ATOM 3343 O O . LEU A 1 425 ? -12.281 -22.731 18.774 1.00 89.69 425 LEU A O 1
ATOM 3347 N N . ASN A 1 426 ? -10.631 -24.228 18.745 1.00 89.25 426 ASN A N 1
ATOM 3348 C CA . ASN A 1 426 ? -11.512 -25.345 19.090 1.00 89.25 426 ASN A CA 1
ATOM 3349 C C . ASN A 1 426 ? -12.224 -25.135 20.432 1.00 89.25 426 ASN A C 1
ATOM 3351 O O . ASN A 1 426 ? -13.415 -25.431 20.535 1.00 89.25 426 ASN A O 1
ATOM 3355 N N . TYR A 1 427 ? -11.512 -24.614 21.433 1.00 90.62 427 TYR A N 1
ATOM 3356 C CA . TYR A 1 427 ? -12.084 -24.256 22.727 1.00 90.62 427 TYR A CA 1
ATOM 3357 C C . TYR A 1 427 ? -13.140 -23.148 22.596 1.00 90.62 427 TYR A C 1
ATOM 3359 O O . TYR A 1 427 ? -14.263 -23.320 23.069 1.00 90.62 427 TYR A O 1
ATOM 3367 N N . LEU A 1 428 ? -12.820 -22.055 21.896 1.00 91.00 428 LEU A N 1
ATOM 3368 C CA . LEU A 1 428 ? -13.715 -20.912 21.700 1.00 91.00 428 LEU A CA 1
ATOM 3369 C C . LEU A 1 428 ? -15.033 -21.331 21.049 1.00 91.00 428 LEU A C 1
ATOM 3371 O O . LEU A 1 428 ? -16.102 -21.022 21.562 1.00 91.00 428 LEU A O 1
ATOM 3375 N N . PHE A 1 429 ? -14.969 -22.100 19.963 1.00 88.44 429 PHE A N 1
ATOM 3376 C CA . PHE A 1 429 ? -16.168 -22.562 19.259 1.00 88.44 429 PHE A CA 1
ATOM 3377 C C . PHE A 1 429 ? -16.986 -23.590 20.055 1.00 88.44 429 PHE A C 1
ATOM 3379 O O . PHE A 1 429 ? -18.167 -23.779 19.770 1.00 88.44 429 PHE A O 1
ATOM 3386 N N . ALA A 1 430 ? -16.374 -24.276 21.025 1.00 87.44 430 ALA A N 1
ATOM 3387 C CA . ALA A 1 430 ? -17.079 -25.201 21.906 1.00 87.44 430 ALA A CA 1
ATOM 3388 C C . ALA A 1 430 ? -17.795 -24.485 23.062 1.00 87.44 430 ALA A C 1
ATOM 3390 O O . ALA A 1 430 ? -18.849 -24.948 23.494 1.00 87.44 430 ALA A O 1
ATOM 3391 N N . VAL A 1 431 ? -17.227 -23.385 23.567 1.00 87.38 431 VAL A N 1
ATOM 3392 C CA . VAL A 1 431 ? -17.721 -22.685 24.765 1.00 87.38 431 VAL A CA 1
ATOM 3393 C C . VAL A 1 431 ? -18.582 -21.468 24.420 1.00 87.38 431 VAL A C 1
ATOM 3395 O O . VAL A 1 431 ? -19.605 -21.253 25.064 1.00 87.38 431 VAL A O 1
ATOM 3398 N N . GLU A 1 432 ? -18.223 -20.713 23.382 1.00 84.81 432 GLU A N 1
ATOM 3399 C CA . GLU A 1 432 ? -18.925 -19.501 22.944 1.00 84.81 432 GLU A CA 1
ATOM 3400 C C . GLU A 1 432 ? -19.271 -19.546 21.442 1.00 84.81 432 GLU A C 1
ATOM 3402 O O . GLU A 1 432 ? -18.787 -18.729 20.655 1.00 84.81 432 GLU A O 1
ATOM 3407 N N . PRO A 1 433 ? -20.153 -20.461 20.999 1.00 82.31 433 PRO A N 1
ATOM 3408 C CA . PRO A 1 433 ? -20.566 -20.518 19.594 1.00 82.31 433 PRO A CA 1
ATOM 3409 C C . PRO A 1 433 ? -21.286 -19.237 19.140 1.00 82.31 433 PRO A C 1
ATOM 3411 O O . PRO A 1 433 ? -21.293 -18.912 17.954 1.00 82.31 433 PRO A O 1
ATOM 3414 N N . THR A 1 434 ? -21.870 -18.490 20.085 1.00 85.75 434 THR A N 1
ATOM 3415 C CA . THR A 1 434 ? -22.561 -17.224 19.824 1.00 85.75 434 THR A CA 1
ATOM 3416 C C . THR A 1 434 ? -21.660 -15.991 19.913 1.00 85.75 434 THR A C 1
ATOM 3418 O O . THR A 1 434 ? -22.156 -14.862 19.921 1.00 85.75 434 THR A O 1
ATOM 3421 N N . ALA A 1 435 ? -20.341 -16.176 20.031 1.00 88.56 435 ALA A N 1
ATOM 3422 C CA . ALA A 1 435 ? -19.406 -15.061 20.044 1.00 88.56 435 ALA A CA 1
ATOM 3423 C C . ALA A 1 435 ? -19.507 -14.260 18.740 1.00 88.56 435 ALA A C 1
ATOM 3425 O O . ALA A 1 435 ? -19.615 -14.818 17.645 1.00 88.56 435 ALA A O 1
ATOM 3426 N N . ARG A 1 436 ? -19.426 -12.932 18.852 1.00 92.12 436 ARG A N 1
ATOM 3427 C CA . ARG A 1 436 ? -19.381 -12.030 17.697 1.00 92.12 436 ARG A CA 1
ATOM 3428 C C . ARG A 1 436 ? -17.972 -11.988 17.107 1.00 92.12 436 ARG A C 1
ATOM 3430 O O . ARG A 1 436 ? -17.296 -10.966 17.172 1.00 92.12 436 ARG A O 1
ATOM 3437 N N . LEU A 1 437 ? -17.500 -13.124 16.596 1.00 93.31 437 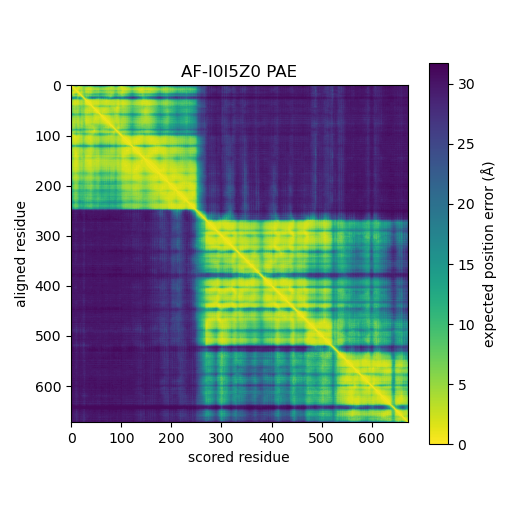LEU A N 1
ATOM 3438 C CA . LEU A 1 437 ? -16.128 -13.307 16.125 1.00 93.31 437 LEU A CA 1
ATOM 3439 C C . LEU A 1 437 ? -16.097 -13.866 14.704 1.00 93.31 437 LEU A C 1
ATOM 3441 O O . LEU A 1 437 ? -16.690 -14.904 14.417 1.00 93.31 437 LEU A O 1
ATOM 3445 N N . MET A 1 438 ? -15.313 -13.224 13.842 1.00 94.94 438 MET A N 1
ATOM 3446 C CA . MET A 1 438 ? -14.920 -13.777 12.550 1.00 94.94 438 MET A CA 1
ATOM 3447 C C . MET A 1 438 ? -13.405 -13.962 12.496 1.00 94.94 438 MET A C 1
ATOM 3449 O O . MET A 1 438 ? -12.651 -13.029 12.778 1.00 94.94 438 MET A O 1
ATOM 3453 N N . VAL A 1 439 ? -12.952 -15.148 12.090 1.00 94.50 439 VAL A N 1
ATOM 3454 C CA . VAL A 1 439 ? -11.531 -15.438 11.852 1.00 94.50 439 VAL A CA 1
ATOM 3455 C C . VAL A 1 439 ? -11.310 -15.671 10.363 1.00 94.50 439 VAL A C 1
ATOM 3457 O O . VAL A 1 439 ? -11.867 -16.603 9.796 1.00 94.50 439 VAL A O 1
ATOM 3460 N N . VAL A 1 440 ? -10.487 -14.848 9.719 1.00 96.19 440 VAL A N 1
ATOM 3461 C CA . VAL A 1 440 ? -10.126 -15.000 8.303 1.00 96.19 440 VAL A CA 1
ATOM 3462 C C . VAL A 1 440 ? -8.719 -15.560 8.195 1.00 96.19 440 VAL A C 1
ATOM 3464 O O . VAL A 1 440 ? -7.755 -14.891 8.551 1.00 96.19 440 VAL A O 1
ATOM 3467 N N . MET A 1 441 ? -8.598 -16.777 7.682 1.00 94.81 441 MET A N 1
ATOM 3468 C CA . MET A 1 441 ? -7.331 -17.464 7.451 1.00 94.81 441 MET A CA 1
ATOM 3469 C C . MET A 1 441 ? -6.926 -17.311 5.990 1.00 94.81 441 MET A C 1
ATOM 3471 O O . MET A 1 441 ? -7.654 -17.748 5.103 1.00 94.81 441 MET A O 1
ATOM 3475 N N . MET A 1 442 ? -5.774 -16.703 5.725 1.00 93.19 442 MET A N 1
ATOM 3476 C CA . MET A 1 442 ? -5.197 -16.629 4.383 1.00 93.19 442 MET A CA 1
ATOM 3477 C C . MET A 1 442 ? -4.198 -17.763 4.215 1.00 93.19 442 MET A C 1
ATOM 3479 O O . MET A 1 442 ? -3.261 -17.888 5.001 1.00 93.19 442 MET A O 1
ATOM 3483 N N . VAL A 1 443 ? -4.420 -18.592 3.200 1.00 88.88 443 VAL A N 1
ATOM 3484 C CA . VAL A 1 443 ? -3.665 -19.826 2.984 1.00 88.88 443 VAL A CA 1
ATOM 3485 C C . VAL A 1 443 ? -3.100 -19.832 1.569 1.00 88.88 443 VAL A C 1
ATOM 3487 O O . VAL A 1 443 ? -3.813 -19.575 0.593 1.00 88.88 443 VAL A O 1
ATOM 3490 N N . GLY A 1 444 ? -1.795 -20.065 1.451 1.00 80.56 444 GLY A N 1
ATOM 3491 C CA . GLY A 1 444 ? -1.139 -20.267 0.158 1.00 80.56 444 GLY A CA 1
ATOM 3492 C C . GLY A 1 444 ? -1.503 -21.615 -0.468 1.00 80.56 444 GLY A C 1
ATOM 3493 O O . GLY A 1 444 ? -1.898 -22.540 0.231 1.00 80.56 444 GLY A O 1
ATOM 3494 N N . GLU A 1 445 ? -1.348 -21.746 -1.782 1.00 72.19 445 GLU A N 1
ATOM 3495 C CA . GLU A 1 445 ? -1.381 -23.064 -2.423 1.00 72.19 445 GLU A CA 1
ATOM 3496 C C . GLU A 1 445 ? -0.149 -23.884 -2.041 1.00 72.19 445 GLU A C 1
ATOM 3498 O O . GLU A 1 445 ? 0.979 -23.386 -2.049 1.00 72.19 445 GLU A O 1
ATOM 3503 N N . GLY A 1 446 ? -0.379 -25.142 -1.686 1.00 64.19 446 GLY A N 1
ATOM 3504 C CA . GLY A 1 446 ? 0.657 -26.073 -1.279 1.00 64.19 446 GLY A CA 1
ATOM 3505 C C . GLY A 1 446 ? 0.061 -27.360 -0.730 1.00 64.19 446 GLY A C 1
ATOM 3506 O O . GLY A 1 446 ? -1.117 -27.425 -0.374 1.00 64.19 446 GLY A O 1
ATOM 3507 N N . ASP A 1 447 ? 0.891 -28.396 -0.668 1.00 60.75 447 ASP A N 1
ATOM 3508 C CA . ASP A 1 447 ? 0.518 -29.656 -0.047 1.00 60.75 447 ASP A CA 1
ATOM 3509 C C . ASP A 1 447 ? 0.803 -29.592 1.454 1.00 60.75 447 ASP A C 1
ATOM 3511 O O . ASP A 1 447 ? 1.949 -29.663 1.898 1.00 60.75 447 ASP A O 1
ATOM 3515 N N . PHE A 1 448 ? -0.260 -29.411 2.231 1.00 67.00 448 PHE A N 1
ATOM 3516 C CA . PHE A 1 448 ? -0.212 -29.444 3.691 1.00 67.00 448 PHE A CA 1
ATOM 3517 C C . PHE A 1 448 ? -0.656 -30.800 4.242 1.00 67.00 448 PHE A C 1
ATOM 3519 O O . PHE A 1 448 ? -1.042 -30.879 5.414 1.00 67.00 448 PHE A O 1
ATOM 3526 N N . ALA A 1 449 ? -0.623 -31.853 3.410 1.00 56.09 449 ALA A N 1
ATOM 3527 C CA . ALA A 1 449 ? -0.835 -33.217 3.862 1.00 56.09 449 ALA A CA 1
ATOM 3528 C C . ALA A 1 449 ? 0.023 -33.491 5.101 1.00 56.09 449 ALA A C 1
ATOM 3530 O O . ALA A 1 449 ? 1.200 -33.147 5.161 1.00 56.09 449 ALA A O 1
ATOM 3531 N N . GLU A 1 450 ? -0.606 -34.079 6.117 1.00 60.81 450 GLU A N 1
ATOM 3532 C CA . GLU A 1 450 ? 0.001 -34.429 7.411 1.00 60.81 450 GLU A CA 1
ATOM 3533 C C . GLU A 1 450 ? 0.272 -33.266 8.384 1.00 60.81 450 GLU A C 1
ATOM 3535 O O . GLU A 1 450 ? 0.629 -33.517 9.539 1.00 60.81 450 GLU A O 1
ATOM 3540 N N . MET A 1 451 ? 0.020 -32.009 8.004 1.00 72.19 451 MET A N 1
ATOM 3541 C CA . MET A 1 451 ? 0.157 -30.874 8.924 1.00 72.19 451 MET A CA 1
ATOM 3542 C C . MET A 1 451 ? -1.009 -30.821 9.936 1.00 72.19 451 MET A C 1
ATOM 3544 O O . MET A 1 451 ? -2.166 -31.055 9.562 1.00 72.19 451 MET A O 1
ATOM 3548 N N . PRO A 1 452 ? -0.762 -30.440 11.210 1.00 71.06 452 PRO A N 1
ATOM 3549 C CA . PRO A 1 452 ? -1.819 -30.224 12.209 1.00 71.06 452 PRO A CA 1
ATOM 3550 C C . PRO A 1 452 ? -2.909 -29.252 11.731 1.00 71.06 452 PRO A C 1
ATOM 3552 O O . PRO A 1 452 ? -4.094 -29.466 11.987 1.00 71.06 452 PRO A O 1
ATOM 3555 N N . PHE A 1 453 ? -2.500 -28.245 10.952 1.00 82.38 453 PHE A N 1
ATOM 3556 C CA . PHE A 1 453 ? -3.357 -27.282 10.264 1.00 82.38 453 PHE A CA 1
ATOM 3557 C C . PHE A 1 453 ? -4.516 -27.945 9.500 1.00 82.38 453 PHE A C 1
ATOM 3559 O O . PHE A 1 453 ? -5.684 -27.637 9.735 1.00 82.38 453 PHE A O 1
ATOM 3566 N N . GLN A 1 454 ? -4.216 -28.908 8.622 1.00 82.50 454 GLN A N 1
ATOM 3567 C CA . GLN A 1 454 ? -5.221 -29.515 7.746 1.00 82.50 454 GLN A CA 1
ATOM 3568 C C . GLN A 1 454 ? -6.257 -30.318 8.543 1.00 82.50 454 GLN A C 1
ATOM 3570 O O . GLN A 1 454 ? -7.453 -30.261 8.249 1.00 82.50 454 GLN A O 1
ATOM 3575 N N . ARG A 1 455 ? -5.812 -31.033 9.588 1.00 82.44 455 ARG A N 1
ATOM 3576 C CA . ARG A 1 455 ? -6.705 -31.777 10.493 1.00 82.44 455 ARG A CA 1
ATOM 3577 C C . ARG A 1 455 ? -7.653 -30.836 11.237 1.00 82.44 455 ARG A C 1
ATOM 3579 O O . ARG A 1 455 ? -8.842 -31.136 11.335 1.00 82.44 455 ARG A O 1
ATOM 3586 N N . ALA A 1 456 ? -7.148 -29.699 11.718 1.00 84.75 456 ALA A N 1
ATOM 3587 C CA . ALA A 1 456 ? -7.965 -28.686 12.380 1.00 84.75 456 ALA A CA 1
ATOM 3588 C C . ALA A 1 456 ? -9.002 -28.081 11.418 1.00 84.75 456 ALA A C 1
ATOM 3590 O O . ALA A 1 456 ? -10.193 -28.065 11.734 1.00 84.75 456 ALA A O 1
ATOM 3591 N N . CYS A 1 457 ? -8.591 -27.668 10.214 1.00 87.62 457 CYS A N 1
ATOM 3592 C CA . CYS A 1 457 ? -9.504 -27.133 9.198 1.00 87.62 457 CYS A CA 1
ATOM 3593 C C . CYS A 1 457 ? -10.598 -28.135 8.803 1.00 87.62 457 CYS A C 1
ATOM 3595 O O . CYS A 1 457 ? -11.767 -27.757 8.725 1.00 87.62 457 CYS A O 1
ATOM 3597 N N . ALA A 1 458 ? -10.253 -29.415 8.619 1.00 86.88 458 ALA A N 1
ATOM 3598 C CA . ALA A 1 458 ? -11.229 -30.466 8.324 1.00 86.88 458 ALA A CA 1
ATOM 3599 C C . ALA A 1 458 ? -12.263 -30.630 9.453 1.00 86.88 458 ALA A C 1
ATOM 3601 O O . ALA A 1 458 ? -13.454 -30.792 9.184 1.00 86.88 458 ALA A O 1
ATOM 3602 N N . ALA A 1 459 ? -11.832 -30.533 10.715 1.00 87.75 459 ALA A N 1
ATOM 3603 C CA . ALA A 1 459 ? -12.731 -30.594 11.864 1.00 87.75 459 ALA A CA 1
ATOM 3604 C C . ALA A 1 459 ? -13.687 -29.388 11.931 1.00 87.75 459 ALA A C 1
ATOM 3606 O O . ALA A 1 459 ? -14.872 -29.571 12.216 1.00 87.75 459 ALA A O 1
ATOM 3607 N N . PHE A 1 460 ? -13.211 -28.170 11.646 1.00 89.69 460 PHE A N 1
ATOM 3608 C CA . PHE A 1 460 ? -14.073 -26.980 11.598 1.00 89.69 460 PHE A CA 1
ATOM 3609 C C . PHE A 1 460 ? -15.055 -27.016 10.426 1.00 89.69 460 PHE A C 1
ATOM 3611 O O . PHE A 1 460 ? -16.215 -26.636 10.591 1.00 89.69 460 PHE A O 1
ATOM 3618 N N . LEU A 1 461 ? -14.620 -27.522 9.269 1.00 89.62 461 LEU A N 1
ATOM 3619 C CA . LEU A 1 461 ? -15.477 -27.700 8.099 1.00 89.62 461 LEU A CA 1
ATOM 3620 C C . LEU A 1 461 ? -16.598 -28.709 8.381 1.00 89.62 461 LEU A C 1
ATOM 3622 O O . LEU A 1 461 ? -17.762 -28.418 8.120 1.00 89.62 461 LEU A O 1
ATOM 3626 N N . ALA A 1 462 ? -16.274 -29.857 8.986 1.00 88.56 462 ALA A N 1
ATOM 3627 C CA . ALA A 1 462 ? -17.260 -30.883 9.340 1.00 88.56 462 ALA A CA 1
ATOM 3628 C C . ALA A 1 462 ? -18.324 -30.383 10.336 1.00 88.56 462 ALA A C 1
ATOM 3630 O O . ALA A 1 462 ? -19.456 -30.861 10.321 1.00 88.56 462 ALA A O 1
ATOM 3631 N N . LYS A 1 463 ? -17.970 -29.412 11.187 1.00 86.69 463 LYS A N 1
ATOM 3632 C CA . LYS A 1 463 ? -18.885 -28.756 12.136 1.00 86.69 463 LYS A CA 1
ATOM 3633 C C . LYS A 1 463 ? -19.644 -27.564 11.533 1.00 86.69 463 LYS A C 1
ATOM 3635 O O . LYS A 1 463 ? -20.469 -26.977 12.220 1.00 86.69 463 LYS A O 1
ATOM 3640 N N . GLY A 1 464 ? -19.374 -27.190 10.278 1.00 85.62 464 GLY A N 1
ATOM 3641 C CA . GLY A 1 464 ? -19.990 -26.031 9.619 1.00 85.62 464 GLY A CA 1
ATOM 3642 C C . GLY A 1 464 ? -19.484 -24.673 10.120 1.00 85.62 464 GLY A C 1
ATOM 3643 O O . GLY A 1 464 ? -20.108 -23.650 9.858 1.00 85.62 464 GLY A O 1
ATOM 3644 N N . HIS A 1 465 ? -18.364 -24.647 10.847 1.00 88.62 465 HIS A N 1
ATOM 3645 C CA . HIS A 1 465 ? -17.776 -23.419 11.392 1.00 88.62 465 HIS A CA 1
ATOM 3646 C C . HIS A 1 465 ? -16.808 -22.743 10.414 1.00 88.62 465 HIS A C 1
ATOM 3648 O O . HIS A 1 465 ? -16.450 -21.590 10.631 1.00 88.62 465 HIS A O 1
ATOM 3654 N N . LEU A 1 466 ? -16.353 -23.461 9.380 1.00 91.81 466 LEU A N 1
ATOM 3655 C CA . LEU A 1 466 ? -15.394 -22.976 8.389 1.00 91.81 466 LEU A CA 1
ATOM 3656 C C . LEU A 1 466 ? -16.018 -22.911 6.995 1.00 91.81 466 LEU A C 1
ATOM 3658 O O . LEU A 1 466 ? -16.516 -23.920 6.497 1.00 91.81 466 LEU A O 1
ATOM 3662 N N . GLN A 1 467 ? -15.901 -21.756 6.342 1.00 93.31 467 GLN A N 1
ATOM 3663 C CA . GLN A 1 467 ? -16.277 -21.544 4.947 1.00 93.31 467 GLN A CA 1
ATOM 3664 C C . GLN A 1 467 ? -15.030 -21.311 4.073 1.00 93.31 467 GLN A C 1
ATOM 3666 O O . GLN A 1 467 ? -14.333 -20.307 4.248 1.00 93.31 467 GLN A O 1
ATOM 3671 N N . PRO A 1 468 ? -14.724 -22.206 3.116 1.00 92.50 468 PRO A N 1
ATOM 3672 C CA . PRO A 1 468 ? -13.652 -21.984 2.155 1.00 92.50 468 PRO A CA 1
ATOM 3673 C C . PRO A 1 468 ? -14.105 -21.030 1.040 1.00 92.50 468 PRO A C 1
ATOM 3675 O O . PRO A 1 468 ? -15.202 -21.160 0.493 1.00 92.50 468 PRO A O 1
ATOM 3678 N N . ILE A 1 469 ? -13.243 -20.080 0.683 1.00 93.62 469 ILE A N 1
ATOM 3679 C CA . ILE A 1 469 ? -13.405 -19.183 -0.462 1.00 93.62 469 ILE A CA 1
ATOM 3680 C C . ILE A 1 469 ? -12.118 -19.241 -1.280 1.00 93.62 469 ILE A C 1
ATOM 3682 O O . ILE A 1 469 ? -11.063 -18.766 -0.858 1.00 93.62 469 ILE A O 1
ATOM 3686 N N . GLU A 1 470 ? -12.232 -19.810 -2.472 1.00 90.44 470 GLU A N 1
ATOM 3687 C CA . GLU A 1 470 ? -11.127 -19.929 -3.412 1.00 90.44 470 GLU A CA 1
ATOM 3688 C C . GLU A 1 470 ? -11.031 -18.684 -4.300 1.00 90.44 470 GLU A C 1
ATOM 3690 O O . GLU A 1 470 ? -12.019 -18.213 -4.880 1.00 90.44 470 GLU A O 1
ATOM 3695 N N . LEU A 1 471 ? -9.823 -18.127 -4.389 1.00 89.94 471 LEU A N 1
ATOM 3696 C CA . LEU A 1 471 ? -9.508 -17.021 -5.279 1.00 89.94 471 LEU A CA 1
ATOM 3697 C C . LEU A 1 471 ? -8.884 -17.548 -6.561 1.00 89.94 471 LEU A C 1
ATOM 3699 O O . LEU A 1 471 ? -7.694 -17.838 -6.621 1.00 89.94 471 LEU A O 1
ATOM 3703 N N . ASN A 1 472 ? -9.695 -17.559 -7.612 1.00 88.12 472 ASN A N 1
ATOM 3704 C CA . ASN A 1 472 ? -9.253 -17.918 -8.952 1.00 88.12 472 ASN A CA 1
ATOM 3705 C C . ASN A 1 472 ? -8.448 -16.789 -9.608 1.00 88.12 472 ASN A C 1
ATOM 3707 O O . ASN A 1 472 ? -8.487 -15.629 -9.174 1.00 88.12 472 ASN A O 1
ATOM 3711 N N . ARG A 1 473 ? -7.729 -17.128 -10.679 1.00 88.19 473 ARG A N 1
ATOM 3712 C CA . ARG A 1 473 ? -7.109 -16.158 -11.593 1.00 88.19 473 ARG A CA 1
ATOM 3713 C C . ARG A 1 473 ? -8.178 -15.274 -12.233 1.00 88.19 473 ARG A C 1
ATOM 3715 O O . ARG A 1 473 ? -9.300 -15.723 -12.457 1.00 88.19 473 ARG A O 1
ATOM 3722 N N . LEU A 1 474 ? -7.820 -14.024 -12.513 1.00 87.50 474 LEU A N 1
ATOM 3723 C CA . LEU A 1 474 ? -8.704 -13.096 -13.206 1.00 87.50 474 LEU A CA 1
ATOM 3724 C C . LEU A 1 474 ? -8.899 -13.542 -14.655 1.00 87.50 474 LEU A C 1
ATOM 3726 O O . LEU A 1 474 ? -7.963 -13.980 -15.332 1.00 87.50 474 LEU A O 1
ATOM 3730 N N . THR A 1 475 ? -10.119 -13.376 -15.150 1.00 88.81 475 THR A N 1
ATOM 3731 C CA . THR A 1 475 ? -10.431 -13.535 -16.572 1.00 88.81 475 THR A CA 1
ATOM 3732 C C . THR A 1 475 ? -9.691 -12.489 -17.407 1.00 88.81 475 THR A C 1
ATOM 3734 O O . THR A 1 475 ? -9.141 -11.512 -16.886 1.00 88.81 475 THR A O 1
ATOM 3737 N N . PHE A 1 476 ? -9.682 -12.667 -18.728 1.00 86.44 476 PHE A N 1
ATOM 3738 C CA . PHE A 1 476 ? -9.111 -11.678 -19.640 1.00 86.44 476 PHE A CA 1
ATOM 3739 C C . PHE A 1 476 ? -9.741 -10.285 -19.457 1.00 86.44 476 PHE A C 1
ATOM 3741 O O . PHE A 1 476 ? -9.019 -9.295 -19.349 1.00 86.44 476 PHE A O 1
ATOM 3748 N N . GLU A 1 477 ? -11.073 -10.198 -19.359 1.00 86.62 477 GLU A N 1
ATOM 3749 C CA . GLU A 1 477 ? -11.770 -8.917 -19.178 1.00 86.62 477 GLU A CA 1
ATOM 3750 C C . GLU A 1 477 ? -11.422 -8.241 -17.849 1.00 86.62 477 GLU A C 1
ATOM 3752 O O . GLU A 1 477 ? -11.164 -7.037 -17.812 1.00 86.62 477 GLU A O 1
ATOM 3757 N N . GLU A 1 478 ? -11.383 -9.001 -16.756 1.00 88.31 478 GLU A N 1
ATOM 3758 C CA . GLU A 1 478 ? -11.020 -8.482 -15.435 1.00 88.31 478 GLU A CA 1
ATOM 3759 C C . GLU A 1 478 ? -9.552 -8.053 -15.388 1.00 88.31 478 GLU A C 1
ATOM 3761 O O . GLU A 1 478 ? -9.233 -6.989 -14.861 1.00 88.31 478 GLU A O 1
ATOM 3766 N N . SER A 1 479 ? -8.663 -8.828 -16.011 1.00 86.56 479 SER A N 1
ATOM 3767 C CA . SER A 1 479 ? -7.241 -8.494 -16.138 1.00 86.56 479 SER A CA 1
ATOM 3768 C C . SER A 1 479 ? -7.039 -7.207 -16.937 1.00 86.56 479 SER A C 1
ATOM 3770 O O . SER A 1 479 ? -6.250 -6.352 -16.541 1.00 86.56 479 SER A O 1
ATOM 3772 N N . ALA A 1 480 ? -7.795 -7.026 -18.024 1.00 85.50 480 ALA A N 1
ATOM 3773 C CA . ALA A 1 480 ? -7.781 -5.806 -18.824 1.00 85.50 480 ALA A CA 1
ATOM 3774 C C . ALA A 1 480 ? -8.280 -4.591 -18.029 1.00 85.50 480 ALA A C 1
ATOM 3776 O O . ALA A 1 480 ? -7.688 -3.513 -18.108 1.00 85.50 480 ALA A O 1
ATOM 3777 N N . ARG A 1 481 ? -9.355 -4.754 -17.245 1.00 87.12 481 ARG A N 1
ATOM 3778 C CA . ARG A 1 481 ? -9.863 -3.699 -16.352 1.00 87.12 481 ARG A CA 1
ATOM 3779 C C . ARG A 1 481 ? -8.830 -3.334 -15.289 1.00 87.12 481 ARG A C 1
ATOM 3781 O O . ARG A 1 481 ? -8.590 -2.149 -15.085 1.00 87.12 481 ARG A O 1
ATOM 3788 N N . LEU A 1 482 ? -8.188 -4.326 -14.669 1.00 85.75 482 LEU A N 1
ATOM 3789 C CA . LEU A 1 482 ? -7.140 -4.104 -13.671 1.00 85.75 482 LEU A CA 1
ATOM 3790 C C . LEU A 1 482 ? -5.931 -3.387 -14.278 1.00 85.75 482 LEU A C 1
ATOM 3792 O O . LEU A 1 482 ? -5.479 -2.390 -13.725 1.00 85.75 482 LEU A O 1
ATOM 3796 N N . ALA A 1 483 ? -5.451 -3.840 -15.438 1.00 84.44 483 ALA A N 1
ATOM 3797 C CA . ALA A 1 483 ? -4.320 -3.223 -16.123 1.00 84.44 483 ALA A CA 1
ATOM 3798 C C . ALA A 1 483 ? -4.594 -1.750 -16.469 1.00 84.44 483 ALA A C 1
ATOM 3800 O O . ALA A 1 483 ? -3.760 -0.890 -16.205 1.00 84.44 483 ALA A O 1
ATOM 3801 N N . ARG A 1 484 ? -5.788 -1.443 -16.995 1.00 85.12 484 ARG A N 1
ATOM 3802 C CA . ARG A 1 484 ? -6.199 -0.064 -17.316 1.00 85.12 484 ARG A CA 1
ATOM 3803 C C . ARG A 1 484 ? -6.426 0.805 -16.081 1.00 85.12 484 ARG A C 1
ATOM 3805 O O . ARG A 1 484 ? -6.249 2.009 -16.172 1.00 85.12 484 ARG A O 1
ATOM 3812 N N . HIS A 1 485 ? -6.842 0.217 -14.960 1.00 85.00 485 HIS A N 1
ATOM 3813 C CA . HIS A 1 485 ? -7.020 0.948 -13.705 1.00 85.00 485 HIS A CA 1
ATOM 3814 C C . HIS A 1 485 ? -5.680 1.348 -13.075 1.00 85.00 485 HIS A C 1
ATOM 3816 O O . HIS A 1 485 ? -5.586 2.396 -12.447 1.00 85.00 485 HIS A O 1
ATOM 3822 N N . VAL A 1 486 ? -4.656 0.507 -13.234 1.00 81.88 486 VAL A N 1
ATOM 3823 C CA . VAL A 1 486 ? -3.310 0.754 -12.699 1.00 81.88 486 VAL A CA 1
ATOM 3824 C C . VAL A 1 486 ? -2.502 1.678 -13.612 1.00 81.88 486 VAL A C 1
ATOM 3826 O O . VAL A 1 486 ? -1.697 2.452 -13.110 1.00 81.88 486 VAL A O 1
ATOM 3829 N N . ALA A 1 487 ? -2.708 1.601 -14.930 1.00 81.12 487 ALA A N 1
ATOM 3830 C CA . ALA A 1 487 ? -1.958 2.388 -15.900 1.00 81.12 487 ALA A CA 1
ATOM 3831 C C . ALA A 1 487 ? -2.344 3.879 -15.891 1.00 81.12 487 ALA A C 1
ATOM 3833 O O . ALA A 1 487 ? -3.515 4.250 -15.943 1.00 81.12 487 ALA A O 1
ATOM 3834 N N . SER A 1 488 ? -1.330 4.735 -15.936 1.00 74.06 488 SER A N 1
ATOM 3835 C CA . SER A 1 488 ? -1.410 6.194 -16.036 1.00 74.06 488 SER A CA 1
ATOM 3836 C C . SER A 1 488 ? -1.710 6.661 -17.465 1.00 74.06 488 SER A C 1
ATOM 3838 O O . SER A 1 488 ? -2.148 7.791 -17.674 1.00 74.06 488 SER A O 1
ATOM 3840 N N . GLN A 1 489 ? -1.461 5.804 -18.462 1.00 76.00 489 GLN A N 1
ATOM 3841 C CA . GLN A 1 489 ? -1.754 6.038 -19.877 1.00 76.00 489 GLN A CA 1
ATOM 3842 C C . GLN A 1 489 ? -2.684 4.946 -20.430 1.00 76.00 489 GLN A C 1
ATOM 3844 O O . GLN A 1 489 ? -2.642 3.806 -19.962 1.00 76.00 489 GLN A O 1
ATOM 3849 N N . PRO A 1 490 ? -3.520 5.256 -21.439 1.00 78.19 490 PRO A N 1
ATOM 3850 C CA . PRO A 1 490 ? -4.406 4.268 -22.040 1.00 78.19 490 PRO A CA 1
ATOM 3851 C C . PRO A 1 490 ? -3.605 3.147 -22.718 1.00 78.19 490 PRO A C 1
ATOM 3853 O O . PRO A 1 490 ? -2.804 3.399 -23.615 1.00 78.19 490 PRO A O 1
ATOM 3856 N N . LEU A 1 491 ? -3.859 1.903 -22.305 1.00 81.75 491 LEU A N 1
ATOM 3857 C CA . LEU A 1 491 ? -3.261 0.707 -22.902 1.00 81.75 491 LEU A CA 1
ATOM 3858 C C . LEU A 1 491 ? -4.038 0.280 -24.153 1.00 81.75 491 LEU A C 1
ATOM 3860 O O . LEU A 1 491 ? -5.266 0.138 -24.114 1.00 81.75 491 LEU A O 1
ATOM 3864 N N . ASP A 1 492 ? -3.322 0.031 -25.247 1.00 83.06 492 ASP A N 1
ATOM 3865 C CA . ASP A 1 492 ? -3.887 -0.548 -26.461 1.00 83.06 492 ASP A CA 1
ATOM 3866 C C . ASP A 1 492 ? -4.178 -2.049 -26.289 1.00 83.06 492 ASP A C 1
ATOM 3868 O O . ASP A 1 492 ? -3.660 -2.732 -25.401 1.00 83.06 492 ASP A O 1
ATOM 3872 N N . GLN A 1 493 ? -5.036 -2.583 -27.161 1.00 82.81 493 GLN A N 1
ATOM 3873 C CA . GLN A 1 493 ? -5.520 -3.960 -27.054 1.00 82.81 493 GLN A CA 1
ATOM 3874 C C . GLN A 1 493 ? -4.386 -4.997 -27.137 1.00 82.81 493 GLN A C 1
ATOM 3876 O O . GLN A 1 493 ? -4.408 -5.984 -26.405 1.00 82.81 493 GLN A O 1
ATOM 3881 N N . ARG A 1 494 ? -3.360 -4.747 -27.962 1.00 80.69 494 ARG A N 1
ATOM 3882 C CA . ARG A 1 494 ? -2.214 -5.658 -28.109 1.00 80.69 494 ARG A CA 1
ATOM 3883 C C . ARG A 1 494 ? -1.377 -5.736 -26.836 1.00 80.69 494 ARG A C 1
ATOM 3885 O O . ARG A 1 494 ? -0.972 -6.828 -26.448 1.00 80.69 494 ARG A O 1
ATOM 3892 N N . THR A 1 495 ? -1.141 -4.609 -26.165 1.00 80.31 495 THR A N 1
ATOM 3893 C CA . THR A 1 495 ? -0.410 -4.605 -24.890 1.00 80.31 495 THR A CA 1
ATOM 3894 C C . THR A 1 495 ? -1.196 -5.338 -23.808 1.00 80.31 495 THR A C 1
ATOM 3896 O O . THR A 1 495 ? -0.617 -6.113 -23.054 1.00 80.31 495 THR A O 1
ATOM 3899 N N . VAL A 1 496 ? -2.523 -5.179 -23.762 1.00 83.94 496 VAL A N 1
ATOM 3900 C CA . VAL A 1 496 ? -3.382 -5.928 -22.826 1.00 83.94 496 VAL A CA 1
ATOM 3901 C C . VAL A 1 496 ? -3.325 -7.440 -23.082 1.00 83.94 496 VAL A C 1
ATOM 3903 O O . VAL A 1 496 ? -3.219 -8.213 -22.131 1.00 83.94 496 VAL A O 1
ATOM 3906 N N . GLU A 1 497 ? -3.341 -7.873 -24.345 1.00 81.75 497 GLU A N 1
ATOM 3907 C CA . GLU A 1 497 ? -3.179 -9.286 -24.721 1.00 81.75 497 GLU A CA 1
ATOM 3908 C C . GLU A 1 497 ? -1.820 -9.847 -24.287 1.00 81.75 497 GLU A C 1
ATOM 3910 O O . GLU A 1 497 ? -1.759 -10.931 -23.707 1.00 81.75 497 GLU A O 1
ATOM 3915 N N . GLN A 1 498 ? -0.739 -9.086 -24.481 1.00 77.00 498 GLN A N 1
ATOM 3916 C CA . GLN A 1 498 ? 0.602 -9.475 -24.032 1.00 77.00 498 GLN A CA 1
ATOM 3917 C C . GLN A 1 498 ? 0.710 -9.537 -22.502 1.00 77.00 498 GLN A C 1
ATOM 3919 O O . GLN A 1 498 ? 1.278 -10.488 -21.964 1.00 77.00 498 GLN A O 1
ATOM 3924 N N . LEU A 1 499 ? 0.128 -8.567 -21.789 1.00 78.94 499 LEU A N 1
ATOM 3925 C CA . LEU A 1 499 ? 0.074 -8.561 -20.324 1.00 78.94 499 LEU A CA 1
ATOM 3926 C C . LEU A 1 499 ? -0.703 -9.764 -19.790 1.00 78.94 499 LEU A C 1
ATOM 3928 O O . LEU A 1 499 ? -0.268 -10.396 -18.825 1.00 78.94 499 LEU A O 1
ATOM 3932 N N . TYR A 1 500 ? -1.833 -10.108 -20.410 1.00 81.69 500 TYR A N 1
ATOM 3933 C CA . TYR A 1 500 ? -2.603 -11.284 -20.016 1.00 81.69 500 TYR A CA 1
ATOM 3934 C C . TYR A 1 500 ? -1.845 -12.581 -20.305 1.00 81.69 500 TYR A C 1
ATOM 3936 O O . TYR A 1 500 ? -1.768 -13.432 -19.425 1.00 81.69 500 TYR A O 1
ATOM 3944 N N . ALA A 1 501 ? -1.223 -12.715 -21.480 1.00 73.44 501 ALA A N 1
ATOM 3945 C CA . ALA A 1 501 ? -0.416 -13.887 -21.818 1.00 73.44 501 ALA A CA 1
ATOM 3946 C C . ALA A 1 501 ? 0.764 -14.082 -20.846 1.00 73.44 501 ALA A C 1
ATOM 3948 O O . ALA A 1 501 ? 1.026 -15.200 -20.405 1.00 73.44 501 ALA A O 1
ATOM 3949 N N . ALA A 1 502 ? 1.437 -12.996 -20.454 1.00 69.12 502 ALA A N 1
ATOM 3950 C CA . ALA A 1 502 ? 2.568 -13.047 -19.527 1.00 69.12 502 ALA A CA 1
ATOM 3951 C C . ALA A 1 502 ? 2.145 -13.309 -18.067 1.00 69.12 502 ALA A C 1
ATOM 3953 O O . ALA A 1 502 ? 2.801 -14.067 -17.350 1.00 69.12 502 ALA A O 1
ATOM 3954 N N . SER A 1 503 ? 1.046 -12.695 -17.616 1.00 76.88 503 SER A N 1
ATOM 3955 C CA . SER A 1 503 ? 0.556 -12.808 -16.231 1.00 76.88 503 SER A CA 1
ATOM 3956 C C . SER A 1 503 ? -0.366 -14.003 -15.989 1.00 76.88 503 SER A C 1
ATOM 3958 O O . SER A 1 503 ? -0.565 -14.386 -14.835 1.00 76.88 503 SER A O 1
ATOM 3960 N N . ALA A 1 504 ? -0.947 -14.573 -17.048 1.00 77.38 504 ALA A N 1
ATOM 3961 C CA . ALA A 1 504 ? -2.009 -15.579 -17.022 1.00 77.38 504 ALA A CA 1
ATOM 3962 C C . ALA A 1 504 ? -3.132 -15.258 -16.010 1.00 77.38 504 ALA A C 1
ATOM 3964 O O . ALA A 1 504 ? -3.638 -16.150 -15.330 1.00 77.38 504 ALA A O 1
ATOM 3965 N N . GLY A 1 505 ? -3.482 -13.971 -15.869 1.00 80.38 505 GLY A N 1
ATOM 3966 C CA . GLY A 1 505 ? -4.559 -13.503 -14.989 1.00 80.38 505 GLY A CA 1
ATOM 3967 C C . GLY A 1 505 ? -4.196 -13.356 -13.506 1.00 80.38 505 GLY A C 1
ATOM 3968 O O . GLY A 1 505 ? -5.088 -13.172 -12.678 1.00 80.38 505 GLY A O 1
ATOM 3969 N N . ASN A 1 506 ? -2.917 -13.437 -13.125 1.00 84.00 506 ASN A N 1
ATOM 3970 C CA . ASN A 1 506 ? -2.497 -13.187 -11.743 1.00 84.00 506 ASN A CA 1
ATOM 3971 C C . ASN A 1 506 ? -2.342 -11.668 -11.485 1.00 84.00 506 ASN A C 1
ATOM 3973 O O . ASN A 1 506 ? -1.475 -11.037 -12.102 1.00 84.00 506 ASN A O 1
ATOM 3977 N N . PRO A 1 507 ? -3.125 -11.072 -10.560 1.00 84.62 507 PRO A N 1
ATOM 3978 C CA . PRO A 1 507 ? -3.114 -9.632 -10.290 1.00 84.62 507 PRO A CA 1
ATOM 3979 C C . PRO A 1 507 ? -1.739 -9.051 -9.959 1.00 84.62 507 PRO A C 1
ATOM 3981 O O . PRO A 1 507 ? -1.420 -7.959 -10.423 1.00 84.62 507 PRO A O 1
ATOM 3984 N N . PHE A 1 508 ? -0.914 -9.768 -9.187 1.00 82.12 508 PHE A N 1
ATOM 3985 C CA . PHE A 1 508 ? 0.421 -9.295 -8.817 1.00 82.12 508 PHE A CA 1
ATOM 3986 C C . PHE A 1 508 ? 1.308 -9.094 -10.049 1.00 82.12 508 PHE A C 1
ATOM 3988 O O . PHE A 1 508 ? 1.924 -8.041 -10.195 1.00 82.12 508 PHE A O 1
ATOM 3995 N N . PHE A 1 509 ? 1.326 -10.064 -10.971 1.00 79.44 509 PHE A N 1
ATOM 3996 C CA . PHE A 1 509 ? 2.098 -9.932 -12.208 1.00 79.44 509 PHE A CA 1
ATOM 3997 C C . PHE A 1 509 ? 1.546 -8.820 -13.102 1.00 79.44 509 PHE A C 1
ATOM 3999 O O . PHE A 1 509 ? 2.333 -8.072 -13.669 1.00 79.44 509 PHE A O 1
ATOM 4006 N N . ILE A 1 510 ? 0.221 -8.661 -13.194 1.00 82.38 510 ILE A N 1
ATOM 4007 C CA . ILE A 1 510 ? -0.391 -7.576 -13.980 1.00 82.38 510 ILE A CA 1
ATOM 4008 C C . ILE A 1 510 ? 0.076 -6.207 -13.468 1.00 82.38 510 ILE A C 1
ATOM 4010 O O . ILE A 1 510 ? 0.558 -5.396 -14.255 1.00 82.38 510 ILE A O 1
ATOM 4014 N N . ILE A 1 511 ? -0.029 -5.962 -12.158 1.00 82.12 511 ILE A N 1
ATOM 4015 C CA . ILE A 1 511 ? 0.340 -4.677 -11.542 1.00 82.12 511 ILE A CA 1
ATOM 4016 C C . ILE A 1 511 ? 1.827 -4.372 -11.763 1.00 82.12 511 ILE A C 1
ATOM 4018 O O . ILE A 1 511 ? 2.177 -3.261 -12.158 1.00 82.12 511 ILE A O 1
ATOM 4022 N N . GLU A 1 512 ? 2.703 -5.351 -11.538 1.00 77.00 512 GLU A N 1
ATOM 4023 C CA . GLU A 1 512 ? 4.149 -5.150 -11.661 1.00 77.00 512 GLU A CA 1
ATOM 4024 C C . GLU A 1 512 ? 4.602 -4.971 -13.118 1.00 77.00 512 GLU A C 1
ATOM 4026 O O . GLU A 1 512 ? 5.463 -4.133 -13.388 1.00 77.00 512 GLU A O 1
ATOM 4031 N N . LEU A 1 513 ? 3.997 -5.687 -14.074 1.00 77.38 513 LEU A N 1
ATOM 4032 C CA . LEU A 1 513 ? 4.283 -5.493 -15.500 1.00 77.38 513 LEU A CA 1
ATOM 4033 C C . LEU A 1 513 ? 3.807 -4.123 -16.001 1.00 77.38 513 LEU A C 1
ATOM 4035 O O . LEU A 1 513 ? 4.518 -3.477 -16.765 1.00 77.38 513 LEU A O 1
ATOM 4039 N N . VAL A 1 514 ? 2.637 -3.648 -15.556 1.00 79.94 514 VAL A N 1
ATOM 4040 C CA . VAL A 1 514 ? 2.151 -2.303 -15.912 1.00 79.94 514 VAL A CA 1
ATOM 4041 C C . VAL A 1 514 ? 3.088 -1.225 -15.359 1.00 79.94 514 VAL A C 1
ATOM 4043 O O . VAL A 1 514 ? 3.513 -0.355 -16.112 1.00 79.94 514 VAL A O 1
ATOM 4046 N N . ARG A 1 515 ? 3.509 -1.324 -14.092 1.00 76.12 515 ARG A N 1
ATOM 4047 C CA . ARG A 1 515 ? 4.484 -0.387 -13.494 1.00 76.12 515 ARG A CA 1
ATOM 4048 C C . ARG A 1 515 ? 5.835 -0.383 -14.219 1.00 76.12 515 ARG A C 1
ATOM 4050 O O . ARG A 1 515 ? 6.478 0.661 -14.350 1.00 76.12 515 ARG A O 1
ATOM 4057 N N . MET A 1 516 ? 6.277 -1.543 -14.706 1.00 73.12 516 MET A N 1
ATOM 4058 C CA . MET A 1 516 ? 7.492 -1.654 -15.519 1.00 73.12 516 MET A CA 1
ATOM 4059 C C . MET A 1 516 ? 7.349 -0.917 -16.859 1.00 73.12 516 MET A C 1
ATOM 4061 O O . MET A 1 516 ? 8.278 -0.228 -17.286 1.00 73.12 516 MET A O 1
ATOM 4065 N N . LEU A 1 517 ? 6.189 -1.028 -17.511 1.00 72.44 517 LEU A N 1
ATOM 4066 C CA . LEU A 1 517 ? 5.911 -0.321 -18.764 1.00 72.44 517 LEU A CA 1
ATOM 4067 C C . LEU A 1 517 ? 5.908 1.201 -18.585 1.00 72.44 517 LEU A C 1
ATOM 4069 O O . LEU A 1 517 ? 6.356 1.916 -19.472 1.00 72.44 517 LEU A O 1
ATOM 4073 N N . GLU A 1 518 ? 5.452 1.702 -17.438 1.00 70.81 518 GLU A N 1
ATOM 4074 C CA . GLU A 1 518 ? 5.426 3.144 -17.154 1.00 70.81 518 GLU A CA 1
ATOM 4075 C C . GLU A 1 518 ? 6.807 3.733 -16.851 1.00 70.81 518 GLU A C 1
ATOM 4077 O O . GLU A 1 518 ? 7.093 4.879 -17.196 1.00 70.81 518 GLU A O 1
ATOM 4082 N N . THR A 1 519 ? 7.672 2.955 -16.200 1.00 65.06 519 THR A N 1
ATOM 4083 C CA . THR A 1 519 ? 9.039 3.381 -15.854 1.00 65.06 519 THR A CA 1
ATOM 4084 C C . THR A 1 519 ? 9.992 3.330 -17.050 1.00 65.06 519 THR A C 1
ATOM 4086 O O . THR A 1 519 ? 10.978 4.068 -17.089 1.00 65.06 519 THR A O 1
ATOM 4089 N N . SER A 1 520 ? 9.677 2.514 -18.057 1.00 60.22 520 SER A N 1
ATOM 4090 C CA . SER A 1 520 ? 10.434 2.381 -19.302 1.00 60.22 520 SER A CA 1
ATOM 4091 C C . SER A 1 520 ? 9.874 3.359 -20.345 1.00 60.22 520 SER A C 1
ATOM 4093 O O . SER A 1 520 ? 8.914 3.045 -21.041 1.00 60.22 520 SER A O 1
ATOM 4095 N N . GLN A 1 521 ? 10.417 4.576 -20.451 1.00 44.34 521 GLN A N 1
ATOM 4096 C CA . GLN A 1 521 ? 9.929 5.576 -21.417 1.00 44.34 521 GLN A CA 1
ATOM 4097 C C . GLN A 1 521 ? 10.011 5.068 -22.874 1.00 44.34 521 GLN A C 1
ATOM 4099 O O . GLN A 1 521 ? 11.074 5.121 -23.488 1.00 44.34 521 GLN A O 1
ATOM 4104 N N . GLY A 1 522 ? 8.883 4.633 -23.447 1.00 45.19 522 GLY A N 1
ATOM 4105 C CA . GLY A 1 522 ? 8.749 4.358 -24.882 1.00 45.19 522 GLY A CA 1
ATOM 4106 C C . GLY A 1 522 ? 7.901 3.131 -25.203 1.00 45.19 522 GLY A C 1
ATOM 4107 O O . GLY A 1 522 ? 8.393 2.008 -25.221 1.00 45.19 522 GLY A O 1
ATOM 4108 N N . VAL A 1 523 ? 6.631 3.357 -25.548 1.00 46.56 523 VAL A N 1
ATOM 4109 C CA . VAL A 1 523 ? 5.740 2.350 -26.145 1.00 46.56 523 VAL A CA 1
ATOM 4110 C C . VAL A 1 523 ? 6.185 2.088 -27.588 1.00 46.56 523 VAL A C 1
ATOM 4112 O O . VAL A 1 523 ? 5.618 2.624 -28.537 1.00 46.56 523 VAL A O 1
ATOM 4115 N N . ALA A 1 524 ? 7.240 1.297 -27.770 1.00 42.12 524 ALA A N 1
ATOM 4116 C CA . ALA A 1 524 ? 7.572 0.696 -29.056 1.00 42.12 524 ALA A CA 1
ATOM 4117 C C . ALA A 1 524 ? 8.452 -0.544 -28.848 1.00 42.12 524 ALA A C 1
ATOM 4119 O O . ALA A 1 524 ? 9.638 -0.436 -28.574 1.00 42.12 524 ALA A O 1
ATOM 4120 N N . GLN A 1 525 ? 7.840 -1.710 -29.073 1.00 40.66 525 GLN A N 1
ATOM 4121 C CA . GLN A 1 525 ? 8.468 -3.026 -29.252 1.00 40.66 525 GLN A CA 1
ATOM 4122 C C . GLN A 1 525 ? 8.885 -3.782 -27.979 1.00 40.66 525 GLN A C 1
ATOM 4124 O O . GLN A 1 525 ? 10.052 -3.917 -27.636 1.00 40.66 525 GLN A O 1
ATOM 4129 N N . GLY A 1 526 ? 7.870 -4.430 -27.397 1.00 45.09 526 GLY A N 1
ATOM 4130 C CA . GLY A 1 526 ? 7.989 -5.762 -26.810 1.00 45.09 526 GLY A CA 1
ATOM 4131 C C . GLY A 1 526 ? 8.260 -5.790 -25.312 1.00 45.09 526 GLY A C 1
ATOM 4132 O O . GLY A 1 526 ? 9.393 -5.633 -24.874 1.00 45.09 526 GLY A O 1
ATOM 4133 N N . LEU A 1 527 ? 7.228 -6.170 -24.549 1.00 47.56 527 LEU A N 1
ATOM 4134 C CA . LEU A 1 527 ? 7.300 -6.589 -23.138 1.00 47.56 527 LEU A CA 1
ATOM 4135 C C . LEU A 1 527 ? 8.410 -7.625 -22.842 1.00 47.56 527 LEU A C 1
ATOM 4137 O O . LEU A 1 527 ? 8.745 -7.834 -21.681 1.00 47.56 527 LEU A O 1
ATOM 4141 N N . LEU A 1 528 ? 8.958 -8.280 -23.874 1.00 47.69 528 LEU A N 1
ATOM 4142 C CA . LEU A 1 528 ? 9.822 -9.456 -23.770 1.00 47.69 528 LEU A CA 1
ATOM 4143 C C . LEU A 1 528 ? 11.174 -9.325 -24.501 1.00 47.69 528 LEU A C 1
ATOM 4145 O O . LEU A 1 528 ? 12.032 -10.189 -24.314 1.00 47.69 528 LEU A O 1
ATOM 4149 N N . THR A 1 529 ? 11.404 -8.284 -25.315 1.00 45.09 529 THR A N 1
ATOM 4150 C CA . THR A 1 529 ? 12.591 -8.234 -26.193 1.00 45.09 529 THR A CA 1
ATOM 4151 C C . THR A 1 529 ? 13.808 -7.562 -25.566 1.00 45.09 529 THR A C 1
ATOM 4153 O O . THR A 1 529 ? 14.898 -8.115 -25.684 1.00 45.09 529 THR A O 1
ATOM 4156 N N . GLU A 1 530 ? 13.663 -6.461 -24.824 1.00 47.12 530 GLU A N 1
ATOM 4157 C CA . GLU A 1 530 ? 14.803 -5.795 -24.170 1.00 47.12 530 GLU A CA 1
ATOM 4158 C C . GLU A 1 530 ? 14.373 -5.134 -22.847 1.00 47.12 530 GLU A C 1
ATOM 4160 O O . GLU A 1 530 ? 13.892 -4.009 -22.820 1.00 47.12 530 GLU A O 1
ATOM 4165 N N . GLY A 1 531 ? 14.520 -5.837 -21.718 1.00 50.56 531 GLY A N 1
ATOM 4166 C CA . GLY A 1 531 ? 14.242 -5.262 -20.396 1.00 50.56 531 GLY A CA 1
ATOM 4167 C C . GLY A 1 531 ? 14.290 -6.282 -19.260 1.00 50.56 531 GLY A C 1
ATOM 4168 O O . GLY A 1 531 ? 13.698 -7.360 -19.333 1.00 50.56 531 GLY A O 1
ATOM 4169 N N . THR A 1 532 ? 15.046 -5.970 -18.209 1.00 56.47 532 THR A N 1
ATOM 4170 C CA . THR A 1 532 ? 15.123 -6.727 -16.951 1.00 56.47 532 THR A CA 1
ATOM 4171 C C . THR A 1 532 ? 13.756 -6.813 -16.275 1.00 56.47 532 THR A C 1
ATOM 4173 O O . THR A 1 532 ? 13.109 -5.790 -16.075 1.00 56.47 532 THR A O 1
ATOM 4176 N N . LEU A 1 533 ? 13.340 -8.025 -15.887 1.00 63.97 533 LEU A N 1
ATOM 4177 C CA . LEU A 1 533 ? 12.122 -8.239 -15.102 1.00 63.97 533 LEU A CA 1
ATOM 4178 C C . LEU A 1 533 ? 12.194 -7.482 -13.765 1.00 63.97 533 LEU A C 1
ATOM 4180 O O . LEU A 1 533 ? 13.286 -7.391 -13.192 1.00 63.97 533 LEU A O 1
ATOM 4184 N N . PRO A 1 534 ? 11.060 -7.000 -13.218 1.00 65.31 534 PRO A N 1
ATOM 4185 C CA . PRO A 1 534 ? 11.046 -6.340 -11.920 1.00 65.31 534 PRO A CA 1
ATOM 4186 C C . PRO A 1 534 ? 11.663 -7.227 -10.832 1.00 65.31 534 PRO A C 1
ATOM 4188 O O . PRO A 1 534 ? 11.449 -8.447 -10.793 1.00 65.31 534 PRO A O 1
ATOM 4191 N N . ALA A 1 535 ? 12.424 -6.619 -9.919 1.00 64.75 535 ALA A N 1
ATOM 4192 C CA . ALA A 1 535 ? 13.065 -7.339 -8.818 1.00 64.75 535 ALA A CA 1
ATOM 4193 C C . ALA A 1 535 ? 12.038 -8.060 -7.923 1.00 64.75 535 ALA A C 1
ATOM 4195 O O . ALA A 1 535 ? 12.307 -9.158 -7.446 1.00 64.75 535 ALA A O 1
ATOM 4196 N N . SER A 1 536 ? 10.843 -7.485 -7.761 1.00 62.66 536 SER A N 1
ATOM 4197 C CA . SER A 1 536 ? 9.685 -8.044 -7.046 1.00 62.66 536 SER A CA 1
ATOM 4198 C C . SER A 1 536 ? 9.182 -9.357 -7.667 1.00 62.66 536 SER A C 1
ATOM 4200 O O . SER A 1 536 ? 9.015 -10.358 -6.969 1.00 62.66 536 SER A O 1
ATOM 4202 N N . VAL A 1 537 ? 9.002 -9.376 -8.991 1.00 70.69 537 VAL A N 1
ATOM 4203 C CA . VAL A 1 537 ? 8.604 -10.551 -9.785 1.00 70.69 537 VAL A CA 1
ATOM 4204 C C . VAL A 1 537 ? 9.670 -11.639 -9.696 1.00 70.69 537 VAL A C 1
ATOM 4206 O O . VAL A 1 537 ? 9.358 -12.799 -9.420 1.00 70.69 537 VAL A O 1
ATOM 4209 N N . SER A 1 538 ? 10.939 -11.253 -9.849 1.00 69.19 538 SER A N 1
ATOM 4210 C CA . SER A 1 538 ? 12.073 -12.174 -9.734 1.00 69.19 538 SER A CA 1
ATOM 4211 C C . SER A 1 538 ? 12.176 -12.768 -8.327 1.00 69.19 538 SER A C 1
ATOM 4213 O O . SER A 1 538 ? 12.366 -13.972 -8.193 1.00 69.19 538 SER A O 1
ATOM 4215 N N . ALA A 1 539 ? 11.991 -11.962 -7.277 1.00 63.84 539 ALA A N 1
ATOM 4216 C CA . ALA A 1 539 ? 12.026 -12.416 -5.889 1.00 63.84 539 ALA A CA 1
ATOM 4217 C C . ALA A 1 539 ? 10.888 -13.398 -5.566 1.00 63.84 539 ALA A C 1
ATOM 4219 O O . ALA A 1 539 ? 11.147 -14.431 -4.948 1.00 63.84 539 ALA A O 1
ATOM 4220 N N . LEU A 1 540 ? 9.658 -13.134 -6.030 1.00 71.06 540 LEU A N 1
ATOM 4221 C CA . LEU A 1 540 ? 8.527 -14.055 -5.853 1.00 71.06 540 LEU A CA 1
ATOM 4222 C C . LEU A 1 540 ? 8.793 -15.405 -6.536 1.00 71.06 540 LEU A C 1
ATOM 4224 O O . LEU A 1 540 ? 8.555 -16.458 -5.944 1.00 71.06 540 LEU A O 1
ATOM 4228 N N . ILE A 1 541 ? 9.308 -15.381 -7.769 1.00 74.38 541 ILE A N 1
ATOM 4229 C CA . ILE A 1 541 ? 9.613 -16.599 -8.528 1.00 74.38 541 ILE A CA 1
ATOM 4230 C C . ILE A 1 541 ? 10.776 -17.354 -7.875 1.00 74.38 541 ILE A C 1
ATOM 4232 O O . ILE A 1 541 ? 10.659 -18.550 -7.631 1.00 74.38 541 ILE A O 1
ATOM 4236 N N . LEU A 1 542 ? 11.865 -16.672 -7.509 1.00 72.25 542 LEU A N 1
ATOM 4237 C CA . LEU A 1 542 ? 13.002 -17.283 -6.809 1.00 72.25 542 LEU A CA 1
ATOM 4238 C C . LEU A 1 542 ? 12.597 -17.889 -5.461 1.00 72.25 542 LEU A C 1
ATOM 4240 O O . LEU A 1 542 ? 13.088 -18.962 -5.112 1.00 72.25 542 LEU A O 1
ATOM 4244 N N . HIS A 1 543 ? 11.673 -17.257 -4.734 1.00 69.88 543 HIS A N 1
ATOM 4245 C CA . HIS A 1 543 ? 11.135 -17.817 -3.500 1.00 69.88 543 HIS A CA 1
ATOM 4246 C C . HIS A 1 543 ? 10.376 -19.129 -3.755 1.00 69.88 543 HIS A C 1
ATOM 4248 O O . HIS A 1 543 ? 10.690 -20.131 -3.114 1.00 69.88 543 HIS A O 1
ATOM 4254 N N . ARG A 1 544 ? 9.477 -19.179 -4.753 1.00 72.69 544 ARG A N 1
ATOM 4255 C CA . ARG A 1 544 ? 8.789 -20.429 -5.154 1.00 72.69 544 ARG A CA 1
ATOM 4256 C C . ARG A 1 544 ? 9.763 -21.524 -5.603 1.00 72.69 544 ARG A C 1
ATOM 4258 O O . ARG A 1 544 ? 9.513 -22.703 -5.399 1.00 72.69 544 ARG A O 1
ATOM 4265 N N . LEU A 1 545 ? 10.881 -21.144 -6.218 1.00 78.69 545 LEU A N 1
ATOM 4266 C CA . LEU A 1 545 ? 11.921 -22.087 -6.633 1.00 78.69 545 LEU A CA 1
ATOM 4267 C C . LEU A 1 545 ? 12.745 -22.619 -5.453 1.00 78.69 545 LEU A C 1
ATOM 4269 O O . LEU A 1 545 ? 13.273 -23.725 -5.539 1.00 78.69 545 LEU A O 1
ATOM 4273 N N . SER A 1 546 ? 12.866 -21.849 -4.367 1.00 74.75 546 SER A N 1
ATOM 4274 C CA . SER A 1 546 ? 13.648 -22.227 -3.182 1.00 74.75 546 SER A CA 1
ATOM 4275 C C . SER A 1 546 ? 12.998 -23.331 -2.343 1.00 74.75 546 SER A C 1
ATOM 4277 O O . SER A 1 546 ? 13.693 -24.018 -1.599 1.00 74.75 546 SER A O 1
ATOM 4279 N N . THR A 1 547 ? 11.684 -23.524 -2.484 1.00 71.88 547 THR A N 1
ATOM 4280 C CA . THR A 1 547 ? 10.915 -24.554 -1.772 1.00 71.88 547 THR A CA 1
ATOM 4281 C C . THR A 1 547 ? 10.906 -25.908 -2.482 1.00 71.88 547 THR A C 1
ATOM 4283 O O . THR A 1 547 ? 10.406 -26.872 -1.914 1.00 71.88 547 THR A O 1
ATOM 4286 N N . LEU A 1 548 ? 11.445 -25.989 -3.705 1.00 82.44 548 LEU A N 1
ATOM 4287 C CA . LEU A 1 548 ? 11.444 -27.208 -4.512 1.00 82.44 548 LEU A CA 1
ATOM 4288 C C . LEU A 1 548 ? 12.544 -28.188 -4.107 1.00 82.44 548 LEU A C 1
ATOM 4290 O O . LEU A 1 548 ? 13.672 -27.805 -3.775 1.00 82.44 548 LEU A O 1
ATOM 4294 N N . SER A 1 549 ? 12.254 -29.474 -4.273 1.00 84.00 549 SER A N 1
ATOM 4295 C CA . SER A 1 549 ? 13.248 -30.533 -4.206 1.00 84.00 549 SER A CA 1
ATOM 4296 C C . SER A 1 549 ? 14.333 -30.353 -5.286 1.00 84.00 549 SER A C 1
ATOM 4298 O O . SER A 1 549 ? 14.080 -29.821 -6.377 1.00 84.00 549 SER A O 1
ATOM 4300 N N . PRO A 1 550 ? 15.567 -30.845 -5.053 1.00 83.69 550 PRO A N 1
ATOM 4301 C CA . PRO A 1 550 ? 16.637 -30.763 -6.047 1.00 83.69 550 PRO A CA 1
ATOM 4302 C C . PRO A 1 550 ? 16.287 -31.434 -7.383 1.00 83.69 550 PRO A C 1
ATOM 4304 O O . PRO A 1 550 ? 16.800 -31.031 -8.426 1.00 83.69 550 PRO A O 1
ATOM 4307 N N . THR A 1 551 ? 15.437 -32.465 -7.359 1.00 85.19 551 THR A N 1
ATOM 4308 C CA . THR A 1 551 ? 14.997 -33.189 -8.559 1.00 85.19 551 THR A CA 1
ATOM 4309 C C . THR A 1 551 ? 13.977 -32.375 -9.347 1.00 85.19 551 THR A C 1
ATOM 4311 O O . THR A 1 551 ? 14.187 -32.165 -10.542 1.00 85.19 551 THR A O 1
ATOM 4314 N N . ALA A 1 552 ? 12.953 -31.826 -8.684 1.00 86.62 552 ALA A N 1
ATOM 4315 C CA . ALA A 1 552 ? 11.988 -30.928 -9.317 1.00 86.62 552 ALA A CA 1
ATOM 4316 C C . ALA A 1 552 ? 12.670 -29.691 -9.913 1.00 86.62 552 ALA A C 1
ATOM 4318 O O . ALA A 1 552 ? 12.389 -29.317 -11.051 1.00 86.62 552 ALA A O 1
ATOM 4319 N N . ARG A 1 553 ? 13.654 -29.111 -9.210 1.00 87.56 553 ARG A N 1
ATOM 4320 C CA . ARG A 1 553 ? 14.416 -27.962 -9.720 1.00 87.56 553 ARG A CA 1
ATOM 4321 C C . ARG A 1 553 ? 15.189 -28.282 -11.002 1.00 87.56 553 ARG A C 1
ATOM 4323 O O . ARG A 1 553 ? 15.171 -27.475 -11.928 1.00 87.56 553 ARG A O 1
ATOM 4330 N N . ARG A 1 554 ? 15.853 -29.443 -11.073 1.00 86.44 554 ARG A N 1
ATOM 4331 C CA . ARG A 1 554 ? 16.583 -29.875 -12.281 1.00 86.44 554 ARG A CA 1
ATOM 4332 C C . ARG A 1 554 ? 15.648 -30.108 -13.465 1.00 86.44 554 ARG A C 1
ATOM 4334 O O . ARG A 1 554 ? 15.951 -29.645 -14.561 1.00 86.44 554 ARG A O 1
ATOM 4341 N N . LEU A 1 555 ? 14.518 -30.779 -13.245 1.00 88.00 555 LEU A N 1
ATOM 4342 C CA . LEU A 1 555 ? 13.528 -31.026 -14.297 1.00 88.00 555 LEU A CA 1
ATOM 4343 C C . LEU A 1 555 ? 12.908 -29.726 -14.807 1.00 88.00 555 LEU A C 1
ATOM 4345 O O . LEU A 1 555 ? 12.723 -29.563 -16.010 1.00 88.00 555 LEU A O 1
ATOM 4349 N N . LEU A 1 556 ? 12.672 -28.769 -13.913 1.00 88.38 556 LEU A N 1
ATOM 4350 C CA . LEU A 1 556 ? 12.160 -27.455 -14.277 1.00 88.38 556 LEU A CA 1
ATOM 4351 C C . LEU A 1 556 ? 13.171 -26.633 -15.100 1.00 88.38 556 LEU A C 1
ATOM 4353 O O . LEU A 1 556 ? 12.765 -25.932 -16.025 1.00 88.38 556 LEU A O 1
ATOM 4357 N N . ASP A 1 557 ? 14.479 -26.749 -14.823 1.00 89.62 557 ASP A N 1
ATOM 4358 C CA . ASP A 1 557 ? 15.532 -26.157 -15.668 1.00 89.62 557 ASP A CA 1
ATOM 4359 C C . ASP A 1 557 ? 15.496 -26.740 -17.095 1.00 89.62 557 ASP A C 1
ATOM 4361 O O . ASP A 1 557 ? 15.659 -26.003 -18.069 1.00 89.62 557 ASP A O 1
ATOM 4365 N N . VAL A 1 558 ? 15.279 -28.057 -17.228 1.00 89.19 558 VAL A N 1
ATOM 4366 C CA . VAL A 1 558 ? 15.168 -28.736 -18.532 1.00 89.19 558 VAL A CA 1
ATOM 4367 C C . VAL A 1 558 ? 13.892 -28.302 -19.257 1.00 89.19 558 VAL A C 1
ATOM 4369 O O . VAL A 1 558 ? 13.956 -27.922 -20.425 1.00 89.19 558 VAL A O 1
ATOM 4372 N N . ALA A 1 559 ? 12.752 -28.276 -18.559 1.00 88.06 559 ALA A N 1
ATOM 4373 C CA . ALA A 1 559 ? 11.476 -27.803 -19.096 1.00 88.06 559 ALA A CA 1
ATOM 4374 C C . ALA A 1 559 ? 11.578 -26.364 -19.627 1.00 88.06 559 ALA A C 1
ATOM 4376 O O . ALA A 1 559 ? 11.078 -26.065 -20.710 1.00 88.06 559 ALA A O 1
ATOM 4377 N N . ALA A 1 560 ? 12.295 -25.485 -18.915 1.00 88.44 560 ALA A N 1
ATOM 4378 C CA . ALA A 1 560 ? 12.451 -24.090 -19.320 1.00 88.44 560 ALA A CA 1
ATOM 4379 C C . ALA A 1 560 ? 13.189 -23.930 -20.657 1.00 88.44 560 ALA A C 1
ATOM 4381 O O . ALA A 1 560 ? 12.914 -22.987 -21.406 1.00 88.44 560 ALA A O 1
ATOM 4382 N N . VAL A 1 561 ? 14.098 -24.865 -20.955 1.00 88.00 561 VAL A N 1
ATOM 4383 C CA . VAL A 1 561 ? 14.839 -24.941 -22.217 1.00 88.00 561 VAL A CA 1
ATOM 4384 C C . VAL A 1 561 ? 13.984 -25.521 -23.341 1.00 88.00 561 VAL A C 1
ATOM 4386 O O . VAL A 1 561 ? 14.122 -25.044 -24.459 1.00 88.00 561 VAL A O 1
ATOM 4389 N N . ILE A 1 562 ? 13.105 -26.495 -23.068 1.00 85.62 562 ILE A N 1
ATOM 4390 C CA . ILE A 1 562 ? 12.205 -27.100 -24.074 1.00 85.62 562 ILE A CA 1
ATOM 4391 C C . ILE 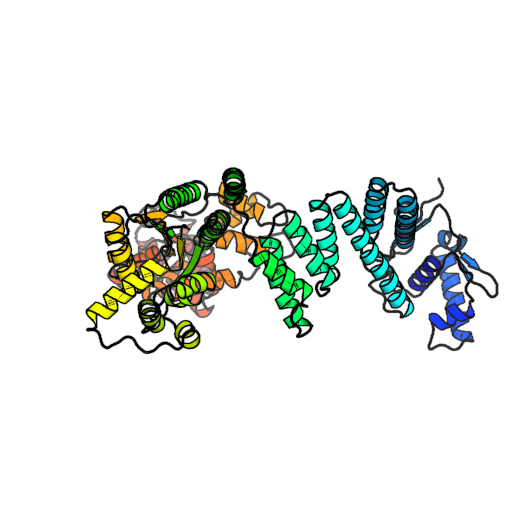A 1 562 ? 11.231 -26.061 -24.650 1.00 85.62 562 ILE A C 1
ATOM 4393 O O . ILE A 1 562 ? 11.020 -26.022 -25.863 1.00 85.62 562 ILE A O 1
ATOM 4397 N N . GLY A 1 563 ? 10.649 -25.219 -23.794 1.00 79.31 563 GLY A N 1
ATOM 4398 C CA . GLY A 1 563 ? 9.705 -24.176 -24.199 1.00 79.31 563 GLY A CA 1
ATOM 4399 C C . GLY A 1 563 ? 8.419 -24.180 -23.377 1.00 79.31 563 GLY A C 1
ATOM 4400 O O . GLY A 1 563 ? 8.372 -24.738 -22.283 1.00 79.31 563 GLY A O 1
ATOM 4401 N N . GLN A 1 564 ? 7.383 -23.516 -23.894 1.00 73.31 564 GLN A N 1
ATOM 4402 C CA . GLN A 1 564 ? 6.113 -23.329 -23.186 1.00 73.31 564 GLN A CA 1
ATOM 4403 C C . GLN A 1 564 ? 5.359 -24.649 -22.972 1.00 73.31 564 GLN A C 1
ATOM 4405 O O . GLN A 1 564 ? 4.843 -24.874 -21.883 1.00 73.31 564 GLN A O 1
ATOM 4410 N N . HIS A 1 565 ? 5.348 -25.529 -23.978 1.00 82.56 565 HIS A N 1
ATOM 4411 C CA . HIS A 1 565 ? 4.691 -26.836 -23.938 1.00 82.56 565 HIS A CA 1
ATOM 4412 C C . HIS A 1 565 ? 5.723 -27.965 -23.976 1.00 82.56 565 HIS A C 1
ATOM 4414 O O . HIS A 1 565 ? 6.624 -27.961 -24.821 1.00 82.56 565 HIS A O 1
ATOM 4420 N N . PHE A 1 566 ? 5.579 -28.945 -23.087 1.00 85.44 566 PHE A N 1
ATOM 4421 C CA . PHE A 1 566 ? 6.473 -30.099 -23.009 1.00 85.44 566 PHE A CA 1
ATOM 4422 C C . PHE A 1 566 ? 5.723 -31.367 -22.585 1.00 85.44 566 PHE A C 1
ATOM 4424 O O . PHE A 1 566 ? 4.712 -31.311 -21.885 1.00 85.44 566 PHE A O 1
ATOM 4431 N N . THR A 1 567 ? 6.237 -32.523 -23.007 1.00 86.19 567 THR A N 1
ATOM 4432 C CA . THR A 1 567 ? 5.701 -33.841 -22.642 1.00 86.19 567 THR A CA 1
ATOM 4433 C C . THR A 1 567 ? 6.580 -34.506 -21.575 1.00 86.19 567 THR A C 1
ATOM 4435 O O . THR A 1 567 ? 7.804 -34.302 -21.570 1.00 86.19 567 THR A O 1
ATOM 4438 N N . PRO A 1 568 ? 6.012 -35.333 -20.676 1.00 85.00 568 PRO A N 1
ATOM 4439 C CA . PRO A 1 568 ? 6.788 -36.103 -19.701 1.00 85.00 568 PRO A CA 1
ATOM 4440 C C . PRO A 1 568 ? 7.833 -37.003 -20.356 1.00 85.00 568 PRO A C 1
ATOM 4442 O O . PRO A 1 568 ? 8.947 -37.119 -19.851 1.00 85.00 568 PRO A O 1
ATOM 4445 N N . MET A 1 569 ? 7.510 -37.582 -21.517 1.00 83.69 569 MET A N 1
ATOM 4446 C CA . MET A 1 569 ? 8.423 -38.445 -22.269 1.00 83.69 569 MET A CA 1
ATOM 4447 C C . MET A 1 569 ? 9.689 -37.699 -22.719 1.00 83.69 569 MET A C 1
ATOM 4449 O O . MET A 1 569 ? 10.799 -38.221 -22.601 1.00 83.69 569 MET A O 1
ATOM 4453 N N . LEU A 1 570 ? 9.546 -36.450 -23.177 1.00 84.19 570 LEU A N 1
ATOM 4454 C CA . LEU A 1 570 ? 10.684 -35.619 -23.572 1.00 84.19 570 LEU A CA 1
ATOM 4455 C C . LEU A 1 570 ? 11.536 -35.205 -22.365 1.00 84.19 570 LEU A C 1
ATOM 4457 O O . LEU A 1 570 ? 12.764 -35.232 -22.447 1.00 84.19 570 LEU A O 1
ATOM 4461 N N . LEU A 1 571 ? 10.908 -34.880 -21.229 1.00 85.88 571 LEU A N 1
ATOM 4462 C CA . LEU A 1 571 ? 11.627 -34.605 -19.980 1.00 85.88 571 LEU A CA 1
ATOM 4463 C C . LEU A 1 571 ? 12.395 -35.827 -19.471 1.00 85.88 571 LEU A C 1
ATOM 4465 O O . LEU A 1 571 ? 13.548 -35.693 -19.058 1.00 85.88 571 LEU A O 1
ATOM 4469 N N . PHE A 1 572 ? 11.779 -37.009 -19.537 1.00 85.94 572 PHE A N 1
ATOM 4470 C CA . PHE A 1 572 ? 12.406 -38.272 -19.161 1.00 85.94 572 PHE A CA 1
ATOM 4471 C C . PHE A 1 572 ? 13.664 -38.534 -19.990 1.00 85.94 572 PHE A C 1
ATOM 4473 O O . PHE A 1 572 ? 14.731 -38.779 -19.426 1.00 85.94 572 PHE A O 1
ATOM 4480 N N . GLN A 1 573 ? 13.566 -38.418 -21.316 1.00 85.50 573 GLN A N 1
ATOM 4481 C CA . GLN A 1 573 ? 14.706 -38.648 -22.205 1.00 85.50 573 GLN A CA 1
ATOM 4482 C C . GLN A 1 573 ? 15.801 -37.594 -22.037 1.00 85.50 573 GLN A C 1
ATOM 4484 O O . GLN A 1 573 ? 16.992 -37.920 -22.015 1.00 85.50 573 GLN A O 1
ATOM 4489 N N . ALA A 1 574 ? 15.412 -36.329 -21.859 1.00 83.88 574 ALA A N 1
ATOM 4490 C CA . ALA A 1 574 ? 16.360 -35.244 -21.684 1.00 83.88 574 ALA A CA 1
ATOM 4491 C C . ALA A 1 574 ? 17.105 -35.344 -20.347 1.00 83.88 574 ALA A C 1
ATOM 4493 O O . ALA A 1 574 ? 18.329 -35.216 -20.362 1.00 83.88 574 ALA A O 1
ATOM 4494 N N . ASP A 1 575 ? 16.428 -35.592 -19.213 1.00 82.81 575 ASP A N 1
ATOM 4495 C CA . ASP A 1 575 ? 17.057 -35.625 -17.878 1.00 82.81 575 ASP A CA 1
ATOM 4496 C C . ASP A 1 575 ? 17.623 -37.004 -17.476 1.00 82.81 575 ASP A C 1
ATOM 4498 O O . ASP A 1 575 ? 18.609 -37.064 -16.736 1.00 82.81 575 ASP A O 1
ATOM 4502 N N . ARG A 1 576 ? 17.074 -38.102 -18.017 1.00 77.56 576 ARG A N 1
ATOM 4503 C CA . ARG A 1 576 ? 17.386 -39.505 -17.663 1.00 77.56 576 ARG A CA 1
ATOM 4504 C C . ARG A 1 576 ? 17.183 -39.840 -16.176 1.00 77.56 576 ARG A C 1
ATOM 4506 O O . ARG A 1 576 ? 17.868 -40.705 -15.628 1.00 77.56 576 ARG A O 1
ATOM 4513 N N . ALA A 1 577 ? 16.252 -39.154 -15.515 1.00 76.50 577 ALA A N 1
ATOM 4514 C CA . ALA A 1 577 ? 15.830 -39.473 -14.152 1.00 76.50 577 ALA A CA 1
ATOM 4515 C C . ALA A 1 577 ? 15.032 -40.796 -14.113 1.00 76.50 577 ALA A C 1
ATOM 4517 O O . ALA A 1 577 ? 14.362 -41.124 -15.090 1.00 76.50 577 ALA A O 1
ATOM 4518 N N . PRO A 1 578 ? 15.059 -41.563 -13.005 1.00 82.25 578 PRO A N 1
ATOM 4519 C CA . PRO A 1 578 ? 14.207 -42.743 -12.863 1.00 82.25 578 PRO A CA 1
ATOM 4520 C C . PRO A 1 578 ? 12.718 -42.361 -12.916 1.00 82.25 578 PRO A C 1
ATOM 4522 O O . PRO A 1 578 ? 12.332 -41.315 -12.393 1.00 82.25 578 PRO A O 1
ATOM 4525 N N . SER A 1 579 ? 11.888 -43.220 -13.524 1.00 78.81 579 SER A N 1
ATOM 4526 C CA . SER A 1 579 ? 10.465 -42.946 -13.807 1.00 78.81 579 SER A CA 1
ATOM 4527 C C . SER A 1 579 ? 9.684 -42.477 -12.573 1.00 78.81 579 SER A C 1
ATOM 4529 O O . SER A 1 579 ? 8.971 -41.481 -12.640 1.00 78.81 579 SER A O 1
ATOM 4531 N N . ASP A 1 580 ? 9.874 -43.131 -11.426 1.00 81.06 580 ASP A N 1
ATOM 4532 C CA . ASP A 1 580 ? 9.158 -42.785 -10.189 1.00 81.06 580 ASP A CA 1
ATOM 4533 C C . ASP A 1 580 ? 9.520 -41.379 -9.681 1.00 81.06 580 ASP A C 1
ATOM 4535 O O . ASP A 1 580 ? 8.659 -40.630 -9.221 1.00 81.06 580 ASP A O 1
ATOM 4539 N N . ALA A 1 581 ? 10.789 -40.981 -9.825 1.00 82.00 581 ALA A N 1
ATOM 4540 C CA . ALA A 1 581 ? 11.248 -39.653 -9.428 1.00 82.00 581 ALA A CA 1
ATOM 4541 C C . ALA A 1 581 ? 10.756 -38.556 -10.384 1.00 82.00 581 ALA A C 1
ATOM 4543 O O . ALA A 1 581 ? 10.553 -37.425 -9.947 1.00 82.00 581 ALA A O 1
ATOM 4544 N N . LEU A 1 582 ? 10.557 -38.877 -11.670 1.00 84.50 582 LEU A N 1
ATOM 4545 C CA . LEU A 1 582 ? 9.961 -37.955 -12.638 1.00 84.50 582 LEU A CA 1
ATOM 4546 C C . LEU A 1 582 ? 8.504 -37.663 -12.282 1.00 84.50 582 LEU A C 1
ATOM 4548 O O . LEU A 1 582 ? 8.127 -36.497 -12.221 1.00 84.50 582 LEU A O 1
ATOM 4552 N N . VAL A 1 583 ? 7.706 -38.703 -12.021 1.00 84.81 583 VAL A N 1
ATOM 4553 C CA . VAL A 1 583 ? 6.289 -38.548 -11.658 1.00 84.81 583 VAL A CA 1
ATOM 4554 C C . VAL A 1 583 ? 6.158 -37.745 -10.367 1.00 84.81 583 VAL A C 1
ATOM 4556 O O . VAL A 1 583 ? 5.423 -36.764 -10.335 1.00 84.81 583 VAL A O 1
ATOM 4559 N N . GLN A 1 584 ? 6.944 -38.079 -9.338 1.00 84.38 584 GLN A N 1
ATOM 4560 C CA . GLN A 1 584 ? 6.931 -37.342 -8.073 1.00 84.38 584 GLN A CA 1
ATOM 4561 C C . GLN A 1 584 ? 7.319 -35.867 -8.249 1.00 84.38 584 GLN A C 1
ATOM 4563 O O . GLN A 1 584 ? 6.724 -34.989 -7.628 1.00 84.38 584 GLN A O 1
ATOM 4568 N N . ALA A 1 585 ? 8.306 -35.582 -9.099 1.00 85.31 585 ALA A N 1
ATOM 4569 C CA . ALA A 1 585 ? 8.720 -34.215 -9.377 1.00 85.31 585 ALA A CA 1
ATOM 4570 C C . ALA A 1 585 ? 7.692 -33.443 -10.219 1.00 85.31 585 ALA A C 1
ATOM 4572 O O . ALA A 1 585 ? 7.488 -32.260 -9.970 1.00 85.31 585 ALA A O 1
ATOM 4573 N N . LEU A 1 586 ? 7.034 -34.078 -11.194 1.00 85.00 586 LEU A N 1
ATOM 4574 C CA . LEU A 1 586 ? 5.941 -33.456 -11.951 1.00 85.00 586 LEU A CA 1
ATOM 4575 C C . LEU A 1 586 ? 4.748 -33.146 -11.042 1.00 85.00 586 LEU A C 1
ATOM 4577 O O . LEU A 1 586 ? 4.209 -32.042 -11.115 1.00 85.00 586 LEU A O 1
ATOM 4581 N N . ASP A 1 587 ? 4.399 -34.065 -10.139 1.00 81.00 587 ASP A N 1
ATOM 4582 C CA . ASP A 1 587 ? 3.384 -33.841 -9.108 1.00 81.00 587 ASP A CA 1
ATOM 4583 C C . ASP A 1 587 ? 3.757 -32.664 -8.200 1.00 81.00 587 ASP A C 1
ATOM 4585 O O . ASP A 1 587 ? 2.921 -31.804 -7.931 1.00 81.00 587 ASP A O 1
ATOM 4589 N N . GLU A 1 588 ? 5.012 -32.585 -7.748 1.00 80.94 588 GLU A N 1
ATOM 4590 C CA . GLU A 1 588 ? 5.512 -31.470 -6.936 1.00 80.94 588 GLU A CA 1
ATOM 4591 C C . GLU A 1 588 ? 5.410 -30.131 -7.687 1.00 80.94 588 GLU A C 1
ATOM 4593 O O . GLU A 1 588 ? 4.877 -29.155 -7.159 1.00 80.94 588 GLU A O 1
ATOM 4598 N N . LEU A 1 589 ? 5.861 -30.082 -8.944 1.00 82.44 589 LEU A N 1
ATOM 4599 C CA . LEU A 1 589 ? 5.805 -28.876 -9.776 1.00 82.44 589 LEU A CA 1
ATOM 4600 C C . LEU A 1 589 ? 4.365 -28.428 -10.063 1.00 82.44 589 LEU A C 1
ATOM 4602 O O . LEU A 1 589 ? 4.095 -27.222 -10.101 1.00 82.44 589 LEU A O 1
ATOM 4606 N N . TRP A 1 590 ? 3.451 -29.381 -10.259 1.00 79.88 590 TRP A N 1
ATOM 4607 C CA . TRP A 1 590 ? 2.026 -29.113 -10.440 1.00 79.88 590 TRP A CA 1
ATOM 4608 C C . TRP A 1 590 ? 1.396 -28.576 -9.147 1.00 79.88 590 TRP A C 1
ATOM 4610 O O . TRP A 1 590 ? 0.717 -27.553 -9.178 1.00 79.88 590 TRP A O 1
ATOM 4620 N N . ARG A 1 591 ? 1.711 -29.179 -7.990 1.00 70.62 591 ARG A N 1
ATOM 4621 C CA . ARG A 1 591 ? 1.243 -28.726 -6.662 1.00 70.62 591 ARG A CA 1
ATOM 4622 C C . ARG A 1 591 ? 1.739 -27.331 -6.293 1.00 70.62 591 ARG A C 1
ATOM 4624 O O . ARG A 1 591 ? 1.012 -26.575 -5.661 1.00 70.62 591 ARG A O 1
ATOM 4631 N N . CYS A 1 592 ? 2.957 -26.968 -6.694 1.00 68.69 592 CYS A N 1
ATOM 4632 C CA . CYS A 1 592 ? 3.491 -25.614 -6.509 1.00 68.69 592 CYS A CA 1
ATOM 4633 C C . CYS A 1 592 ? 2.929 -24.588 -7.515 1.00 68.69 592 CYS A C 1
ATOM 4635 O O . CYS A 1 592 ? 3.414 -23.451 -7.556 1.00 68.69 592 CYS A O 1
ATOM 4637 N N . ALA A 1 593 ? 1.962 -24.986 -8.352 1.00 68.69 593 ALA A N 1
ATOM 4638 C CA . ALA A 1 593 ? 1.389 -24.185 -9.428 1.00 68.69 593 ALA A CA 1
ATOM 4639 C C . ALA A 1 593 ? 2.458 -23.586 -10.360 1.00 68.69 593 ALA A C 1
ATOM 4641 O O . ALA A 1 593 ? 2.311 -22.466 -10.858 1.00 68.69 593 ALA A O 1
ATOM 4642 N N . LEU A 1 594 ? 3.556 -24.313 -10.605 1.00 76.25 594 LEU A N 1
ATOM 4643 C CA . LEU A 1 594 ? 4.588 -23.924 -11.576 1.00 76.25 594 LEU A CA 1
ATOM 4644 C C . LEU A 1 594 ? 4.279 -24.464 -12.974 1.00 76.25 594 LEU A C 1
ATOM 4646 O O . LEU A 1 594 ? 4.653 -23.831 -13.965 1.00 76.25 594 LEU A O 1
ATOM 4650 N N . ILE A 1 595 ? 3.585 -25.604 -13.040 1.00 82.88 595 ILE A N 1
ATOM 4651 C CA . ILE A 1 595 ? 3.135 -26.239 -14.279 1.00 82.88 595 ILE A CA 1
ATOM 4652 C C . ILE A 1 595 ? 1.649 -26.615 -14.187 1.00 82.88 595 ILE A C 1
ATOM 4654 O O . ILE A 1 595 ? 1.145 -26.916 -13.108 1.00 82.88 595 ILE A O 1
ATOM 4658 N N . VAL A 1 596 ? 0.961 -26.645 -15.327 1.00 79.69 596 VAL A N 1
ATOM 4659 C CA . VAL A 1 596 ? -0.448 -27.051 -15.464 1.00 79.69 596 VAL A CA 1
ATOM 4660 C C . VAL A 1 596 ? -0.570 -28.065 -16.600 1.00 79.69 596 VAL A C 1
ATOM 4662 O O . VAL A 1 596 ? 0.175 -27.999 -17.579 1.00 79.69 596 VAL A O 1
ATOM 4665 N N . ALA A 1 597 ? -1.506 -29.006 -16.487 1.00 79.25 597 ALA A N 1
ATOM 4666 C CA . ALA A 1 597 ? -1.846 -29.912 -17.579 1.00 79.25 597 ALA A CA 1
ATOM 4667 C C . ALA A 1 597 ? -2.620 -29.156 -18.677 1.00 79.25 597 ALA A C 1
ATOM 4669 O O . ALA A 1 597 ? -3.653 -28.547 -18.404 1.00 79.25 597 ALA A O 1
ATOM 4670 N N . ALA A 1 598 ? -2.122 -29.199 -19.913 1.00 72.50 598 ALA A N 1
ATOM 4671 C CA . ALA A 1 598 ? -2.718 -28.544 -21.083 1.00 72.50 598 ALA A CA 1
ATOM 4672 C C . ALA A 1 598 ? -3.418 -29.533 -22.040 1.00 72.50 598 ALA A C 1
ATOM 4674 O O . ALA A 1 598 ? -3.926 -29.133 -23.085 1.00 72.50 598 ALA A O 1
ATOM 4675 N N . GLY A 1 599 ? -3.444 -30.823 -21.700 1.00 71.62 599 GLY A N 1
ATOM 4676 C CA . GLY A 1 599 ? -4.045 -31.886 -22.501 1.00 71.62 599 GLY A CA 1
ATOM 4677 C C . GLY A 1 599 ? -3.658 -33.267 -21.977 1.00 71.62 599 GLY A C 1
ATOM 4678 O O . GLY A 1 599 ? -3.057 -33.388 -20.909 1.00 71.62 599 GLY A O 1
ATOM 4679 N N . ALA A 1 600 ? -3.983 -34.314 -22.738 1.00 68.88 600 ALA A N 1
ATOM 4680 C CA . ALA A 1 600 ? -3.481 -35.654 -22.455 1.00 68.88 600 ALA A CA 1
ATOM 4681 C C . ALA A 1 600 ? -1.961 -35.680 -22.698 1.00 68.88 600 ALA A C 1
ATOM 4683 O O . ALA A 1 600 ? -1.518 -35.510 -23.828 1.00 68.88 600 ALA A O 1
ATOM 4684 N N . ASP A 1 601 ? -1.185 -35.857 -21.628 1.00 77.31 601 ASP A N 1
ATOM 4685 C CA . ASP A 1 601 ? 0.281 -35.988 -21.646 1.00 77.31 601 ASP A CA 1
ATOM 4686 C C . ASP A 1 601 ? 1.075 -34.736 -22.089 1.00 77.31 601 ASP A C 1
ATOM 4688 O O . ASP A 1 601 ? 2.243 -34.816 -22.476 1.00 77.31 601 ASP A O 1
ATOM 4692 N N . VAL A 1 602 ? 0.463 -33.549 -21.990 1.00 82.38 602 VAL A N 1
ATOM 4693 C CA . VAL A 1 602 ? 1.118 -32.258 -22.265 1.00 82.38 602 VAL A CA 1
ATOM 4694 C C . VAL A 1 602 ? 1.020 -31.348 -21.048 1.00 82.38 602 VAL A C 1
ATOM 4696 O O . VAL A 1 602 ? -0.071 -31.067 -20.547 1.00 82.38 602 VAL A O 1
ATOM 4699 N N . TYR A 1 603 ? 2.167 -30.830 -20.619 1.00 84.62 603 TYR A N 1
ATOM 4700 C CA . TYR A 1 603 ? 2.284 -29.845 -19.553 1.00 84.62 603 TYR A CA 1
ATOM 4701 C C . TYR A 1 603 ? 2.727 -28.497 -20.118 1.00 84.62 603 TYR A C 1
ATOM 4703 O O . TYR A 1 603 ? 3.466 -28.414 -21.102 1.00 84.62 603 TYR A O 1
ATOM 4711 N N . THR A 1 604 ? 2.264 -27.429 -19.477 1.00 83.44 604 THR A N 1
ATOM 4712 C CA . THR A 1 604 ? 2.678 -26.055 -19.757 1.00 83.44 604 THR A CA 1
ATOM 4713 C C . THR A 1 604 ? 3.118 -25.366 -18.479 1.00 83.44 604 THR A C 1
ATOM 4715 O O . THR A 1 604 ? 2.654 -25.712 -17.393 1.00 83.44 604 THR A O 1
ATOM 4718 N N . PHE A 1 605 ? 3.979 -24.357 -18.590 1.00 81.06 605 PHE A N 1
ATOM 4719 C CA . PHE A 1 605 ? 4.236 -23.457 -17.467 1.00 81.06 605 PHE A CA 1
ATOM 4720 C C . PHE A 1 605 ? 2.967 -22.684 -17.104 1.00 81.06 605 PHE A C 1
ATOM 4722 O O . PHE A 1 605 ? 2.254 -22.202 -17.986 1.00 81.06 605 PHE A O 1
ATOM 4729 N N . SER A 1 606 ? 2.715 -22.518 -15.805 1.00 73.62 606 SER A N 1
ATOM 4730 C CA . SER A 1 606 ? 1.579 -21.732 -15.306 1.00 73.62 606 SER A CA 1
ATOM 4731 C C . SER A 1 606 ? 1.666 -20.251 -15.681 1.00 73.62 606 SER A C 1
ATOM 4733 O O . SER A 1 606 ? 0.639 -19.578 -15.782 1.00 73.62 606 SER A O 1
ATOM 4735 N N . HIS A 1 607 ? 2.895 -19.747 -15.852 1.00 72.00 607 HIS A N 1
ATOM 4736 C CA . HIS A 1 607 ? 3.206 -18.390 -16.297 1.00 72.00 607 HIS A CA 1
ATOM 4737 C C . HIS A 1 607 ? 4.451 -18.406 -17.187 1.00 72.00 607 HIS A C 1
ATOM 4739 O O . HIS A 1 607 ? 5.487 -18.945 -16.790 1.00 72.00 607 HIS A O 1
ATOM 4745 N N . GLU A 1 608 ? 4.393 -17.738 -18.339 1.00 72.00 608 GLU A N 1
ATOM 4746 C CA . GLU A 1 608 ? 5.542 -17.621 -19.249 1.00 72.00 608 GLU A CA 1
ATOM 4747 C C . GLU A 1 608 ? 6.731 -16.910 -18.575 1.00 72.00 608 GLU A C 1
ATOM 4749 O O . GLU A 1 608 ? 7.883 -17.308 -18.732 1.00 72.00 608 GLU A O 1
ATOM 4754 N N . LEU A 1 609 ? 6.448 -15.942 -17.696 1.00 71.25 609 LEU A N 1
ATOM 4755 C CA . LEU A 1 609 ? 7.456 -15.251 -16.886 1.00 71.25 609 LEU A CA 1
ATOM 4756 C C . LEU A 1 609 ? 8.272 -16.188 -15.987 1.00 71.25 609 LEU A C 1
ATOM 4758 O O . LEU A 1 609 ? 9.466 -15.972 -15.790 1.00 71.25 609 LEU A O 1
ATOM 4762 N N . VAL A 1 610 ? 7.651 -17.239 -15.438 1.00 76.38 610 VAL A N 1
ATOM 4763 C CA . VAL A 1 610 ? 8.359 -18.229 -14.608 1.00 76.38 610 VAL A CA 1
ATOM 4764 C C . VAL A 1 610 ? 9.394 -18.955 -15.458 1.00 76.38 610 VAL A C 1
ATOM 4766 O O . VAL A 1 610 ? 10.548 -19.079 -15.045 1.00 76.38 610 VAL A O 1
ATOM 4769 N N . ARG A 1 611 ? 9.009 -19.369 -16.671 1.00 84.00 611 ARG A N 1
ATOM 4770 C CA . ARG A 1 611 ? 9.919 -19.996 -17.632 1.00 84.00 611 ARG A CA 1
ATOM 4771 C C . ARG A 1 611 ? 11.081 -19.070 -17.974 1.00 84.00 611 ARG A C 1
ATOM 4773 O O . ARG A 1 611 ? 12.235 -19.495 -17.907 1.00 84.00 611 ARG A O 1
ATOM 4780 N N . GLU A 1 612 ? 10.793 -17.809 -18.291 1.00 75.19 612 GLU A N 1
ATOM 4781 C CA . GLU A 1 612 ? 11.817 -16.827 -18.654 1.00 75.19 612 GLU A CA 1
ATOM 4782 C C . GLU A 1 612 ? 12.810 -16.554 -17.524 1.00 75.19 612 GLU A C 1
ATOM 4784 O O . GLU A 1 612 ? 14.015 -16.538 -17.778 1.00 75.19 612 GLU A O 1
ATOM 4789 N N . VAL A 1 613 ? 12.344 -16.386 -16.279 1.00 78.06 613 VAL A N 1
ATOM 4790 C CA . VAL A 1 613 ? 13.231 -16.195 -15.115 1.00 78.06 613 VAL A CA 1
ATOM 4791 C C . VAL A 1 613 ? 14.156 -17.390 -14.941 1.00 78.06 613 VAL A C 1
ATOM 4793 O O . VAL A 1 613 ? 15.354 -17.217 -14.713 1.00 78.06 613 VAL A O 1
ATOM 4796 N N . ILE A 1 614 ? 13.624 -18.606 -15.072 1.00 83.62 614 ILE A N 1
ATOM 4797 C CA . ILE A 1 614 ? 14.417 -19.828 -14.928 1.00 83.62 614 ILE A CA 1
ATOM 4798 C C . ILE A 1 614 ? 15.444 -19.912 -16.049 1.00 83.62 614 ILE A C 1
ATOM 4800 O O . ILE A 1 614 ? 16.632 -20.056 -15.767 1.00 83.62 614 ILE A O 1
ATOM 4804 N N . TYR A 1 615 ? 15.010 -19.747 -17.298 1.00 84.69 615 TYR A N 1
ATOM 4805 C CA . TYR A 1 615 ? 15.879 -19.796 -18.467 1.00 84.69 615 TYR A CA 1
ATOM 4806 C C . TYR A 1 615 ? 16.987 -18.735 -18.391 1.00 84.69 615 TYR A C 1
ATOM 4808 O O . TYR A 1 615 ? 18.165 -19.061 -18.553 1.00 84.69 615 TYR A O 1
ATOM 4816 N N . ARG A 1 616 ? 16.646 -17.482 -18.049 1.00 78.88 616 ARG A N 1
ATOM 4817 C CA . ARG A 1 616 ? 17.611 -16.383 -17.866 1.00 78.88 616 ARG A CA 1
ATOM 4818 C C . ARG A 1 616 ? 18.534 -16.596 -16.657 1.00 78.88 616 ARG A C 1
ATOM 4820 O O . ARG A 1 616 ? 19.689 -16.183 -16.700 1.00 78.88 616 ARG A O 1
ATOM 4827 N N . GLY A 1 617 ? 18.074 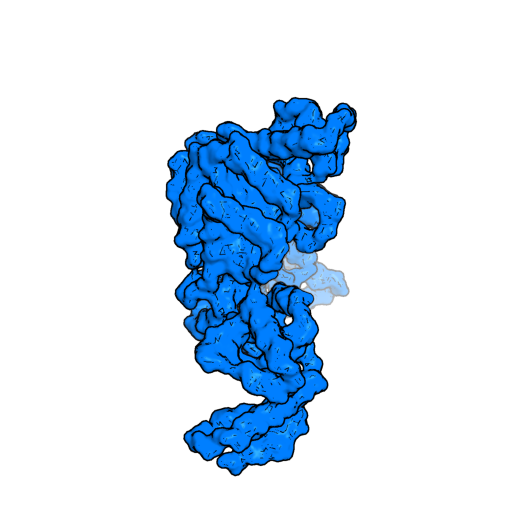-17.283 -15.613 1.00 79.69 617 GLY A N 1
ATOM 4828 C CA . GLY A 1 617 ? 18.887 -17.637 -14.444 1.00 79.69 617 GLY A CA 1
ATOM 4829 C C . GLY A 1 617 ? 19.938 -18.723 -14.707 1.00 79.69 617 GLY A C 1
ATOM 4830 O O . GLY A 1 617 ? 20.881 -18.867 -13.928 1.00 79.69 617 GLY A O 1
ATOM 4831 N N . LEU A 1 618 ? 19.814 -19.487 -15.797 1.00 85.50 618 LEU A N 1
ATOM 4832 C CA . LEU A 1 618 ? 20.825 -20.466 -16.198 1.00 85.50 618 LEU A CA 1
ATOM 4833 C C . LEU A 1 618 ? 22.079 -19.766 -16.737 1.00 85.50 618 LEU A C 1
ATOM 4835 O O . LEU A 1 618 ? 21.980 -18.839 -17.540 1.00 85.50 618 LEU A O 1
ATOM 4839 N N . SER A 1 619 ? 23.260 -20.265 -16.361 1.00 87.38 619 SER A N 1
ATOM 4840 C CA . SER A 1 619 ? 24.525 -19.834 -16.965 1.00 87.38 619 SER A CA 1
ATOM 4841 C C . SER A 1 619 ? 24.620 -20.268 -18.429 1.00 87.38 619 SER A C 1
ATOM 4843 O O . SER A 1 619 ? 24.088 -21.316 -18.803 1.00 87.38 619 SER A O 1
ATOM 4845 N N . ASP A 1 620 ? 25.364 -19.529 -19.255 1.00 85.56 620 ASP A N 1
ATOM 4846 C CA . ASP A 1 620 ? 25.508 -19.832 -20.690 1.00 85.56 620 ASP A CA 1
ATOM 4847 C C . ASP A 1 620 ? 26.047 -21.245 -20.954 1.00 85.56 620 ASP A C 1
ATOM 4849 O O . ASP A 1 620 ? 25.645 -21.922 -21.899 1.00 85.56 620 ASP A O 1
ATOM 4853 N N . ALA A 1 621 ? 26.945 -21.736 -20.094 1.00 86.62 621 ALA A N 1
ATOM 4854 C CA . ALA A 1 621 ? 27.434 -23.111 -20.165 1.00 86.62 621 ALA A CA 1
ATOM 4855 C C . ALA A 1 621 ? 26.316 -24.134 -19.898 1.00 86.62 621 ALA A C 1
ATOM 4857 O O . ALA A 1 621 ? 26.214 -25.142 -20.601 1.00 86.62 621 ALA A O 1
ATOM 4858 N N . ARG A 1 622 ? 25.453 -23.866 -18.908 1.00 86.12 622 ARG A N 1
ATOM 4859 C CA . ARG A 1 622 ? 24.340 -24.749 -18.545 1.00 86.12 622 ARG A CA 1
ATOM 4860 C C . ARG A 1 622 ? 23.224 -24.710 -19.585 1.00 86.12 622 ARG A C 1
ATOM 4862 O O . ARG A 1 622 ? 22.719 -25.774 -19.929 1.00 86.12 622 ARG A O 1
ATOM 4869 N N . ARG A 1 623 ? 22.908 -23.539 -20.153 1.00 89.38 623 ARG A N 1
ATOM 4870 C CA . ARG A 1 623 ? 21.963 -23.416 -21.278 1.00 89.38 623 ARG A CA 1
ATOM 4871 C C . ARG A 1 623 ? 22.413 -24.252 -22.468 1.00 89.38 623 ARG A C 1
ATOM 4873 O O . ARG A 1 623 ? 21.672 -25.129 -22.895 1.00 89.38 623 ARG A O 1
ATOM 4880 N N . ARG A 1 624 ? 23.650 -24.067 -22.943 1.00 87.75 624 ARG A N 1
ATOM 4881 C CA . ARG A 1 624 ? 24.188 -24.839 -24.080 1.00 87.75 624 ARG A CA 1
ATOM 4882 C C . ARG A 1 624 ? 24.171 -26.344 -23.828 1.00 87.75 624 ARG A C 1
ATOM 4884 O O . ARG A 1 624 ? 23.844 -27.121 -24.723 1.00 87.75 624 ARG A O 1
ATOM 4891 N N . HIS A 1 625 ? 24.502 -26.760 -22.605 1.00 88.81 625 HIS A N 1
ATOM 4892 C CA . HIS A 1 625 ? 24.441 -28.165 -22.214 1.00 88.81 625 HIS A CA 1
ATOM 4893 C C . HIS A 1 625 ? 23.012 -28.726 -22.278 1.00 88.81 625 HIS A C 1
ATOM 4895 O O . HIS A 1 625 ? 22.804 -29.791 -22.856 1.00 88.81 625 HIS A O 1
ATOM 4901 N N . LEU A 1 626 ? 22.030 -28.008 -21.727 1.00 89.31 626 LEU A N 1
ATOM 4902 C CA . LEU A 1 626 ? 20.631 -28.433 -21.739 1.00 89.31 626 LEU A CA 1
ATOM 4903 C C . LEU A 1 626 ? 20.031 -28.412 -23.150 1.00 89.31 626 LEU A C 1
ATOM 4905 O O . LEU A 1 626 ? 19.379 -29.381 -23.522 1.00 89.31 626 LEU A O 1
ATOM 4909 N N . HIS A 1 627 ? 20.317 -27.393 -23.967 1.00 89.19 627 HIS A N 1
ATOM 4910 C CA . HIS A 1 627 ? 19.885 -27.348 -25.371 1.00 89.19 627 HIS A CA 1
ATOM 4911 C C . HIS A 1 627 ? 20.382 -28.561 -26.161 1.00 89.19 627 HIS A C 1
ATOM 4913 O O . HIS A 1 627 ? 19.613 -29.165 -26.904 1.00 89.19 627 HIS A O 1
ATOM 4919 N N . ARG A 1 628 ? 21.636 -28.981 -25.941 1.00 87.75 628 ARG A N 1
ATOM 4920 C CA . ARG A 1 628 ? 22.175 -30.202 -26.554 1.00 87.75 628 ARG A CA 1
ATOM 4921 C C . ARG A 1 628 ? 21.416 -31.452 -26.115 1.00 87.75 628 ARG A C 1
ATOM 4923 O O . ARG A 1 628 ? 21.092 -32.280 -26.958 1.00 87.75 628 ARG A O 1
ATOM 4930 N N . ARG A 1 629 ? 21.149 -31.597 -24.812 1.00 88.75 629 ARG A N 1
ATOM 4931 C CA . ARG A 1 629 ? 20.423 -32.758 -24.264 1.00 88.75 629 ARG A CA 1
ATOM 4932 C C . ARG A 1 629 ? 18.994 -32.833 -24.792 1.00 88.75 629 ARG A C 1
ATOM 4934 O O . ARG A 1 629 ? 18.557 -33.908 -25.177 1.00 88.75 629 ARG A O 1
ATOM 4941 N N . VAL A 1 630 ? 18.296 -31.699 -24.841 1.00 88.75 630 VAL A N 1
ATOM 4942 C CA . VAL A 1 630 ? 16.934 -31.611 -25.384 1.00 88.75 630 VAL A CA 1
ATOM 4943 C C . VAL A 1 630 ? 16.927 -31.971 -26.868 1.00 88.75 630 VAL A C 1
ATOM 4945 O O . VAL A 1 630 ? 16.132 -32.812 -27.268 1.00 88.75 630 VAL A O 1
ATOM 4948 N N . ALA A 1 631 ? 17.851 -31.428 -27.667 1.00 85.25 631 ALA A N 1
ATOM 4949 C CA . ALA A 1 631 ? 17.948 -31.765 -29.088 1.00 85.25 631 ALA A CA 1
ATOM 4950 C C . ALA A 1 631 ? 18.195 -33.269 -29.313 1.00 85.25 631 ALA A C 1
ATOM 4952 O O . ALA A 1 631 ? 17.538 -33.886 -30.145 1.00 85.25 631 ALA A O 1
ATOM 4953 N N . GLN A 1 632 ? 19.092 -33.882 -28.531 1.00 87.12 632 GLN A N 1
ATOM 4954 C CA . GLN A 1 632 ? 19.348 -35.327 -28.586 1.00 87.12 632 GLN A CA 1
ATOM 4955 C C . GLN A 1 632 ? 18.112 -36.150 -28.208 1.00 87.12 632 GLN A C 1
ATOM 4957 O O . GLN A 1 632 ? 17.779 -37.098 -28.912 1.00 87.12 632 GLN A O 1
ATOM 4962 N N . ALA A 1 633 ? 17.403 -35.758 -27.148 1.00 86.44 633 ALA A N 1
ATOM 4963 C CA . ALA A 1 633 ? 16.174 -36.419 -26.722 1.00 86.44 633 ALA A CA 1
ATOM 4964 C C . ALA A 1 633 ? 15.064 -36.331 -27.785 1.00 86.44 633 ALA A C 1
ATOM 4966 O O . ALA A 1 633 ? 14.365 -37.313 -28.019 1.00 86.44 633 ALA A O 1
ATOM 4967 N N . MET A 1 634 ? 14.929 -35.185 -28.464 1.00 84.81 634 MET A N 1
ATOM 4968 C CA . MET A 1 634 ? 13.975 -35.023 -29.568 1.00 84.81 634 MET A CA 1
ATOM 4969 C C . MET A 1 634 ? 14.311 -35.943 -30.749 1.00 84.81 634 MET A C 1
ATOM 4971 O O . MET A 1 634 ? 13.409 -36.569 -31.292 1.00 84.81 634 MET A O 1
ATOM 4975 N N . VAL A 1 635 ? 15.595 -36.087 -31.102 1.00 85.56 635 VAL A N 1
ATOM 4976 C CA . VAL A 1 635 ? 16.042 -37.009 -32.165 1.00 85.56 635 VAL A CA 1
ATOM 4977 C C . VAL A 1 635 ? 15.788 -38.471 -31.790 1.00 85.56 635 VAL A C 1
ATOM 4979 O O . VAL A 1 635 ? 15.334 -39.257 -32.616 1.00 85.56 635 VAL A O 1
ATOM 4982 N N . GLU A 1 636 ? 16.063 -38.861 -30.545 1.00 83.62 636 GLU A N 1
ATOM 4983 C CA . GLU A 1 636 ? 15.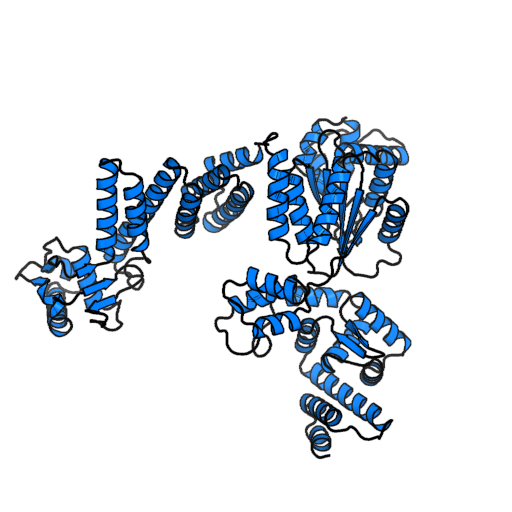807 -40.229 -30.076 1.00 83.62 636 GLU A CA 1
ATOM 4984 C C . GLU A 1 636 ? 14.304 -40.564 -30.122 1.00 83.62 636 GLU A C 1
ATOM 4986 O O . GLU A 1 636 ? 13.934 -41.660 -30.540 1.00 83.62 636 GLU A O 1
ATOM 4991 N N . LEU A 1 637 ? 13.432 -39.611 -29.780 1.00 81.00 637 LEU A N 1
ATOM 4992 C CA . LEU A 1 637 ? 11.978 -39.795 -29.821 1.00 81.00 637 LEU A CA 1
ATOM 4993 C C . LEU A 1 637 ? 11.402 -39.777 -31.246 1.00 81.00 637 LEU A C 1
ATOM 4995 O O . LEU A 1 637 ? 10.520 -40.582 -31.544 1.00 81.00 637 LEU A O 1
ATOM 4999 N N . SER A 1 638 ? 11.928 -38.943 -32.149 1.00 73.12 638 SER A N 1
ATOM 5000 C CA . SER A 1 638 ? 11.459 -38.876 -33.543 1.00 73.12 638 SER A CA 1
ATOM 5001 C C . SER A 1 638 ? 11.846 -40.103 -34.378 1.00 73.12 638 SER A C 1
ATOM 5003 O O . SER A 1 638 ? 11.227 -40.389 -35.403 1.00 73.12 638 SER A O 1
ATOM 5005 N N . THR A 1 639 ? 12.830 -40.896 -33.935 1.00 63.34 639 THR A N 1
ATOM 5006 C CA . THR A 1 639 ? 13.201 -42.152 -34.615 1.00 63.34 639 THR A CA 1
ATOM 5007 C C . THR A 1 639 ? 12.175 -43.284 -34.457 1.00 63.34 639 THR A C 1
ATOM 5009 O O . THR A 1 639 ? 12.264 -44.266 -35.198 1.00 63.34 639 THR A O 1
ATOM 5012 N N . GLY A 1 640 ? 11.203 -43.152 -33.541 1.00 53.44 640 GLY A N 1
ATOM 5013 C CA . GLY A 1 640 ? 10.181 -44.166 -33.251 1.00 53.44 640 GLY A CA 1
ATOM 5014 C C . GLY A 1 640 ? 8.935 -44.127 -34.147 1.00 53.44 640 GLY A C 1
ATOM 5015 O O . GLY A 1 640 ? 8.446 -45.189 -34.518 1.00 53.44 640 GLY A O 1
ATOM 5016 N N . ASP A 1 641 ? 8.474 -42.938 -34.552 1.00 48.34 641 ASP A N 1
ATOM 5017 C CA . ASP A 1 641 ? 7.265 -42.728 -35.370 1.00 48.34 641 ASP A CA 1
ATOM 5018 C C . ASP A 1 641 ? 7.612 -41.960 -36.657 1.00 48.34 641 ASP A C 1
ATOM 5020 O O . ASP A 1 641 ? 7.368 -40.765 -36.818 1.00 48.34 641 ASP A O 1
ATOM 5024 N N . ARG A 1 642 ? 8.214 -42.659 -37.626 1.00 47.72 642 ARG A N 1
ATOM 5025 C CA . ARG A 1 642 ? 8.433 -42.122 -38.979 1.00 47.72 642 ARG A CA 1
ATOM 5026 C C . ARG A 1 642 ? 7.157 -42.219 -39.819 1.00 47.72 642 ARG A C 1
ATOM 5028 O O . ARG A 1 642 ? 7.110 -43.006 -40.764 1.00 47.72 642 ARG A O 1
ATOM 5035 N N . GLN A 1 643 ? 6.139 -41.422 -39.502 1.00 42.41 643 GLN A N 1
ATOM 5036 C CA . GLN A 1 643 ? 5.032 -41.150 -40.428 1.00 42.41 643 GLN A CA 1
ATOM 5037 C C . GLN A 1 643 ? 4.674 -39.653 -40.451 1.00 42.41 643 GLN A C 1
ATOM 5039 O O . GLN A 1 643 ? 3.954 -39.144 -39.606 1.00 42.41 643 GLN A O 1
ATOM 5044 N N . GLU A 1 644 ? 5.213 -38.976 -41.471 1.00 45.06 644 GLU A N 1
ATOM 5045 C CA . GLU A 1 644 ? 4.548 -37.927 -42.262 1.00 45.06 644 GLU A CA 1
ATOM 5046 C C . GLU A 1 644 ? 3.898 -36.737 -41.519 1.00 45.06 644 GLU A C 1
ATOM 5048 O O . GLU A 1 644 ? 2.704 -36.497 -41.670 1.00 45.06 644 GLU A O 1
ATOM 5053 N N . MET A 1 645 ? 4.678 -35.912 -40.803 1.00 44.50 645 MET A N 1
ATOM 5054 C CA . MET A 1 645 ? 4.282 -34.518 -40.498 1.00 44.50 645 MET A CA 1
ATOM 5055 C C . MET A 1 645 ? 5.472 -33.614 -40.087 1.00 44.50 645 MET A C 1
ATOM 5057 O O . MET A 1 645 ? 5.419 -32.897 -39.094 1.00 44.50 645 MET A O 1
ATOM 5061 N N . PHE A 1 646 ? 6.586 -33.639 -40.827 1.00 52.59 646 PHE A N 1
ATOM 5062 C CA . PHE A 1 646 ? 7.846 -33.013 -40.395 1.00 52.59 646 PHE A CA 1
ATOM 5063 C C . PHE A 1 646 ? 8.211 -31.750 -41.191 1.00 52.59 646 PHE A C 1
ATOM 5065 O O . PHE A 1 646 ? 8.777 -31.825 -42.274 1.00 52.59 646 PHE A O 1
ATOM 5072 N N . THR A 1 647 ? 7.902 -30.580 -40.627 1.00 57.47 647 THR A N 1
ATOM 5073 C CA . THR A 1 647 ? 8.636 -29.324 -40.906 1.00 57.47 647 THR A CA 1
ATOM 5074 C C . THR A 1 647 ? 8.836 -28.495 -39.637 1.00 57.47 647 THR A C 1
ATOM 5076 O O . THR A 1 647 ? 9.815 -27.763 -39.521 1.00 57.47 647 THR A O 1
ATOM 5079 N N . ASP A 1 648 ? 7.917 -28.589 -38.670 1.00 61.00 648 ASP A N 1
ATOM 5080 C CA . ASP A 1 648 ? 7.986 -27.793 -37.440 1.00 61.00 648 ASP A CA 1
ATOM 5081 C C . ASP A 1 648 ? 8.899 -28.437 -36.375 1.00 61.00 648 ASP A C 1
ATOM 5083 O O . ASP A 1 648 ? 9.675 -27.748 -35.714 1.00 61.00 648 ASP A O 1
ATOM 5087 N N . GLU A 1 649 ? 8.905 -29.771 -36.255 1.00 68.69 649 GLU A N 1
ATOM 5088 C CA . GLU A 1 649 ? 9.776 -30.476 -35.301 1.00 68.69 649 GLU A CA 1
ATOM 5089 C C . GLU A 1 649 ? 11.261 -30.422 -35.684 1.00 68.69 649 GLU A C 1
ATOM 5091 O O . GLU A 1 649 ? 12.094 -30.126 -34.825 1.00 68.69 649 GLU A O 1
ATOM 5096 N N . ASP A 1 650 ? 11.602 -30.606 -36.962 1.00 72.81 650 ASP A N 1
ATOM 5097 C CA . ASP A 1 650 ? 12.991 -30.522 -37.437 1.00 72.81 650 ASP A CA 1
ATOM 5098 C C . ASP A 1 650 ? 13.559 -29.102 -37.298 1.00 72.81 650 ASP A C 1
ATOM 5100 O O . ASP A 1 650 ? 14.706 -28.922 -36.876 1.00 72.81 650 ASP A O 1
ATOM 5104 N N . ASN A 1 651 ? 12.729 -28.075 -37.515 1.00 75.75 651 ASN A N 1
ATOM 5105 C CA . ASN A 1 651 ? 13.096 -26.685 -37.234 1.00 75.75 651 ASN A CA 1
ATOM 5106 C C . ASN A 1 651 ? 13.363 -26.442 -35.744 1.00 75.75 651 ASN A C 1
ATOM 5108 O O . ASN A 1 651 ? 14.316 -25.738 -35.385 1.00 75.75 651 ASN A O 1
ATOM 5112 N N . ARG A 1 652 ? 12.564 -27.039 -34.851 1.00 78.25 652 ARG A N 1
ATOM 5113 C CA . ARG A 1 652 ? 12.803 -26.962 -33.402 1.00 78.25 652 ARG A CA 1
ATOM 5114 C C . ARG A 1 652 ? 14.102 -27.672 -33.019 1.00 78.25 652 ARG A C 1
ATOM 5116 O O . ARG A 1 652 ? 14.912 -27.082 -32.300 1.00 78.25 652 ARG A O 1
ATOM 5123 N N . ILE A 1 653 ? 14.354 -28.875 -33.543 1.00 81.06 653 ILE A N 1
ATOM 5124 C CA . ILE A 1 653 ? 15.602 -29.630 -33.325 1.00 81.06 653 ILE A CA 1
ATOM 5125 C C . ILE A 1 653 ? 16.814 -28.811 -33.789 1.00 81.06 653 ILE A C 1
ATOM 5127 O O . ILE A 1 653 ? 17.770 -28.628 -33.027 1.00 81.06 653 ILE A O 1
ATOM 5131 N N . ALA A 1 654 ? 16.753 -28.246 -34.998 1.00 79.06 654 ALA A N 1
ATOM 5132 C CA . ALA A 1 654 ? 17.800 -27.381 -35.531 1.00 79.06 654 ALA A CA 1
ATOM 5133 C C . ALA A 1 654 ? 18.047 -26.150 -34.648 1.00 79.06 654 ALA A C 1
ATOM 5135 O O . ALA A 1 654 ? 19.199 -25.802 -34.374 1.00 79.06 654 ALA A O 1
ATOM 5136 N N . THR A 1 655 ? 16.979 -25.524 -34.146 1.00 81.12 655 THR A N 1
ATOM 5137 C CA . THR A 1 655 ? 17.066 -24.364 -33.246 1.00 81.12 655 THR A CA 1
ATOM 5138 C C . THR A 1 655 ? 17.769 -24.724 -31.934 1.00 81.12 655 THR A C 1
ATOM 5140 O O . THR A 1 655 ? 18.665 -23.996 -31.499 1.00 81.12 655 THR A O 1
ATOM 5143 N N . HIS A 1 656 ? 17.447 -25.867 -31.315 1.00 83.75 656 HIS A N 1
ATOM 5144 C CA . HIS A 1 656 ? 18.143 -26.307 -30.100 1.00 83.75 656 HIS A CA 1
ATOM 5145 C C . HIS A 1 656 ? 19.620 -26.649 -30.363 1.00 83.75 656 HIS A C 1
ATOM 5147 O O . HIS A 1 656 ? 20.468 -26.281 -29.549 1.00 83.75 656 HIS A O 1
ATOM 5153 N N . PHE A 1 657 ? 19.971 -27.279 -31.492 1.00 82.88 657 PHE A N 1
ATOM 5154 C CA . PHE A 1 657 ? 21.381 -27.512 -31.844 1.00 82.88 657 PHE A CA 1
ATOM 5155 C C . PHE A 1 657 ? 22.145 -26.209 -32.115 1.00 82.88 657 PHE A C 1
ATOM 5157 O O . PHE A 1 657 ? 23.295 -26.078 -31.684 1.00 82.88 657 PHE A O 1
ATOM 5164 N N . ALA A 1 658 ? 21.511 -25.225 -32.758 1.00 80.19 658 ALA A N 1
ATOM 5165 C CA . ALA A 1 658 ? 22.097 -23.905 -32.978 1.00 80.19 658 ALA A CA 1
ATOM 5166 C C . ALA A 1 658 ? 22.383 -23.194 -31.644 1.00 80.19 658 ALA A C 1
ATOM 5168 O O . ALA A 1 658 ? 23.507 -22.754 -31.412 1.00 80.19 658 ALA A O 1
ATOM 5169 N N . LEU A 1 659 ? 21.414 -23.186 -30.720 1.00 83.50 659 LEU A N 1
ATOM 5170 C CA . LEU A 1 659 ? 21.562 -22.623 -29.368 1.00 83.50 659 LEU A CA 1
ATOM 5171 C C . LEU A 1 659 ? 22.541 -23.408 -28.471 1.00 83.50 659 LEU A C 1
ATOM 5173 O O . LEU A 1 659 ? 22.943 -22.921 -27.415 1.00 83.50 659 LEU A O 1
ATOM 5177 N N . ALA A 1 660 ? 22.950 -24.613 -28.878 1.00 82.62 660 ALA A N 1
ATOM 5178 C CA . ALA A 1 660 ? 23.968 -25.429 -28.213 1.00 82.62 660 ALA A CA 1
ATOM 5179 C C . ALA A 1 660 ? 25.392 -25.263 -28.793 1.00 82.62 660 ALA A C 1
ATOM 5181 O O . ALA A 1 660 ? 26.283 -26.045 -28.426 1.00 82.62 660 ALA A O 1
ATOM 5182 N N . ASP A 1 661 ? 25.602 -24.297 -29.699 1.00 81.88 661 ASP A N 1
ATOM 5183 C CA . ASP A 1 661 ? 26.815 -24.104 -30.517 1.00 81.88 661 ASP A CA 1
ATOM 5184 C C . ASP A 1 661 ? 27.185 -25.338 -31.373 1.00 81.88 661 ASP A C 1
ATOM 5186 O O . ASP A 1 661 ? 28.358 -25.616 -31.637 1.00 81.88 661 ASP A O 1
ATOM 5190 N N . ARG A 1 662 ? 26.193 -26.129 -31.808 1.00 82.56 662 ARG A N 1
ATOM 5191 C CA . ARG A 1 662 ? 26.378 -27.334 -32.644 1.00 82.56 662 ARG A CA 1
ATOM 5192 C C . ARG A 1 662 ? 25.920 -27.079 -34.078 1.00 82.56 662 ARG A C 1
ATOM 5194 O O . ARG A 1 662 ? 25.056 -27.768 -34.609 1.00 82.56 662 ARG A O 1
ATOM 5201 N N . ILE A 1 663 ? 26.550 -26.095 -34.718 1.00 79.00 663 ILE A N 1
ATOM 5202 C CA . ILE A 1 663 ? 26.230 -25.637 -36.082 1.00 79.00 663 ILE A CA 1
ATOM 5203 C C . ILE A 1 663 ? 26.165 -26.782 -37.122 1.00 79.00 663 ILE A C 1
ATOM 5205 O O . ILE A 1 663 ? 25.226 -26.781 -37.916 1.00 79.00 663 ILE A O 1
ATOM 5209 N N . PRO A 1 664 ? 27.069 -27.790 -37.125 1.00 75.94 664 PRO A N 1
ATOM 5210 C CA . PRO A 1 664 ? 26.998 -28.887 -38.098 1.00 75.94 664 PRO A CA 1
ATOM 5211 C C . PRO A 1 664 ? 25.749 -29.766 -37.947 1.00 75.94 664 PRO A C 1
ATOM 5213 O O . PRO A 1 664 ? 25.190 -30.219 -38.940 1.00 75.94 664 PRO A O 1
ATOM 5216 N N . GLU A 1 665 ? 25.306 -29.999 -36.709 1.00 78.38 665 GLU A N 1
ATOM 5217 C CA . GLU A 1 665 ? 24.098 -30.779 -36.415 1.00 78.38 665 GLU A CA 1
ATOM 5218 C C . GLU A 1 665 ? 22.845 -29.957 -36.721 1.00 78.38 665 GLU A C 1
ATOM 5220 O O . GLU A 1 665 ? 21.915 -30.478 -37.323 1.00 78.38 665 GLU A O 1
ATOM 5225 N N . ALA A 1 666 ? 22.850 -28.654 -36.421 1.00 74.25 666 ALA A N 1
ATOM 5226 C CA . ALA A 1 666 ? 21.756 -27.751 -36.782 1.00 74.25 666 ALA A CA 1
ATOM 5227 C C . ALA A 1 666 ? 21.527 -27.682 -38.304 1.00 74.25 666 ALA A C 1
ATOM 5229 O O . ALA A 1 666 ? 20.388 -27.735 -38.762 1.00 74.25 666 ALA A O 1
ATOM 5230 N N . ALA A 1 667 ? 22.606 -27.623 -39.093 1.00 73.44 667 ALA A N 1
ATOM 5231 C CA . ALA A 1 667 ? 22.528 -27.572 -40.553 1.00 73.44 667 ALA A CA 1
ATOM 5232 C C . ALA A 1 667 ? 21.937 -28.854 -41.170 1.00 73.44 667 ALA A C 1
ATOM 5234 O O . ALA A 1 667 ? 21.264 -28.778 -42.197 1.00 73.44 667 ALA A O 1
ATOM 5235 N N . HIS A 1 668 ? 22.151 -30.017 -40.542 1.00 78.12 668 HIS A N 1
ATOM 5236 C CA . HIS A 1 668 ? 21.615 -31.301 -41.009 1.00 78.12 668 HIS A CA 1
ATOM 5237 C C . HIS A 1 668 ? 20.081 -31.354 -40.976 1.00 78.12 668 HIS A C 1
ATOM 5239 O O . HIS A 1 668 ? 19.480 -31.927 -41.877 1.00 78.12 668 HIS A O 1
ATOM 5245 N N . PHE A 1 669 ? 19.463 -30.727 -39.970 1.00 71.19 669 PHE A N 1
ATOM 5246 C CA . PHE A 1 669 ? 18.007 -30.695 -39.795 1.00 71.19 669 PHE A CA 1
ATOM 5247 C C . PHE A 1 669 ? 17.329 -29.494 -40.484 1.00 71.19 669 PHE A C 1
ATOM 5249 O O . PHE A 1 669 ? 16.120 -29.502 -40.642 1.00 71.19 669 PHE A O 1
ATOM 5256 N N . GLN A 1 670 ? 18.079 -28.475 -40.933 1.00 64.38 670 GLN A N 1
ATOM 5257 C CA . GLN A 1 670 ? 17.543 -27.370 -41.759 1.00 64.38 670 GLN A CA 1
ATOM 5258 C C . GLN A 1 670 ? 17.500 -27.676 -43.266 1.00 64.38 670 GLN A C 1
ATOM 5260 O O . GLN A 1 670 ? 16.944 -26.889 -44.030 1.00 64.38 670 GLN A O 1
ATOM 5265 N N . THR A 1 671 ? 18.161 -28.749 -43.713 1.00 56.47 671 THR A N 1
ATOM 5266 C CA . THR A 1 671 ? 18.318 -29.096 -45.141 1.00 56.47 671 THR A CA 1
ATOM 5267 C C . THR A 1 671 ? 17.529 -30.333 -45.581 1.00 56.47 671 THR A C 1
ATOM 5269 O O . THR A 1 671 ? 17.582 -30.674 -46.765 1.00 56.47 671 THR A O 1
ATOM 5272 N N . GLN A 1 672 ? 16.813 -30.983 -44.658 1.00 51.59 672 GLN A N 1
ATOM 5273 C CA . GLN A 1 672 ? 15.800 -32.010 -44.939 1.00 51.59 672 GLN A CA 1
ATOM 5274 C C . GLN A 1 672 ? 14.429 -31.350 -45.042 1.00 51.59 672 GLN A C 1
ATOM 5276 O O . GLN A 1 672 ? 13.641 -31.823 -45.891 1.00 51.59 672 GLN A O 1
#

Organism: Caldilinea aerophila (strain DSM 14535 / JCM 11387 / NBRC 104270 / STL-6-O1) (NCBI:txid926550)

Sequence (672 aa):
MAPMIRIQLLGGFSITCDGQELLPGRSNTRLALLLAFLLLKRNLLLSRKQIAYLFWTDSTDKQARSNLRGLLTTLRREAPMLATCLLDDKTLLGWHSDPTQEIDVTDFESALERAAMLDQEANKELVVDTLKKALSLYTGDLLPASYADWVLAERLRLKTAYLDGLHWLIDLLETLGRHHEAIHYAEQLWRADPLRETTIFLLMRLYAAVGDRARALSLYADSARLLVEELGVEPGPAIQELHQRLLQEPELHRAEKAADRADDEAACSLIGRTEQWEKLVASWRAASAGAAHIVMLTGEAGIGKSYLAHKLRQWCSAQGATVLPATCPQARLPAPYVALAPLLASQLLAQRIERMDEADVACLQALSAALRRRYALNRPEPLAAQWQQLRLLQALTTLLTDPAEPTLITLDDAQWCDEQSFEWLNYLFAVEPTARLMVVMMVGEGDFAEMPFQRACAAFLAKGHLQPIELNRLTFEESARLARHVASQPLDQRTVEQLYAASAGNPFFIIELVRMLETSQGVAQGLLTEGTLPASVSALILHRLSTLSPTARRLLDVAAVIGQHFTPMLLFQADRAPSDALVQALDELWRCALIVAAGADVYTFSHELVREVIYRGLSDARRRHLHRRVAQAMVELSTGDRQEMFTDEDNRIATHFALADRIPEAAHFQTQ

Solvent-accessible surface area (backbone atoms only — not comparable to full-atom values): 36842 Å² total; per-residue (Å²): 131,83,76,45,33,43,36,40,39,43,53,34,61,49,42,29,44,80,84,42,68,63,61,80,89,52,70,75,36,73,61,48,50,52,48,52,52,38,63,78,40,29,89,44,79,39,47,49,67,58,55,19,45,74,78,30,72,93,46,55,74,71,55,19,47,49,50,50,53,50,48,54,52,48,40,46,70,66,39,48,82,60,41,73,37,48,46,80,55,101,59,37,37,29,33,54,86,52,96,53,54,47,40,38,67,52,55,25,52,53,25,49,53,48,24,55,55,34,50,78,70,68,41,62,71,62,23,50,57,32,41,54,53,19,58,66,50,60,67,43,56,50,38,70,88,56,81,52,71,70,51,54,55,50,30,50,54,52,51,50,53,50,52,51,51,45,51,51,48,28,53,52,26,50,78,69,68,39,48,74,61,22,47,58,47,42,51,54,52,29,75,76,44,70,82,42,61,71,49,53,42,52,46,32,52,47,27,46,75,75,65,41,51,66,61,23,53,49,52,48,56,54,45,37,50,50,32,38,74,77,69,71,38,76,69,55,68,71,50,49,50,52,53,50,50,62,74,65,68,77,80,90,83,50,49,85,70,43,53,70,52,49,53,56,57,55,52,72,72,37,75,81,38,57,71,62,46,52,53,50,51,52,52,47,53,45,5,59,73,32,35,40,35,33,37,37,39,37,32,55,85,55,51,42,62,69,56,53,53,48,51,48,49,53,57,42,43,70,68,63,30,51,71,45,79,32,56,26,59,81,68,87,63,100,59,77,33,63,40,55,28,64,50,65,68,33,73,76,45,44,63,52,56,74,73,48,58,69,71,40,51,36,45,54,32,79,57,19,74,63,44,43,70,74,50,87,64,70,79,66,75,94,60,60,69,69,60,51,50,54,46,36,46,49,38,52,40,61,67,63,43,42,94,90,37,34,24,40,36,37,31,37,46,37,74,45,45,48,69,58,47,50,50,40,50,56,49,40,59,71,75,43,46,56,32,21,28,33,37,39,32,30,32,68,61,60,87,53,81,93,39,69,50,51,59,50,52,53,54,35,40,76,70,68,39,41,46,82,43,78,49,69,66,40,51,72,70,36,39,46,53,49,45,52,70,71,39,95,60,92,75,53,72,67,60,47,52,52,46,40,61,42,27,54,23,29,53,45,50,37,55,53,52,48,54,50,57,69,73,47,90,65,100,71,79,58,103,80,74,77,77,84,76,56,68,68,61,52,49,55,50,53,53,64,56,69,75,50,54,76,65,34,49,53,53,51,56,50,44,34,68,72,43,66,66,48,37,67,68,52,51,40,58,38,71,66,58,58,71,71,60,48,54,54,24,52,52,49,38,38,52,65,58,51,32,41,79,76,55,92,72,31,37,26,54,52,28,56,54,59,37,49,53,52,47,69,69,46,50,72,70,56,45,22,51,47,26,40,36,44,28,51,27,52,53,64,56,53,71,74,67,87,69,95,79,82,62,66,61,38,48,51,38,17,49,26,20,45,64,33,75,34,57,76,63,14,52,58,40,72,73,113

pLDDT: mean 80.88, std 12.23, range [35.88, 96.19]

InterPro domains:
  IPR005158 Bacterial transcriptional activator domain [PF03704] (103-247)
  IPR005158 Bacterial transcriptional activator domain [SM01043] (103-247)
  IPR005158 Bacterial transcriptional activator domain [cd15831] (103-247)
  IPR011990 Tetratricopeptide-like helical domain superfamily [G3DSA:1.25.40.10] (101-274)
  IPR011990 Tetratricopeptide-like helical domain superfamily [SSF48452] (102-249)
  IPR027417 P-loop containing nucleoside triphosphate hydrolase [G3DSA:3.40.50.300] (275-462)
  IPR027417 P-loop containing nucleoside triphosphate hydrolase [SSF52540] (269-517)
  IPR036388 Winged helix-like DNA-binding domain superfamily [G3DSA:1.10.10.10] (1-87)
  IPR041664 Orc1-like, AAA ATPase domain [PF13191] (270-440)
  IPR051677 AfsR/DnrI/RedD regulatory protein [PTHR35807] (5-385)

Mean predicted aligned error: 19.22 Å

Radius of gyration: 35.46 Å; Cα contacts (8 Å, |Δi|>4): 852; chains: 1; bounding box: 63×103×87 Å